Protein AF-0000000066286858 (afdb_homodimer)

Nearest PDB structures (foldseek):
  4fe7-assembly1_A-2  TM=9.494E-01  e=3.181E-47  Escherichia coli
  6swi-assembly1_A  TM=9.281E-01  e=3.912E-07  Geobacillus stearothermophilus
  3ksm-assembly2_A  TM=6.651E-01  e=7.773E-11  Hahella chejuensis KCTC 2396
  5ocp-assembly2_B  TM=6.444E-01  e=3.368E-09  Shewanella sp. ANA-3
  3d02-assembly1_A  TM=6.589E-01  e=1.355E-08  Klebsiella pneumoniae subsp. pneumoniae MGH 78578

Foldseek 3Di:
DPLDEAEEEEAFQCVDLLRVLLVVLLVVLCVVVVRRYDYDCPPRVHDDLVVVVVDPHQEYEYEVLDVVVCVSCVDPPHQYEYEEADDPDPVLAHPHAYAHADLLLFLVQLVVLLVVLPFQAEEEEFADDDDPSHSRNVNLVSNVVVCVVVVHDYHYDHFYDDDPVCLVVRLVVLLVSVVVDAWQYEYEYAALVVQQSNVVSCVVVVNFAPAGYAYEHEQPDPVSCVVHPFRHKYFHIPSSVSSNVSSVQRVCVSVVHDDDSPYHYGHTDHIDDGRRSNYLNFDDPLLRSLLRVLLNCLQVVDDPVVSCVVSVHDLVVNQVSCCVRPVDGSRVSSLVSLLVVLLVCLASHPDDLQVSCNRSNHPGSVVNQVSNCVVPVDGSVVSSVVD/DPLDEAEEEEAFQCVDLLRVLLVVLLVVLCVVVVRNYDYDCPPNVHDDLVVVVVDPHQEYEYEVLDVVRCVSCVDPPHQYEYEEADDPDPVLDHQHAYAHADLLLQLVQLVVLLVVLPFQAEEEEFADDDDPSHSRNVNVVSNVVVCVVVVHDYHYDHFYDDDPVCLVVRLVVLLVSVVVGAWQYEYEYAALVVQQSNVVSCVVVVNFAPAGYAYEHEQPDPVSCVVHPFRHKYFHIPSSVSSNVSSVQRVCVSVVHDDDNPYHYGHTDHIPDGRRSNYLNFDDPLLRSLLRVLLNCLQVVDDPVVSCVVSVHDLVVNQVSCCVRPVDGSRVSSLVSLLVVLLVCLASHPDDLQVSCNRSNHPGSVVNQVSNCVVPVDGSVVSSVVD

Structure (mmCIF, N/CA/C/O backbone):
data_AF-0000000066286858-model_v1
#
loop_
_entity.id
_entity.type
_entity.pdbx_description
1 polymer 'Xylose operon regulatory protein'
#
loop_
_atom_site.group_PDB
_atom_site.id
_atom_site.type_symbol
_atom_site.label_atom_id
_atom_site.label_alt_id
_atom_site.label_comp_id
_atom_site.label_asym_id
_atom_site.label_entity_id
_atom_site.label_seq_id
_atom_site.pdbx_PDB_ins_code
_atom_site.Cartn_x
_atom_site.Cartn_y
_atom_site.Cartn_z
_atom_site.occupancy
_atom_site.B_iso_or_equiv
_atom_site.auth_seq_id
_atom_site.auth_comp_id
_atom_site.auth_asym_id
_atom_site.auth_atom_id
_atom_site.pdbx_PDB_model_num
ATOM 1 N N . MET A 1 1 ? 24.797 -24.203 -14.695 1 32.22 1 MET A N 1
ATOM 2 C CA . MET A 1 1 ? 24.828 -23.688 -13.328 1 32.22 1 MET A CA 1
ATOM 3 C C . MET A 1 1 ? 23.422 -23.688 -12.727 1 32.22 1 MET A C 1
ATOM 5 O O . MET A 1 1 ? 22.484 -23.172 -13.32 1 32.22 1 MET A O 1
ATOM 9 N N . THR A 1 2 ? 23.047 -24.531 -11.852 1 42.12 2 THR A N 1
ATOM 10 C CA . THR A 1 2 ? 21.75 -24.781 -11.242 1 42.12 2 THR A CA 1
ATOM 11 C C . THR A 1 2 ? 21.188 -23.5 -10.633 1 42.12 2 THR A C 1
ATOM 13 O O . THR A 1 2 ? 21.844 -22.859 -9.812 1 42.12 2 THR A O 1
ATOM 16 N N . GLU A 1 3 ? 20.453 -22.75 -11.328 1 52.44 3 GLU A N 1
ATOM 17 C CA . GLU A 1 3 ? 19.875 -21.5 -10.852 1 52.44 3 GLU A CA 1
ATOM 18 C C . GLU A 1 3 ? 19.422 -21.625 -9.398 1 52.44 3 GLU A C 1
ATOM 20 O O . GLU A 1 3 ? 18.656 -22.516 -9.062 1 52.44 3 GLU A O 1
ATOM 25 N N . GLN A 1 4 ? 20.328 -21.312 -8.406 1 60.28 4 GLN A N 1
ATOM 26 C CA . GLN A 1 4 ? 20.188 -21.484 -6.965 1 60.28 4 GLN A CA 1
ATOM 27 C C . GLN A 1 4 ? 19.094 -20.578 -6.414 1 60.28 4 GLN A C 1
ATOM 29 O O . GLN A 1 4 ? 19.094 -19.375 -6.668 1 60.28 4 GLN A O 1
ATOM 34 N N . TYR A 1 5 ? 17.938 -21.172 -6.008 1 70 5 TYR A N 1
ATOM 35 C CA . TYR A 1 5 ? 16.859 -20.5 -5.305 1 70 5 TYR A CA 1
ATOM 36 C C . TYR A 1 5 ? 17.25 -20.172 -3.869 1 70 5 TYR A C 1
ATOM 38 O O . TYR A 1 5 ? 17.766 -21.031 -3.15 1 70 5 TYR A O 1
ATOM 46 N N . TYR A 1 6 ? 17.312 -18.875 -3.65 1 77.5 6 TYR A N 1
ATOM 47 C CA . TYR A 1 6 ? 17.641 -18.469 -2.285 1 77.5 6 TYR A CA 1
ATOM 48 C C . TYR A 1 6 ? 16.375 -18.188 -1.487 1 77.5 6 TYR A C 1
ATOM 50 O O . TYR A 1 6 ? 15.43 -17.578 -2.002 1 77.5 6 TYR A O 1
ATOM 58 N N . LYS A 1 7 ? 16.391 -18.688 -0.29 1 78.5 7 LYS A N 1
ATOM 59 C CA . LYS A 1 7 ? 15.328 -18.375 0.665 1 78.5 7 LYS A CA 1
ATOM 60 C C . LYS A 1 7 ? 15.695 -17.156 1.513 1 78.5 7 LYS A C 1
ATOM 62 O O . LYS A 1 7 ? 16.672 -17.188 2.264 1 78.5 7 LYS A O 1
ATOM 67 N N . ILE A 1 8 ? 14.883 -16.156 1.276 1 83.69 8 ILE A N 1
ATOM 68 C CA . ILE A 1 8 ? 15.227 -14.891 1.928 1 83.69 8 ILE A CA 1
ATOM 69 C C . ILE A 1 8 ? 14.156 -14.547 2.961 1 83.69 8 ILE A C 1
ATOM 71 O O . ILE A 1 8 ? 12.961 -14.711 2.711 1 83.69 8 ILE A O 1
ATOM 75 N N . ALA A 1 9 ? 14.609 -14.086 4.145 1 82.88 9 ALA A N 1
ATOM 76 C CA . ALA A 1 9 ? 13.703 -13.617 5.184 1 82.88 9 ALA A CA 1
ATOM 77 C C . ALA A 1 9 ? 13.75 -12.094 5.305 1 82.88 9 ALA A C 1
ATOM 79 O O . ALA A 1 9 ? 14.836 -11.5 5.301 1 82.88 9 ALA A O 1
ATOM 80 N N . LEU A 1 10 ? 12.617 -11.5 5.277 1 86.69 10 LEU A N 1
ATOM 81 C CA . LEU A 1 10 ? 12.477 -10.07 5.512 1 86.69 10 LEU A CA 1
ATOM 82 C C . LEU A 1 10 ? 11.891 -9.797 6.891 1 86.69 10 LEU A C 1
ATOM 84 O O . LEU A 1 10 ? 10.75 -10.188 7.172 1 86.69 10 LEU A O 1
ATOM 88 N N . LEU A 1 11 ? 12.703 -9.141 7.738 1 86.69 11 LEU A N 1
ATOM 89 C CA . LEU A 1 11 ? 12.242 -8.836 9.086 1 86.69 11 LEU A CA 1
ATOM 90 C C . LEU A 1 11 ? 11.859 -7.367 9.211 1 86.69 11 LEU A C 1
ATOM 92 O O . LEU A 1 11 ? 12.68 -6.539 9.625 1 86.69 11 LEU A O 1
ATOM 96 N N . PHE A 1 12 ? 10.641 -7.02 8.781 1 86.06 12 PHE A N 1
ATOM 97 C CA . PHE A 1 12 ? 10.094 -5.664 8.781 1 86.06 12 PHE A CA 1
ATOM 98 C C . PHE A 1 12 ? 8.688 -5.648 9.352 1 86.06 12 PHE A C 1
ATOM 100 O O . PHE A 1 12 ? 7.992 -6.668 9.344 1 86.06 12 PHE A O 1
ATOM 107 N N . ASN A 1 13 ? 8.359 -4.555 9.93 1 79.31 13 ASN A N 1
ATOM 108 C CA . ASN A 1 13 ? 6.988 -4.301 10.359 1 79.31 13 ASN A CA 1
ATOM 109 C C . ASN A 1 13 ? 6.234 -3.439 9.352 1 79.31 13 ASN A C 1
ATOM 111 O O . ASN A 1 13 ? 6.285 -2.209 9.422 1 79.31 13 ASN A O 1
ATOM 115 N N . ALA A 1 14 ? 5.422 -4.008 8.602 1 73.31 14 ALA A N 1
ATOM 116 C CA . ALA A 1 14 ? 4.781 -3.342 7.469 1 73.31 14 ALA A CA 1
ATOM 117 C C . ALA A 1 14 ? 3.73 -2.342 7.945 1 73.31 14 ALA A C 1
ATOM 119 O O . ALA A 1 14 ? 3.164 -1.597 7.141 1 73.31 14 ALA A O 1
ATOM 120 N N . ASN A 1 15 ? 3.453 -2.314 9.273 1 71.56 15 ASN A N 1
ATOM 121 C CA . ASN A 1 15 ? 2.57 -1.277 9.797 1 71.56 15 ASN A CA 1
ATOM 122 C C . ASN A 1 15 ? 3.227 0.099 9.734 1 71.56 15 ASN A C 1
ATOM 124 O O . ASN A 1 15 ? 2.537 1.121 9.766 1 71.56 15 ASN A O 1
ATOM 128 N N . LYS A 1 16 ? 4.488 0.004 9.578 1 77.88 16 LYS A N 1
ATOM 129 C CA . LYS A 1 16 ? 5.238 1.249 9.453 1 77.88 16 LYS A CA 1
ATOM 130 C C . LYS A 1 16 ? 5.484 1.598 7.988 1 77.88 16 LYS A C 1
ATOM 132 O O . LYS A 1 16 ? 5.895 0.741 7.199 1 77.88 16 LYS A O 1
ATOM 137 N N . VAL A 1 17 ? 5.211 2.855 7.73 1 82.19 17 VAL A N 1
ATOM 138 C CA . VAL A 1 17 ? 5.387 3.309 6.352 1 82.19 17 VAL A CA 1
ATOM 139 C C . VAL A 1 17 ? 6.832 3.09 5.918 1 82.19 17 VAL A C 1
ATOM 141 O O . VAL A 1 17 ? 7.09 2.68 4.785 1 82.19 17 VAL A O 1
ATOM 144 N N . TYR A 1 18 ? 7.738 3.387 6.785 1 88.94 18 TYR A N 1
ATOM 145 C CA . TYR A 1 18 ? 9.156 3.193 6.5 1 88.94 18 TYR A CA 1
ATOM 146 C C . TYR A 1 18 ? 9.43 1.767 6.039 1 88.94 18 TYR A C 1
ATOM 148 O O . TYR A 1 18 ? 9.984 1.553 4.961 1 88.94 18 TYR A O 1
ATOM 156 N N . ASP A 1 19 ? 8.992 0.794 6.797 1 88.81 19 ASP A N 1
ATOM 157 C CA . ASP A 1 19 ? 9.242 -0.616 6.512 1 88.81 19 ASP A CA 1
ATOM 158 C C . ASP A 1 19 ? 8.555 -1.039 5.211 1 88.81 19 ASP A C 1
ATOM 160 O O . ASP A 1 19 ? 9.133 -1.789 4.418 1 88.81 19 ASP A O 1
ATOM 164 N N . ARG A 1 20 ? 7.398 -0.569 5.066 1 86.38 20 ARG A N 1
ATOM 165 C CA . ARG A 1 20 ? 6.652 -0.932 3.869 1 86.38 20 ARG A CA 1
ATOM 166 C C . ARG A 1 20 ? 7.379 -0.472 2.609 1 86.38 20 ARG A C 1
ATOM 168 O O . ARG A 1 20 ? 7.445 -1.208 1.623 1 86.38 20 ARG A O 1
ATOM 175 N N . GLN A 1 21 ? 7.809 0.725 2.611 1 90.25 21 GLN A N 1
ATOM 176 C CA . GLN A 1 21 ? 8.484 1.292 1.448 1 90.25 21 GLN A CA 1
ATOM 177 C C . GLN A 1 21 ? 9.828 0.616 1.21 1 90.25 21 GLN A C 1
ATOM 179 O O . GLN A 1 21 ? 10.266 0.464 0.065 1 90.25 21 GLN A O 1
ATOM 184 N N . VAL A 1 22 ? 10.5 0.245 2.299 1 92.62 22 VAL A N 1
ATOM 185 C CA . VAL A 1 22 ? 11.734 -0.512 2.156 1 92.62 22 VAL A CA 1
ATOM 186 C C . VAL A 1 22 ? 11.453 -1.835 1.449 1 92.62 22 VAL A C 1
ATOM 188 O O . VAL A 1 22 ? 12.188 -2.223 0.533 1 92.62 22 VAL A O 1
ATOM 191 N N . VAL A 1 23 ? 10.414 -2.49 1.882 1 88.81 23 VAL A N 1
ATOM 192 C CA . VAL A 1 23 ? 10.047 -3.764 1.271 1 88.81 23 VAL A CA 1
ATOM 193 C C . VAL A 1 23 ? 9.711 -3.551 -0.204 1 88.81 23 VAL A C 1
ATOM 195 O O . VAL A 1 23 ? 10.039 -4.383 -1.05 1 88.81 23 VAL A O 1
ATOM 198 N N . GLU A 1 24 ? 9.039 -2.486 -0.47 1 87.38 24 GLU A N 1
ATOM 199 C CA . GLU A 1 24 ? 8.766 -2.146 -1.863 1 87.38 24 GLU A CA 1
ATOM 200 C C . GLU A 1 24 ? 10.062 -2.037 -2.668 1 87.38 24 GLU A C 1
ATOM 202 O O . GLU A 1 24 ? 10.125 -2.5 -3.809 1 87.38 24 GLU A O 1
ATOM 207 N N . GLY A 1 25 ? 11.016 -1.391 -2.084 1 89.06 25 GLY A N 1
ATOM 208 C CA . GLY A 1 25 ? 12.305 -1.273 -2.736 1 89.06 25 GLY A CA 1
ATOM 209 C C . GLY A 1 25 ? 12.969 -2.613 -2.992 1 89.06 25 GLY A C 1
ATOM 210 O O . GLY A 1 25 ? 13.562 -2.826 -4.051 1 89.06 25 GLY A O 1
ATOM 211 N N . ILE A 1 26 ? 12.867 -3.482 -2.02 1 88.62 26 ILE A N 1
ATOM 212 C CA . ILE A 1 26 ? 13.391 -4.836 -2.182 1 88.62 26 ILE A CA 1
ATOM 213 C C . ILE A 1 26 ? 12.695 -5.52 -3.355 1 88.62 26 ILE A C 1
ATOM 215 O O . ILE A 1 26 ? 13.344 -6.145 -4.195 1 88.62 26 ILE A O 1
ATOM 219 N N . GLY A 1 27 ? 11.391 -5.359 -3.355 1 84.5 27 GLY A N 1
ATOM 220 C CA . GLY A 1 27 ? 10.617 -5.922 -4.453 1 84.5 27 GLY A CA 1
ATOM 221 C C . GLY A 1 27 ? 11.047 -5.395 -5.812 1 84.5 27 GLY A C 1
ATOM 222 O O . GLY A 1 27 ? 11.094 -6.145 -6.789 1 84.5 27 GLY A O 1
ATOM 223 N N . GLN A 1 28 ? 11.344 -4.156 -5.883 1 81.06 28 GLN A N 1
ATOM 224 C CA . GLN A 1 28 ? 11.805 -3.557 -7.129 1 81.06 28 GLN A CA 1
ATOM 225 C C . GLN A 1 28 ? 13.086 -4.219 -7.621 1 81.06 28 GLN A C 1
ATOM 227 O O . GLN A 1 28 ? 13.25 -4.449 -8.82 1 81.06 28 GLN A O 1
ATOM 232 N N . TYR A 1 29 ? 14.008 -4.512 -6.676 1 83.12 29 TYR A N 1
ATOM 233 C CA . TYR A 1 29 ? 15.25 -5.172 -7.051 1 83.12 29 TYR A CA 1
ATOM 234 C C . TYR A 1 29 ? 14.984 -6.574 -7.582 1 83.12 29 TYR A C 1
ATOM 236 O O . TYR A 1 29 ? 15.586 -6.996 -8.57 1 83.12 29 TYR A O 1
ATOM 244 N N . ILE A 1 30 ? 14.094 -7.254 -6.938 1 77.94 30 ILE A N 1
ATOM 245 C CA . ILE A 1 30 ? 13.766 -8.617 -7.332 1 77.94 30 ILE A CA 1
ATOM 246 C C . ILE A 1 30 ? 13.18 -8.625 -8.742 1 77.94 30 ILE A C 1
ATOM 248 O O . ILE A 1 30 ? 13.555 -9.461 -9.57 1 77.94 30 ILE A O 1
ATOM 252 N N . GLN A 1 31 ? 12.297 -7.746 -8.93 1 70.75 31 GLN A N 1
ATOM 253 C CA . GLN A 1 31 ? 11.68 -7.656 -10.25 1 70.75 31 GLN A CA 1
ATOM 254 C C . GLN A 1 31 ? 12.711 -7.277 -11.312 1 70.75 31 GLN A C 1
ATOM 256 O O . GLN A 1 31 ? 12.664 -7.785 -12.43 1 70.75 31 GLN A O 1
ATOM 261 N N . ALA A 1 32 ? 13.57 -6.402 -10.898 1 68 32 ALA A N 1
ATOM 262 C CA . ALA A 1 32 ? 14.57 -5.898 -11.836 1 68 32 ALA A CA 1
ATOM 263 C C . ALA A 1 32 ? 15.625 -6.957 -12.133 1 68 32 ALA A C 1
ATOM 265 O O . ALA A 1 32 ? 16.031 -7.133 -13.281 1 68 32 ALA A O 1
ATOM 266 N N . SER A 1 33 ? 16.125 -7.633 -11.117 1 65.06 33 SER A N 1
ATOM 267 C CA . SER A 1 33 ? 17.234 -8.562 -11.258 1 65.06 33 SER A CA 1
ATOM 268 C C . SER A 1 33 ? 16.75 -9.961 -11.602 1 65.06 33 SER A C 1
ATOM 270 O O . SER A 1 33 ? 17.531 -10.805 -12.047 1 65.06 33 SER A O 1
ATOM 272 N N . GLN A 1 34 ? 15.531 -10.094 -11.586 1 59.5 34 GLN A N 1
ATOM 273 C CA . GLN A 1 34 ? 14.945 -11.414 -11.797 1 59.5 34 GLN A CA 1
ATOM 274 C C . GLN A 1 34 ? 15.641 -12.477 -10.953 1 59.5 34 GLN A C 1
ATOM 276 O O . GLN A 1 34 ? 15.883 -13.586 -11.414 1 59.5 34 GLN A O 1
ATOM 281 N N . CYS A 1 35 ? 16.172 -12.023 -9.805 1 58.75 35 CYS A N 1
ATOM 282 C CA . CYS A 1 35 ? 16.781 -13 -8.898 1 58.75 35 CYS A CA 1
ATOM 283 C C . CYS A 1 35 ? 15.734 -14.008 -8.414 1 58.75 35 CYS A C 1
ATOM 285 O O . CYS A 1 35 ? 14.547 -13.695 -8.344 1 58.75 35 CYS A O 1
ATOM 287 N N . MET A 1 36 ? 16.234 -15.141 -8.297 1 58.72 36 MET A N 1
ATOM 288 C CA . MET A 1 36 ? 15.336 -16.203 -7.859 1 58.72 36 MET A CA 1
ATOM 289 C C . MET A 1 36 ? 15.211 -16.219 -6.34 1 58.72 36 MET A C 1
ATOM 291 O O . MET A 1 36 ? 15.781 -17.078 -5.672 1 58.72 36 MET A O 1
ATOM 295 N N . TRP A 1 37 ? 14.625 -15.234 -5.867 1 67.62 37 TRP A N 1
ATOM 296 C CA . TRP A 1 37 ? 14.438 -15.133 -4.426 1 67.62 37 TRP A CA 1
ATOM 297 C C . TRP A 1 37 ? 13.047 -15.617 -4.023 1 67.62 37 TRP A C 1
ATOM 299 O O . TRP A 1 37 ? 12.047 -15.242 -4.641 1 67.62 37 TRP A O 1
ATOM 309 N N . ASP A 1 38 ? 13.109 -16.656 -3.191 1 64.5 38 ASP A N 1
ATOM 310 C CA . ASP A 1 38 ? 11.867 -17.016 -2.502 1 64.5 38 ASP A CA 1
ATOM 311 C C . ASP A 1 38 ? 11.719 -16.219 -1.206 1 64.5 38 ASP A C 1
ATOM 313 O O . ASP A 1 38 ? 12.461 -16.438 -0.249 1 64.5 38 ASP A O 1
ATOM 317 N N . ILE A 1 39 ? 10.977 -15.234 -1.415 1 68.38 39 ILE A N 1
ATOM 318 C CA . ILE A 1 39 ? 10.828 -14.352 -0.26 1 68.38 39 ILE A CA 1
ATOM 319 C C . ILE A 1 39 ? 9.742 -14.891 0.663 1 68.38 39 ILE A C 1
ATOM 321 O O . ILE A 1 39 ? 8.617 -15.156 0.223 1 68.38 39 ILE A O 1
ATOM 325 N N . PHE A 1 40 ? 10.25 -15.312 1.809 1 62.22 40 PHE A N 1
ATOM 326 C CA . PHE A 1 40 ? 9.289 -15.719 2.832 1 62.22 40 PHE A CA 1
ATOM 327 C C . PHE A 1 40 ? 8.711 -14.508 3.545 1 62.22 40 PHE A C 1
ATOM 329 O O . PHE A 1 40 ? 9.453 -13.672 4.066 1 62.22 40 PHE A O 1
ATOM 336 N N . VAL A 1 41 ? 7.605 -14.117 3.049 1 56.38 41 VAL A N 1
ATOM 337 C CA . VAL A 1 41 ? 6.941 -13.094 3.842 1 56.38 41 VAL A CA 1
ATOM 338 C C . VAL A 1 41 ? 5.836 -13.727 4.688 1 56.38 41 VAL A C 1
ATOM 340 O O . VAL A 1 41 ? 5 -14.469 4.168 1 56.38 41 VAL A O 1
ATOM 343 N N . GLU A 1 42 ? 6.09 -14.07 5.941 1 47.62 42 GLU A N 1
ATOM 344 C CA . GLU A 1 42 ? 4.961 -14.57 6.715 1 47.62 42 GLU A CA 1
ATOM 345 C C . GLU A 1 42 ? 3.695 -13.766 6.434 1 47.62 42 GLU A C 1
ATOM 347 O O . GLU A 1 42 ? 3.77 -12.609 6.02 1 47.62 42 GLU A O 1
ATOM 352 N N . ASP A 1 43 ? 2.639 -14.453 6.25 1 46.97 43 ASP A N 1
ATOM 353 C CA . ASP A 1 43 ? 1.326 -13.875 5.965 1 46.97 43 ASP A CA 1
ATOM 354 C C . ASP A 1 43 ? 1.199 -12.477 6.559 1 46.97 43 ASP A C 1
ATOM 356 O O . ASP A 1 43 ? 0.554 -11.602 5.973 1 46.97 43 ASP A O 1
ATOM 360 N N . GLU A 1 44 ? 1.575 -12.281 7.812 1 47.5 44 GLU A N 1
ATOM 361 C CA . GLU A 1 44 ? 1.356 -10.992 8.461 1 47.5 44 GLU A CA 1
ATOM 362 C C . GLU A 1 44 ? 2.639 -10.164 8.492 1 47.5 44 GLU A C 1
ATOM 364 O O . GLU A 1 44 ? 2.721 -9.156 9.203 1 47.5 44 GLU A O 1
ATOM 369 N N . PHE A 1 45 ? 3.482 -10.328 7.434 1 46.34 45 PHE A N 1
ATOM 370 C CA . PHE A 1 45 ? 4.715 -9.547 7.344 1 46.34 45 PHE A CA 1
ATOM 371 C C . PHE A 1 45 ? 5.363 -9.406 8.719 1 46.34 45 PHE A C 1
ATOM 373 O O . PHE A 1 45 ? 6.031 -8.406 8.992 1 46.34 45 PHE A O 1
ATOM 380 N N . ILE A 1 46 ? 4.777 -10.227 9.867 1 46.03 46 ILE A N 1
ATOM 381 C CA . ILE A 1 46 ? 5.367 -10.227 11.203 1 46.03 46 ILE A CA 1
ATOM 382 C C . ILE A 1 46 ? 6.219 -11.484 11.391 1 46.03 46 ILE A C 1
ATOM 384 O O . ILE A 1 46 ? 5.766 -12.594 11.102 1 46.03 46 ILE A O 1
ATOM 388 N N . TYR A 1 47 ? 7.574 -11.312 11.461 1 47.88 47 TYR A N 1
ATOM 389 C CA . TYR A 1 47 ? 8.422 -12.484 11.625 1 47.88 47 TYR A CA 1
ATOM 390 C C . TYR A 1 47 ? 8.508 -12.898 13.086 1 47.88 47 TYR A C 1
ATOM 392 O O . TYR A 1 47 ? 8.461 -12.047 13.984 1 47.88 47 TYR A O 1
ATOM 400 N N . HIS A 1 48 ? 8.188 -14.195 13.367 1 48.97 48 HIS A N 1
ATOM 401 C CA . HIS A 1 48 ? 8.453 -14.742 14.695 1 48.97 48 HIS A CA 1
ATOM 402 C C . HIS A 1 48 ? 9.867 -15.289 14.797 1 48.97 48 HIS A C 1
ATOM 404 O O . HIS A 1 48 ? 10.375 -15.891 13.844 1 48.97 48 HIS A O 1
ATOM 410 N N . THR A 1 49 ? 10.664 -14.812 15.719 1 50.88 49 THR A N 1
ATOM 411 C CA . THR A 1 49 ? 12.039 -15.156 16.062 1 50.88 49 THR A CA 1
ATOM 412 C C . THR A 1 49 ? 12.297 -16.641 15.852 1 50.88 49 THR A C 1
ATOM 414 O O . THR A 1 49 ? 13.344 -17.031 15.328 1 50.88 49 THR A O 1
ATOM 417 N N . ASP A 1 50 ? 11.5 -17.406 16.344 1 52.75 50 ASP A N 1
ATOM 418 C CA . ASP A 1 50 ? 11.734 -18.844 16.422 1 52.75 50 ASP A CA 1
ATOM 419 C C . ASP A 1 50 ? 11.812 -19.453 15.031 1 52.75 50 ASP A C 1
ATOM 421 O O . ASP A 1 50 ? 12.391 -20.531 14.852 1 52.75 50 ASP A O 1
ATOM 425 N N . THR A 1 51 ? 11.383 -18.781 14.125 1 54.94 51 THR A N 1
ATOM 426 C CA . THR A 1 51 ? 11.242 -19.344 12.781 1 54.94 51 THR A CA 1
ATOM 427 C C . THR A 1 51 ? 12.555 -19.234 12.008 1 54.94 51 THR A C 1
ATOM 429 O O . THR A 1 51 ? 12.836 -20.047 11.141 1 54.94 51 THR A O 1
ATOM 432 N N . ILE A 1 52 ? 13.344 -18.281 12.328 1 57.78 52 ILE A N 1
ATOM 433 C CA . ILE A 1 52 ? 14.555 -18.031 11.555 1 57.78 52 ILE A CA 1
ATOM 434 C C . ILE A 1 52 ? 15.5 -19.234 11.68 1 57.78 52 ILE A C 1
ATOM 436 O O . ILE A 1 52 ? 16.109 -19.656 10.695 1 57.78 52 ILE A O 1
ATOM 440 N N . ASN A 1 53 ? 15.625 -19.703 12.836 1 57.97 53 ASN A N 1
ATOM 441 C CA . ASN A 1 53 ? 16.578 -20.766 13.086 1 57.97 53 ASN A CA 1
ATOM 442 C C . ASN A 1 53 ? 16.141 -22.078 12.43 1 57.97 53 ASN A C 1
ATOM 444 O O . ASN A 1 53 ? 16.984 -22.906 12.055 1 57.97 53 ASN A O 1
ATOM 448 N N . GLN A 1 54 ? 14.922 -22.203 12.406 1 55.38 54 GLN A N 1
ATOM 449 C CA . GLN A 1 54 ? 14.414 -23.484 11.922 1 55.38 54 GLN A CA 1
ATOM 450 C C . GLN A 1 54 ? 14.352 -23.516 10.398 1 55.38 54 GLN A C 1
ATOM 452 O O . GLN A 1 54 ? 14.352 -24.578 9.789 1 55.38 54 GLN A O 1
ATOM 457 N N . LEU A 1 55 ? 14.336 -22.297 9.891 1 56.75 55 LEU A N 1
ATOM 458 C CA . LEU A 1 55 ? 14.117 -22.266 8.445 1 56.75 55 LEU A CA 1
ATOM 459 C C . LEU A 1 55 ? 15.445 -22.203 7.699 1 56.75 55 LEU A C 1
ATOM 461 O O . LEU A 1 55 ? 16.406 -21.594 8.18 1 56.75 55 LEU A O 1
ATOM 465 N N . SER A 1 56 ? 15.789 -23.078 6.895 1 71.12 56 SER A N 1
ATOM 466 C CA . SER A 1 56 ? 16.922 -23.062 5.98 1 71.12 56 SER A CA 1
ATOM 467 C C . SER A 1 56 ? 16.969 -21.766 5.184 1 71.12 56 SER A C 1
ATOM 469 O O . SER A 1 56 ? 16.844 -21.766 3.957 1 71.12 56 SER A O 1
ATOM 471 N N . ILE A 1 57 ? 17.062 -20.641 5.918 1 78 57 ILE A N 1
ATOM 472 C CA . ILE A 1 57 ? 17.156 -19.312 5.316 1 78 57 ILE A CA 1
ATOM 473 C C . ILE A 1 57 ? 18.578 -19.078 4.836 1 78 57 ILE A C 1
ATOM 475 O O . ILE A 1 57 ? 19.547 -19.406 5.535 1 78 57 ILE A O 1
ATOM 479 N N . ASP A 1 58 ? 18.578 -18.547 3.631 1 83.88 58 ASP A N 1
ATOM 480 C CA . ASP A 1 58 ? 19.891 -18.297 3.033 1 83.88 58 ASP A CA 1
ATOM 481 C C . ASP A 1 58 ? 20.344 -16.859 3.281 1 83.88 58 ASP A C 1
ATOM 483 O O . ASP A 1 58 ? 21.547 -16.578 3.27 1 83.88 58 ASP A O 1
ATOM 487 N N . GLY A 1 59 ? 19.406 -15.977 3.441 1 88.94 59 GLY A N 1
ATOM 488 C CA . GLY A 1 59 ? 19.719 -14.57 3.615 1 88.94 59 GLY A CA 1
ATOM 489 C C . GLY A 1 59 ? 18.641 -13.797 4.352 1 88.94 59 GLY A C 1
ATOM 490 O O . GLY A 1 59 ? 17.469 -14.195 4.336 1 88.94 59 GLY A O 1
ATOM 491 N N . ILE A 1 60 ? 19.125 -12.656 5.02 1 88.94 60 ILE A N 1
ATOM 492 C CA . ILE A 1 60 ? 18.188 -11.883 5.82 1 88.94 60 ILE A CA 1
ATOM 493 C C . ILE A 1 60 ? 18.359 -10.391 5.523 1 88.94 60 ILE A C 1
ATOM 495 O O . ILE A 1 60 ? 19.5 -9.906 5.41 1 88.94 60 ILE A O 1
ATOM 499 N N . ILE A 1 61 ? 17.297 -9.711 5.27 1 91.75 61 ILE A N 1
ATOM 500 C CA . ILE A 1 61 ? 17.266 -8.25 5.344 1 91.75 61 ILE A CA 1
ATOM 501 C C . ILE A 1 61 ? 16.375 -7.816 6.504 1 91.75 61 ILE A C 1
ATOM 503 O O . ILE A 1 61 ? 15.211 -8.234 6.594 1 91.75 61 ILE A O 1
ATOM 507 N N . ALA A 1 62 ? 16.938 -6.992 7.41 1 91.62 62 ALA A N 1
ATOM 508 C CA . ALA A 1 62 ? 16.188 -6.727 8.633 1 91.62 62 ALA A CA 1
ATOM 509 C C . ALA A 1 62 ? 16.297 -5.262 9.039 1 91.62 62 ALA A C 1
ATOM 511 O O . ALA A 1 62 ? 17.297 -4.602 8.734 1 91.62 62 ALA A O 1
ATOM 512 N N . ASP A 1 63 ? 15.211 -4.82 9.672 1 93.19 63 ASP A N 1
ATOM 513 C CA . ASP A 1 63 ? 15.18 -3.482 10.25 1 93.19 63 ASP A CA 1
ATOM 514 C C . ASP A 1 63 ? 15.867 -3.453 11.609 1 93.19 63 ASP A C 1
ATOM 516 O O . ASP A 1 63 ? 15.32 -3.939 12.602 1 93.19 63 ASP A O 1
ATOM 520 N N . PHE A 1 64 ? 16.969 -2.773 11.703 1 93.06 64 PHE A N 1
ATOM 521 C CA . PHE A 1 64 ? 17.766 -2.779 12.922 1 93.06 64 PHE A CA 1
ATOM 522 C C . PHE A 1 64 ? 17.406 -1.596 13.812 1 93.06 64 PHE A C 1
ATOM 524 O O . PHE A 1 64 ? 18 -1.4 14.867 1 93.06 64 PHE A O 1
ATOM 531 N N . ASP A 1 65 ? 16.438 -0.831 13.391 1 90.94 65 ASP A N 1
ATOM 532 C CA . ASP A 1 65 ? 15.867 0.16 14.297 1 90.94 65 ASP A CA 1
ATOM 533 C C . ASP A 1 65 ? 14.969 -0.503 15.344 1 90.94 65 ASP A C 1
ATOM 535 O O . ASP A 1 65 ? 14.609 0.118 16.344 1 90.94 65 ASP A O 1
ATOM 539 N N . ASP A 1 66 ? 14.609 -1.67 15.094 1 86.31 66 ASP A N 1
ATOM 540 C CA . ASP A 1 66 ? 13.836 -2.445 16.062 1 86.31 66 ASP A CA 1
ATOM 541 C C . ASP A 1 66 ? 14.758 -3.227 17 1 86.31 66 ASP A C 1
ATOM 543 O O . ASP A 1 66 ? 15.422 -4.172 16.578 1 86.31 66 ASP A O 1
ATOM 547 N N . PRO A 1 67 ? 14.625 -2.904 18.266 1 85 67 PRO A N 1
ATOM 548 C CA . PRO A 1 67 ? 15.523 -3.572 19.203 1 85 67 PRO A CA 1
ATOM 549 C C . PRO A 1 67 ? 15.305 -5.082 19.266 1 85 67 PRO A C 1
ATOM 551 O O . PRO A 1 67 ? 16.25 -5.84 19.5 1 85 67 PRO A O 1
ATOM 554 N N . LYS A 1 68 ? 14.125 -5.547 19.109 1 83.81 68 LYS A N 1
ATOM 555 C CA . LYS A 1 68 ? 13.836 -6.98 19.141 1 83.81 68 LYS A CA 1
ATOM 556 C C . LYS A 1 68 ? 14.562 -7.699 18 1 83.81 68 LYS A C 1
ATOM 558 O O . LYS A 1 68 ? 15.062 -8.812 18.188 1 83.81 68 LYS A O 1
ATOM 563 N N . THR A 1 69 ? 14.586 -7.035 16.875 1 85.62 69 THR A N 1
ATOM 564 C CA . THR A 1 69 ? 15.273 -7.598 15.711 1 85.62 69 THR A CA 1
ATOM 565 C C . THR A 1 69 ? 16.781 -7.684 15.961 1 85.62 69 THR A C 1
ATOM 567 O O . THR A 1 69 ? 17.406 -8.68 15.609 1 85.62 69 THR A O 1
ATOM 570 N N . VAL A 1 70 ? 17.297 -6.676 16.547 1 88.19 70 VAL A N 1
ATOM 571 C CA . VAL A 1 70 ? 18.734 -6.637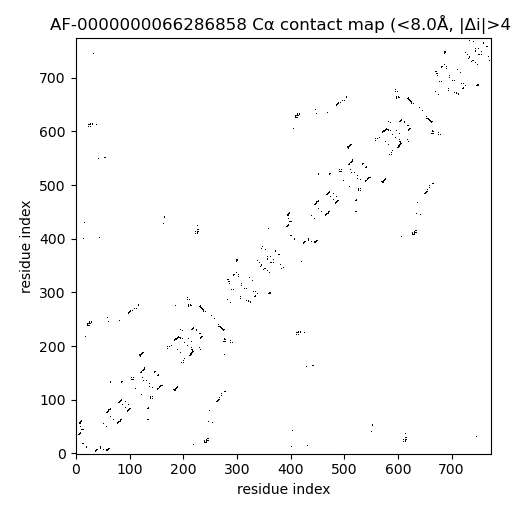 16.844 1 88.19 70 VAL A CA 1
ATOM 572 C C . VAL A 1 70 ? 19.094 -7.793 17.766 1 88.19 70 VAL A C 1
ATOM 574 O O . VAL A 1 70 ? 20.094 -8.484 17.547 1 88.19 70 VAL A O 1
ATOM 577 N N . GLU A 1 71 ? 18.328 -7.965 18.766 1 86.44 71 GLU A N 1
ATOM 578 C CA . GLU A 1 71 ? 18.578 -9.039 19.734 1 86.44 71 GLU A CA 1
ATOM 579 C C . GLU A 1 71 ? 18.484 -10.406 19.062 1 86.44 71 GLU A C 1
ATOM 581 O O . GLU A 1 71 ? 19.297 -11.289 19.344 1 86.44 71 GLU A O 1
ATOM 586 N N . LEU A 1 72 ? 17.578 -10.531 18.219 1 83.94 72 LEU A N 1
ATOM 587 C CA . LEU A 1 72 ? 17.312 -11.797 17.547 1 83.94 72 LEU A CA 1
ATOM 588 C C . LEU A 1 72 ? 18.469 -12.172 16.641 1 83.94 72 LEU A C 1
ATOM 590 O O . LEU A 1 72 ? 18.812 -13.352 16.516 1 83.94 72 LEU A O 1
ATOM 594 N N . LEU A 1 73 ? 19.109 -11.148 16.016 1 88.31 73 LEU A N 1
ATOM 595 C CA . LEU A 1 73 ? 20.078 -11.43 14.961 1 88.31 73 LEU A CA 1
ATOM 596 C C . LEU A 1 73 ? 21.5 -11.25 15.469 1 88.31 73 LEU A C 1
ATOM 598 O O . LEU A 1 73 ? 22.453 -11.367 14.703 1 88.31 73 LEU A O 1
ATOM 602 N N . GLN A 1 74 ? 21.625 -11.008 16.656 1 86.06 74 GLN A N 1
ATOM 603 C CA . GLN A 1 74 ? 22.922 -10.664 17.234 1 86.06 74 GLN A CA 1
ATOM 604 C C . GLN A 1 74 ? 23.969 -11.75 16.938 1 86.06 74 GLN A C 1
ATOM 606 O O . GLN A 1 74 ? 25.125 -11.438 16.672 1 86.06 74 GLN A O 1
ATOM 611 N N . HIS A 1 75 ? 23.578 -13.008 16.859 1 84.75 75 HIS A N 1
ATOM 612 C CA . HIS A 1 75 ? 24.547 -14.078 16.734 1 84.75 75 HIS A CA 1
ATOM 613 C C . HIS A 1 75 ? 24.281 -14.914 15.484 1 84.75 75 HIS A C 1
ATOM 615 O O . HIS A 1 75 ? 24.766 -16.047 15.367 1 84.75 75 HIS A O 1
ATOM 621 N N . THR A 1 76 ? 23.609 -14.328 14.625 1 86 76 THR A N 1
ATOM 622 C CA . THR A 1 76 ? 23.266 -15.102 13.438 1 86 76 THR A CA 1
ATOM 623 C C . THR A 1 76 ? 24.484 -15.266 12.523 1 86 76 THR A C 1
ATOM 625 O O . THR A 1 76 ? 25.328 -14.375 12.453 1 86 76 THR A O 1
ATOM 628 N N . LEU A 1 77 ? 24.531 -16.422 11.867 1 87.31 77 LEU A N 1
ATOM 629 C CA . LEU A 1 77 ? 25.578 -16.672 10.891 1 87.31 77 LEU A CA 1
ATOM 630 C C . LEU A 1 77 ? 25.047 -16.578 9.469 1 87.31 77 LEU A C 1
ATOM 632 O O . LEU A 1 77 ? 25.812 -16.672 8.5 1 87.31 77 LEU A O 1
ATOM 636 N N . ILE A 1 78 ? 23.844 -16.297 9.375 1 88.38 78 ILE A N 1
ATOM 637 C CA . ILE A 1 78 ? 23.203 -16.141 8.07 1 88.38 78 ILE A CA 1
ATOM 638 C C . ILE A 1 78 ? 23.562 -14.781 7.469 1 88.38 78 ILE A C 1
ATOM 640 O O . ILE A 1 78 ? 23.562 -13.766 8.172 1 88.38 78 ILE A O 1
ATOM 644 N N . PRO A 1 79 ? 23.969 -14.828 6.152 1 91.88 79 PRO A N 1
ATOM 645 C CA . PRO A 1 79 ? 24.203 -13.523 5.516 1 91.88 79 PRO A CA 1
ATOM 646 C C . PRO A 1 79 ? 23.062 -12.539 5.766 1 91.88 79 PRO A C 1
ATOM 648 O O . PRO A 1 79 ? 21.906 -12.844 5.473 1 91.88 79 PRO A O 1
ATOM 651 N N . THR A 1 80 ? 23.438 -11.352 6.359 1 92.88 80 THR A N 1
ATOM 652 C CA . THR A 1 80 ? 22.422 -10.406 6.797 1 92.88 80 THR A CA 1
ATOM 653 C C . THR A 1 80 ? 22.781 -8.984 6.371 1 92.88 80 THR A C 1
ATOM 655 O O . THR A 1 80 ? 23.938 -8.578 6.473 1 92.88 80 THR A O 1
ATOM 658 N N . ILE A 1 81 ? 21.812 -8.32 5.789 1 96 81 ILE A N 1
ATOM 659 C CA . ILE A 1 81 ? 21.938 -6.883 5.539 1 96 81 ILE A CA 1
ATOM 660 C C . ILE A 1 81 ? 21.047 -6.117 6.52 1 96 81 ILE A C 1
ATOM 662 O O . ILE A 1 81 ? 19.844 -6.383 6.625 1 96 81 ILE A O 1
ATOM 666 N N . ALA A 1 82 ? 21.641 -5.203 7.242 1 96.31 82 ALA A N 1
ATOM 667 C CA . ALA A 1 82 ? 20.922 -4.395 8.219 1 96.31 82 ALA A CA 1
ATOM 668 C C . ALA A 1 82 ? 20.5 -3.061 7.617 1 96.31 82 ALA A C 1
ATOM 670 O O . ALA A 1 82 ? 21.234 -2.449 6.848 1 96.31 82 ALA A O 1
ATOM 671 N N . VAL A 1 83 ? 19.266 -2.719 7.883 1 96.75 83 VAL A N 1
ATOM 672 C CA . VAL A 1 83 ? 18.734 -1.436 7.445 1 96.75 83 VAL A CA 1
ATOM 673 C C . VAL A 1 83 ? 18.234 -0.643 8.648 1 96.75 83 VAL A C 1
ATOM 675 O O . VAL A 1 83 ? 17.781 -1.225 9.641 1 96.75 83 VAL A O 1
ATOM 678 N N . GLY A 1 84 ? 18.359 0.713 8.648 1 95.69 84 GLY A N 1
ATOM 679 C CA . GLY A 1 84 ? 17.891 1.559 9.734 1 95.69 84 GLY A CA 1
ATOM 680 C C . GLY A 1 84 ? 18.312 3.012 9.578 1 95.69 84 GLY A C 1
ATOM 681 O O . GLY A 1 84 ? 18.531 3.482 8.461 1 95.69 84 GLY A O 1
ATOM 682 N N . GLY A 1 85 ? 18.266 3.715 10.648 1 95.12 85 GLY A N 1
ATOM 683 C CA . GLY A 1 85 ? 18.719 5.098 10.68 1 95.12 85 GLY A CA 1
ATOM 684 C C . GLY A 1 85 ? 20.219 5.238 10.812 1 95.12 85 GLY A C 1
ATOM 685 O O . GLY A 1 85 ? 20.891 4.316 11.273 1 95.12 85 GLY A O 1
ATOM 686 N N . SER A 1 86 ? 20.703 6.367 10.367 1 96.31 86 SER A N 1
ATOM 687 C CA . SER A 1 86 ? 22.141 6.629 10.492 1 96.31 86 SER A CA 1
ATOM 688 C C . SER A 1 86 ? 22.5 7.031 11.922 1 96.31 86 SER A C 1
ATOM 690 O O . SER A 1 86 ? 21.656 7.547 12.656 1 96.31 86 SER A O 1
ATOM 692 N N . TYR A 1 87 ? 23.719 6.809 12.266 1 95.12 87 TYR A N 1
ATOM 693 C CA . TYR A 1 87 ? 24.25 7.18 13.57 1 95.12 87 TYR A CA 1
ATOM 694 C C . TYR A 1 87 ? 25.453 8.109 13.422 1 95.12 87 TYR A C 1
ATOM 696 O O . TYR A 1 87 ? 26.281 7.93 12.523 1 95.12 87 TYR A O 1
ATOM 704 N N . LYS A 1 88 ? 25.469 9.016 14.297 1 92.69 88 LYS A N 1
ATOM 705 C CA . LYS A 1 88 ? 26.641 9.867 14.359 1 92.69 88 LYS A CA 1
ATOM 706 C C . LYS A 1 88 ? 27.859 9.109 14.891 1 92.69 88 LYS A C 1
ATOM 708 O O . LYS A 1 88 ? 28.969 9.25 14.367 1 92.69 88 LYS A O 1
ATOM 713 N N . GLN A 1 89 ? 27.609 8.344 15.891 1 92.94 89 GLN A N 1
ATOM 714 C CA . GLN A 1 89 ? 28.672 7.535 16.484 1 92.94 89 GLN A CA 1
ATOM 715 C C . GLN A 1 89 ? 28.906 6.254 15.68 1 92.94 89 GLN A C 1
ATOM 717 O O . GLN A 1 89 ? 28 5.418 15.57 1 92.94 89 GLN A O 1
ATOM 722 N N . ALA A 1 90 ? 30.062 6.047 15.242 1 91.62 90 ALA A N 1
ATOM 723 C CA . ALA A 1 90 ? 30.406 4.922 14.375 1 91.62 90 ALA A CA 1
ATOM 724 C C . ALA A 1 90 ? 30.203 3.592 15.102 1 91.62 90 ALA A C 1
ATOM 726 O O . ALA A 1 90 ? 29.812 2.594 14.484 1 91.62 90 ALA A O 1
ATOM 727 N N . ASP A 1 91 ? 30.375 3.578 16.359 1 92 91 ASP A N 1
ATOM 728 C CA . ASP A 1 91 ? 30.344 2.342 17.141 1 92 91 ASP A CA 1
ATOM 729 C C . ASP A 1 91 ? 28.906 1.852 17.312 1 92 91 ASP A C 1
ATOM 731 O O . ASP A 1 91 ? 28.688 0.72 17.75 1 92 91 ASP A O 1
ATOM 735 N N . PHE A 1 92 ? 27.969 2.68 16.953 1 93.12 92 PHE A N 1
ATOM 736 C CA . PHE A 1 92 ? 26.578 2.311 17.094 1 93.12 92 PHE A CA 1
ATOM 737 C C . PHE A 1 92 ? 26.141 1.378 15.969 1 93.12 92 PHE A C 1
ATOM 739 O O . PHE A 1 92 ? 25.125 0.679 16.094 1 93.12 92 PHE A O 1
ATOM 746 N N . TYR A 1 93 ? 26.859 1.386 14.891 1 93.88 93 TYR A N 1
ATOM 747 C CA . TYR A 1 93 ? 26.5 0.533 13.766 1 93.88 93 TYR A CA 1
ATOM 748 C C . TYR A 1 93 ? 26.75 -0.934 14.086 1 93.88 93 TYR A C 1
ATOM 750 O O . TYR A 1 93 ? 27.75 -1.267 14.75 1 93.88 93 TYR A O 1
ATOM 758 N N . PRO A 1 94 ? 25.859 -1.843 13.625 1 92.94 94 PRO A N 1
ATOM 759 C CA . PRO A 1 94 ? 26.109 -3.273 13.836 1 92.94 94 PRO A CA 1
ATOM 760 C C . PRO A 1 94 ? 27.25 -3.814 12.984 1 92.94 94 PRO A C 1
ATOM 762 O O . PRO A 1 94 ? 27.828 -3.08 12.172 1 92.94 94 PRO A O 1
ATOM 765 N N . HIS A 1 95 ? 27.578 -5.094 13.18 1 91.38 95 HIS A N 1
ATOM 766 C CA . HIS A 1 95 ? 28.688 -5.73 12.477 1 91.38 95 HIS A CA 1
ATOM 767 C C . HIS A 1 95 ? 28.281 -6.156 11.07 1 91.38 95 HIS A C 1
ATOM 769 O O . HIS A 1 95 ? 29.109 -6.645 10.297 1 91.38 95 HIS A O 1
ATOM 775 N N . PHE A 1 96 ? 27.078 -5.941 10.688 1 94.38 96 PHE A N 1
ATOM 776 C CA . PHE A 1 96 ? 26.562 -6.297 9.367 1 94.38 96 PHE A CA 1
ATOM 777 C C . PHE A 1 96 ? 26.688 -5.121 8.406 1 94.38 96 PHE A C 1
ATOM 779 O O . PHE A 1 96 ? 26.734 -3.965 8.828 1 94.38 96 PHE A O 1
ATOM 786 N N . PRO A 1 97 ? 26.797 -5.473 7.043 1 95.69 97 PRO A N 1
ATOM 787 C CA . PRO A 1 97 ? 26.578 -4.363 6.109 1 95.69 97 PRO A CA 1
ATOM 788 C C . PRO A 1 97 ? 25.297 -3.578 6.41 1 95.69 97 PRO A C 1
ATOM 790 O O . PRO A 1 97 ? 24.281 -4.168 6.77 1 95.69 97 PRO A O 1
ATOM 793 N N . TYR A 1 98 ? 25.438 -2.256 6.281 1 96.44 98 TYR A N 1
ATOM 794 C CA . TYR A 1 98 ? 24.375 -1.406 6.812 1 96.44 98 TYR A CA 1
ATOM 795 C C . TYR A 1 98 ? 23.984 -0.329 5.805 1 96.44 98 TYR A C 1
ATOM 797 O O . TYR A 1 98 ? 24.844 0.337 5.234 1 96.44 98 TYR A O 1
ATOM 805 N N . ILE A 1 99 ? 22.719 -0.29 5.52 1 97.12 99 ILE A N 1
ATOM 806 C CA . ILE A 1 99 ? 22.156 0.792 4.723 1 97.12 99 ILE A CA 1
ATOM 807 C C . ILE A 1 99 ? 21.25 1.661 5.598 1 97.12 99 ILE A C 1
ATOM 809 O O . ILE A 1 99 ? 20.344 1.154 6.262 1 97.12 99 ILE A O 1
ATOM 813 N N . ALA A 1 100 ? 21.5 2.979 5.578 1 96.5 100 ALA A N 1
ATOM 814 C CA . ALA A 1 100 ? 20.844 3.828 6.57 1 96.5 100 ALA A CA 1
ATOM 815 C C . ALA A 1 100 ? 20.219 5.051 5.91 1 96.5 100 ALA A C 1
ATOM 817 O O . ALA A 1 100 ? 20.734 5.57 4.918 1 96.5 100 ALA A O 1
ATOM 818 N N . THR A 1 101 ? 19.078 5.43 6.496 1 96.88 101 THR A N 1
ATOM 819 C CA . THR A 1 101 ? 18.562 6.766 6.215 1 96.88 101 THR A CA 1
ATOM 820 C C . THR A 1 101 ? 19.5 7.836 6.746 1 96.88 101 THR A C 1
ATOM 822 O O . THR A 1 101 ? 19.969 7.754 7.883 1 96.88 101 THR A O 1
ATOM 825 N N . ASP A 1 102 ? 19.797 8.812 5.918 1 97.12 102 ASP A N 1
ATOM 826 C CA . ASP A 1 102 ? 20.625 9.93 6.344 1 97.12 102 ASP A CA 1
ATOM 827 C C . ASP A 1 102 ? 19.828 10.922 7.195 1 97.12 102 ASP A C 1
ATOM 829 O O . ASP A 1 102 ? 19.281 11.891 6.676 1 97.12 102 ASP A O 1
ATOM 833 N N . ASN A 1 103 ? 19.922 10.75 8.5 1 97.31 103 ASN A N 1
ATOM 834 C CA . ASN A 1 103 ? 19.125 11.555 9.422 1 97.31 103 ASN A CA 1
ATOM 835 C C . ASN A 1 103 ? 19.516 13.023 9.359 1 97.31 103 ASN A C 1
ATOM 837 O O . ASN A 1 103 ? 18.656 13.906 9.461 1 97.31 103 ASN A O 1
ATOM 841 N N . MET A 1 104 ? 20.797 13.266 9.25 1 97.12 104 MET A N 1
ATOM 842 C CA . MET A 1 104 ? 21.25 14.648 9.141 1 97.12 104 MET A CA 1
ATOM 843 C C . MET A 1 104 ? 20.656 15.32 7.906 1 97.12 104 MET A C 1
ATOM 845 O O . MET A 1 104 ? 20.094 16.406 7.996 1 97.12 104 MET A O 1
ATOM 849 N N . ALA A 1 105 ? 20.734 14.625 6.824 1 97.19 105 ALA A N 1
ATOM 850 C CA . ALA A 1 105 ? 20.203 15.172 5.574 1 97.19 105 ALA A CA 1
ATOM 851 C C . ALA A 1 105 ? 18.688 15.344 5.652 1 97.19 105 ALA A C 1
ATOM 853 O O . ALA A 1 105 ? 18.125 16.281 5.078 1 97.19 105 ALA A O 1
ATOM 854 N N . LEU A 1 106 ? 18.047 14.438 6.332 1 97.31 106 LEU A N 1
ATOM 855 C CA . LEU A 1 106 ? 16.594 14.492 6.504 1 97.31 106 LEU A CA 1
ATOM 856 C C . LEU A 1 106 ? 16.188 15.773 7.223 1 97.31 106 LEU A C 1
ATOM 858 O O . LEU A 1 106 ? 15.305 16.5 6.754 1 97.31 106 LEU A O 1
ATOM 862 N N . VAL A 1 107 ? 16.812 16.016 8.344 1 97.94 107 VAL A N 1
ATOM 863 C CA . VAL A 1 107 ? 16.484 17.188 9.156 1 97.94 107 VAL A CA 1
ATOM 864 C C . VAL A 1 107 ? 16.906 18.453 8.43 1 97.94 107 VAL A C 1
ATOM 866 O O . VAL A 1 107 ? 16.203 19.469 8.477 1 97.94 107 VAL A O 1
ATOM 869 N N . GLU A 1 108 ? 18.031 18.375 7.777 1 97.06 108 GLU A N 1
ATOM 870 C CA . GLU A 1 108 ? 18.516 19.516 7.016 1 97.06 108 GLU A CA 1
ATOM 871 C C . GLU A 1 108 ? 17.531 19.906 5.918 1 97.06 108 GLU A C 1
ATOM 873 O O . GLU A 1 108 ? 17.281 21.094 5.688 1 97.06 108 GLU A O 1
ATOM 878 N N . MET A 1 109 ? 17.016 18.922 5.289 1 97.56 109 MET A N 1
ATOM 879 C CA . MET A 1 109 ? 16.047 19.172 4.23 1 97.56 109 MET A CA 1
ATOM 880 C C . MET A 1 109 ? 14.781 19.812 4.797 1 97.56 109 MET A C 1
ATOM 882 O O . MET A 1 109 ? 14.219 20.734 4.203 1 97.56 109 MET A O 1
ATOM 886 N N . ALA A 1 110 ? 14.328 19.312 5.879 1 97.94 110 ALA A N 1
ATOM 887 C CA . ALA A 1 110 ? 13.156 19.891 6.539 1 97.94 110 ALA A CA 1
ATOM 888 C C . ALA A 1 110 ? 13.414 21.344 6.914 1 97.94 110 ALA A C 1
ATOM 890 O O . ALA A 1 110 ? 12.57 22.219 6.668 1 97.94 110 ALA A O 1
ATOM 891 N N . LEU A 1 111 ? 14.555 21.594 7.496 1 96.69 111 LEU A N 1
ATOM 892 C CA . LEU A 1 111 ? 14.93 22.938 7.918 1 96.69 111 LEU A CA 1
ATOM 893 C C . LEU A 1 111 ? 15.023 23.875 6.723 1 96.69 111 LEU A C 1
ATOM 895 O O . LEU A 1 111 ? 14.5 25 6.766 1 96.69 111 LEU A O 1
ATOM 899 N N . SER A 1 112 ? 15.703 23.375 5.703 1 94.62 112 SER A N 1
ATOM 900 C CA . SER A 1 112 ? 15.867 24.172 4.492 1 94.62 112 SER A CA 1
ATOM 901 C C . SER A 1 112 ? 14.516 24.562 3.906 1 94.62 112 SER A C 1
ATOM 903 O O . SER A 1 112 ? 14.344 25.688 3.428 1 94.62 112 SER A O 1
ATOM 905 N N . HIS A 1 113 ? 13.602 23.656 3.943 1 95.81 113 HIS A N 1
ATOM 906 C CA . HIS A 1 113 ? 12.25 23.922 3.453 1 95.81 113 HIS A CA 1
ATOM 907 C C . HIS A 1 113 ? 11.602 25.062 4.227 1 95.81 113 HIS A C 1
ATOM 909 O O . HIS A 1 113 ? 11.031 25.969 3.629 1 95.81 113 HIS A O 1
ATOM 915 N N . LEU A 1 114 ? 11.703 24.969 5.5 1 94.81 114 LEU A N 1
ATOM 916 C CA . LEU A 1 114 ? 11.125 26.016 6.344 1 94.81 114 LEU A CA 1
ATOM 917 C C . LEU A 1 114 ? 11.82 27.344 6.117 1 94.81 114 LEU A C 1
ATOM 919 O O . LEU A 1 114 ? 11.172 28.391 6.09 1 94.81 114 LEU A O 1
ATOM 923 N N . GLN A 1 115 ? 13.109 27.312 5.934 1 90.56 115 GLN A N 1
ATOM 924 C CA . GLN A 1 115 ? 13.875 28.516 5.633 1 90.56 115 GLN A CA 1
ATOM 925 C C . GLN A 1 115 ? 13.422 29.141 4.312 1 90.56 115 GLN A C 1
ATOM 927 O O . GLN A 1 115 ? 13.281 30.359 4.215 1 90.56 115 GLN A O 1
ATOM 932 N N . GLU A 1 116 ? 13.258 28.266 3.389 1 89.06 116 GLU A N 1
ATOM 933 C CA . GLU A 1 116 ? 12.844 28.719 2.061 1 89.06 116 GLU A CA 1
ATOM 934 C C . GLU A 1 116 ? 11.469 29.375 2.1 1 89.06 116 GLU A C 1
ATOM 936 O O . GLU A 1 116 ? 11.156 30.219 1.261 1 89.06 116 GLU A O 1
ATOM 941 N N . LYS A 1 117 ? 10.672 28.984 3.049 1 87.81 117 LYS A N 1
ATOM 942 C CA . LYS A 1 117 ? 9.344 29.578 3.215 1 87.81 117 LYS A CA 1
ATOM 943 C C . LYS A 1 117 ? 9.438 30.953 3.873 1 87.81 117 LYS A C 1
ATOM 945 O O . LYS A 1 117 ? 8.43 31.656 3.975 1 87.81 117 LYS A O 1
ATOM 950 N N . GLY A 1 118 ? 10.641 31.312 4.359 1 85.19 118 GLY A N 1
ATOM 951 C CA . GLY A 1 118 ? 10.852 32.625 4.91 1 85.19 118 GLY A CA 1
ATOM 952 C C . GLY A 1 118 ? 10.852 32.656 6.43 1 85.19 118 GLY A C 1
ATOM 953 O O . GLY A 1 118 ? 10.859 33.719 7.039 1 85.19 118 GLY A O 1
ATOM 954 N N . LEU A 1 119 ? 10.875 31.531 7.023 1 89.69 119 LEU A N 1
ATOM 955 C CA . LEU A 1 119 ? 10.883 31.469 8.477 1 89.69 119 LEU A CA 1
ATOM 956 C C . LEU A 1 119 ? 12.297 31.656 9.023 1 89.69 119 LEU A C 1
ATOM 958 O O . LEU A 1 119 ? 13.273 31.328 8.344 1 89.69 119 LEU A O 1
ATOM 962 N N . SER A 1 120 ? 12.312 32.219 10.242 1 89.38 120 SER A N 1
ATOM 963 C CA . SER A 1 120 ? 13.617 32.469 10.844 1 89.38 120 SER A CA 1
ATOM 964 C C . SER A 1 120 ? 13.703 31.844 12.242 1 89.38 120 SER A C 1
ATOM 966 O O . SER A 1 120 ? 14.734 31.938 12.906 1 89.38 120 SER A O 1
ATOM 968 N N . GLN A 1 121 ? 12.664 31.344 12.719 1 94.06 121 GLN A N 1
ATOM 969 C CA . GLN A 1 121 ? 12.625 30.609 13.984 1 94.06 121 GLN A CA 1
ATOM 970 C C . GLN A 1 121 ? 12.195 29.156 13.766 1 94.06 121 GLN A C 1
ATOM 972 O O . GLN A 1 121 ? 11.32 28.891 12.953 1 94.06 121 GLN A O 1
ATOM 977 N N . PHE A 1 122 ? 12.914 28.344 14.555 1 96.94 122 PHE A N 1
ATOM 978 C CA . PHE A 1 122 ? 12.672 26.922 14.312 1 96.94 122 PHE A CA 1
ATOM 979 C C . PHE A 1 122 ? 12.594 26.156 15.625 1 96.94 122 PHE A C 1
ATOM 981 O O . PHE A 1 122 ? 13.211 26.547 16.609 1 96.94 122 PHE A O 1
ATOM 988 N N . ALA A 1 123 ? 11.82 25.156 15.625 1 98.25 123 ALA A N 1
ATOM 989 C CA . ALA A 1 123 ? 11.672 24.281 16.781 1 98.25 123 ALA A CA 1
ATOM 990 C C . ALA A 1 123 ? 11.609 22.812 16.359 1 98.25 123 ALA A C 1
ATOM 992 O O . ALA A 1 123 ? 11.438 22.516 15.164 1 98.25 123 ALA A O 1
ATOM 993 N N . PHE A 1 124 ? 11.859 21.922 17.328 1 98.31 124 PHE A N 1
ATOM 994 C CA . PHE A 1 124 ? 11.875 20.484 17.062 1 98.31 124 PHE A CA 1
ATOM 995 C C . PHE A 1 124 ? 11 19.734 18.062 1 98.31 124 PHE A C 1
ATOM 997 O O . PHE A 1 124 ? 11.133 19.922 19.266 1 98.31 124 PHE A O 1
ATOM 1004 N N . TYR A 1 125 ? 10.086 19.031 17.453 1 97.5 125 TYR A N 1
ATOM 1005 C CA . TYR A 1 125 ? 9.25 18.156 18.266 1 97.5 125 TYR A CA 1
ATOM 1006 C C . TYR A 1 125 ? 9.664 16.688 18.109 1 97.5 125 TYR A C 1
ATOM 1008 O O . TYR A 1 125 ? 9.328 16.062 17.094 1 97.5 125 TYR A O 1
ATOM 1016 N N . GLY A 1 126 ? 10.273 16.188 19.125 1 94.62 126 GLY A N 1
ATOM 1017 C CA . GLY A 1 126 ? 10.836 14.852 19.047 1 94.62 126 GLY A CA 1
ATOM 1018 C C . GLY A 1 126 ? 10.086 13.844 19.906 1 94.62 126 GLY A C 1
ATOM 1019 O O . GLY A 1 126 ? 8.938 14.086 20.297 1 94.62 126 GLY A O 1
ATOM 1020 N N . LEU A 1 127 ? 10.633 12.688 19.938 1 92.94 127 LEU A N 1
ATOM 1021 C CA . LEU A 1 127 ? 10.117 11.57 20.719 1 92.94 127 LEU A CA 1
ATOM 1022 C C . LEU A 1 127 ? 11.094 11.172 21.828 1 92.94 127 LEU A C 1
ATOM 1024 O O . LEU A 1 127 ? 12.289 10.992 21.562 1 92.94 127 LEU A O 1
ATOM 1028 N N . GLN A 1 128 ? 10.492 11.086 22.984 1 90.19 128 GLN A N 1
ATOM 1029 C CA . GLN A 1 128 ? 11.312 10.625 24.094 1 90.19 128 GLN A CA 1
ATOM 1030 C C . GLN A 1 128 ? 11.523 9.109 24.031 1 90.19 128 GLN A C 1
ATOM 1032 O O . GLN A 1 128 ? 10.562 8.352 23.906 1 90.19 128 GLN A O 1
ATOM 1037 N N . VAL A 1 129 ? 12.734 8.734 24.016 1 88.25 129 VAL A N 1
ATOM 1038 C CA . VAL A 1 129 ? 13.039 7.309 23.969 1 88.25 129 VAL A CA 1
ATOM 1039 C C . VAL A 1 129 ? 14.023 6.949 25.078 1 88.25 129 VAL A C 1
ATOM 1041 O O . VAL A 1 129 ? 14.719 7.824 25.609 1 88.25 129 VAL A O 1
ATOM 1044 N N . ASN A 1 130 ? 14.008 5.633 25.438 1 84.88 130 ASN A N 1
ATOM 1045 C CA . ASN A 1 130 ? 14.82 5.176 26.547 1 84.88 130 ASN A CA 1
ATOM 1046 C C . ASN A 1 130 ? 16.188 4.695 26.094 1 84.88 130 ASN A C 1
ATOM 1048 O O . ASN A 1 130 ? 17.047 4.375 26.906 1 84.88 130 ASN A O 1
ATOM 1052 N N . THR A 1 131 ? 16.406 4.629 24.891 1 84.44 131 THR A N 1
ATOM 1053 C CA . THR A 1 131 ? 17.688 4.168 24.359 1 84.44 131 THR A CA 1
ATOM 1054 C C . THR A 1 131 ? 18.422 5.293 23.625 1 84.44 131 THR A C 1
ATOM 1056 O O . THR A 1 131 ? 17.781 6.168 23.047 1 84.44 131 THR A O 1
ATOM 1059 N N . HIS A 1 132 ? 19.719 5.18 23.75 1 83.12 132 HIS A N 1
ATOM 1060 C CA . HIS A 1 132 ? 20.516 6.191 23.078 1 83.12 132 HIS A CA 1
ATOM 1061 C C . HIS A 1 132 ? 20.656 5.883 21.594 1 83.12 132 HIS A C 1
ATOM 1063 O O . HIS A 1 132 ? 20.891 6.785 20.781 1 83.12 132 HIS A O 1
ATOM 1069 N N . LYS A 1 133 ? 20.609 4.605 21.375 1 87.06 133 LYS A N 1
ATOM 1070 C CA . LYS A 1 133 ? 20.719 4.168 19.984 1 87.06 133 LYS A CA 1
ATOM 1071 C C . LYS A 1 133 ? 19.344 4.172 19.297 1 87.06 133 LYS A C 1
ATOM 1073 O O . LYS A 1 133 ? 18.719 3.125 19.156 1 87.06 133 LYS A O 1
ATOM 1078 N N . HIS A 1 134 ? 18.953 5.449 18.922 1 89.81 134 HIS A N 1
ATOM 1079 C CA . HIS A 1 134 ? 17.609 5.59 18.344 1 89.81 134 HIS A CA 1
ATOM 1080 C C . HIS A 1 134 ? 17.578 6.691 17.281 1 89.81 134 HIS A C 1
ATOM 1082 O O . HIS A 1 134 ? 18.219 7.73 17.453 1 89.81 134 HIS A O 1
ATOM 1088 N N . TRP A 1 135 ? 16.828 6.398 16.234 1 91.25 135 TRP A N 1
ATOM 1089 C CA . TRP A 1 135 ? 16.766 7.34 15.109 1 91.25 135 TRP A CA 1
ATOM 1090 C C . TRP A 1 135 ? 16.219 8.688 15.562 1 91.25 135 TRP A C 1
ATOM 1092 O O . TRP A 1 135 ? 16.641 9.734 15.062 1 91.25 135 TRP A O 1
ATOM 1102 N N . SER A 1 136 ? 15.281 8.75 16.516 1 93.19 136 SER A N 1
ATOM 1103 C CA . SER A 1 136 ? 14.688 9.992 16.984 1 93.19 136 SER A CA 1
ATOM 1104 C C . SER A 1 136 ? 15.727 10.883 17.656 1 93.19 136 SER A C 1
ATOM 1106 O O . SER A 1 136 ? 15.688 12.109 17.516 1 93.19 136 SER A O 1
ATOM 1108 N N . ILE A 1 137 ? 16.609 10.273 18.359 1 94.75 137 ILE A N 1
ATOM 1109 C CA . ILE A 1 137 ? 17.672 11.016 19.031 1 94.75 137 ILE A CA 1
ATOM 1110 C C . ILE A 1 137 ? 18.641 11.578 17.984 1 94.75 137 ILE A C 1
ATOM 1112 O O . ILE A 1 137 ? 19.078 12.727 18.094 1 94.75 137 ILE A O 1
ATOM 1116 N N . GLU A 1 138 ? 18.938 10.742 17.047 1 96.19 138 GLU A N 1
ATOM 1117 C CA . GLU A 1 138 ? 19.812 11.18 15.977 1 96.19 138 GLU A CA 1
ATOM 1118 C C . GLU A 1 138 ? 19.25 12.383 15.242 1 96.19 138 GLU A C 1
ATOM 1120 O O . GLU A 1 138 ? 19.984 13.312 14.898 1 96.19 138 GLU A O 1
ATOM 1125 N N . ARG A 1 139 ? 18 12.391 15 1 97 139 ARG A N 1
ATOM 1126 C CA . ARG A 1 139 ? 17.344 13.508 14.32 1 97 139 ARG A CA 1
ATOM 1127 C C . ARG A 1 139 ? 17.328 14.75 15.203 1 97 139 ARG A C 1
ATOM 1129 O O . ARG A 1 139 ? 17.547 15.867 14.727 1 97 139 ARG A O 1
ATOM 1136 N N . ARG A 1 140 ? 17.031 14.508 16.469 1 96.88 140 ARG A N 1
ATOM 1137 C CA . ARG A 1 140 ? 17.078 15.617 17.406 1 96.88 140 ARG A CA 1
ATOM 1138 C C . ARG A 1 140 ? 18.469 16.25 17.438 1 96.88 140 ARG A C 1
ATOM 1140 O O . ARG A 1 140 ? 18.594 17.484 17.375 1 96.88 140 ARG A O 1
ATOM 1147 N N . ASP A 1 141 ? 19.453 15.383 17.578 1 96.69 141 ASP A N 1
ATOM 1148 C CA . ASP A 1 141 ? 20.828 15.867 17.625 1 96.69 141 ASP A CA 1
ATOM 1149 C C . ASP A 1 141 ? 21.203 16.578 16.328 1 96.69 141 ASP A C 1
ATOM 1151 O O . ASP A 1 141 ? 21.953 17.562 16.359 1 96.69 141 ASP A O 1
ATOM 1155 N N . ALA A 1 142 ? 20.766 16.062 15.234 1 97.56 142 ALA A N 1
ATOM 1156 C CA . ALA A 1 142 ? 20.984 16.719 13.945 1 97.56 142 ALA A CA 1
ATOM 1157 C C . ALA A 1 142 ? 20.406 18.125 13.945 1 97.56 142 ALA A C 1
ATOM 1159 O O . ALA A 1 142 ? 21.031 19.078 13.469 1 97.56 142 ALA A O 1
ATOM 1160 N N . PHE A 1 143 ? 19.25 18.266 14.516 1 98 143 PHE A N 1
ATOM 1161 C CA . PHE A 1 143 ? 18.594 19.578 14.609 1 98 143 PHE A CA 1
ATOM 1162 C C . PHE A 1 143 ? 19.438 20.531 15.445 1 98 143 PHE A C 1
ATOM 1164 O O . PHE A 1 143 ? 19.672 21.672 15.039 1 98 143 PHE A O 1
ATOM 1171 N N . VAL A 1 144 ? 19.812 20.062 16.547 1 97.69 144 VAL A N 1
ATOM 1172 C CA . VAL A 1 144 ? 20.609 20.891 17.453 1 97.69 144 VAL A CA 1
ATOM 1173 C C . VAL A 1 144 ? 21.891 21.344 16.75 1 97.69 144 VAL A C 1
ATOM 1175 O O . VAL A 1 144 ? 22.266 22.516 16.828 1 97.69 144 VAL A O 1
ATOM 1178 N N . GLU A 1 145 ? 22.516 20.422 16.109 1 97.19 145 GLU A N 1
ATOM 1179 C CA . GLU A 1 145 ? 23.75 20.75 15.391 1 97.19 145 GLU A CA 1
ATOM 1180 C C . GLU A 1 145 ? 23.5 21.812 14.32 1 97.19 145 GLU A C 1
ATOM 1182 O O . GLU A 1 145 ? 24.312 22.734 14.156 1 97.19 145 GLU A O 1
ATOM 1187 N N . LEU A 1 146 ? 22.453 21.672 13.594 1 96.81 146 LEU A N 1
ATOM 1188 C CA . LEU A 1 146 ? 22.125 22.609 12.531 1 96.81 146 LEU A CA 1
ATOM 1189 C C . LEU A 1 146 ? 21.797 23.984 13.109 1 96.81 146 LEU A C 1
ATOM 1191 O O . LEU A 1 146 ? 22.156 25 12.523 1 96.81 146 LEU A O 1
ATOM 1195 N N . MET A 1 147 ? 21.094 24 14.203 1 96.31 147 MET A N 1
ATOM 1196 C CA . MET A 1 147 ? 20.781 25.266 14.859 1 96.31 147 MET A CA 1
ATOM 1197 C C . MET A 1 147 ? 22.047 25.969 15.305 1 96.31 147 MET A C 1
ATOM 1199 O O . MET A 1 147 ? 22.188 27.188 15.109 1 96.31 147 MET A O 1
ATOM 1203 N N . GLU A 1 148 ? 22.938 25.234 15.891 1 95.56 148 GLU A N 1
ATOM 1204 C CA . GLU A 1 148 ? 24.203 25.797 16.359 1 95.56 148 GLU A CA 1
ATOM 1205 C C . GLU A 1 148 ? 25.031 26.312 15.188 1 95.56 148 GLU A C 1
ATOM 1207 O O . GLU A 1 148 ? 25.578 27.406 15.25 1 95.56 148 GLU A O 1
ATOM 1212 N N . LYS A 1 149 ? 25.062 25.531 14.195 1 93.25 149 LYS A N 1
ATOM 1213 C CA . LYS A 1 149 ? 25.828 25.891 13.008 1 93.25 149 LYS A CA 1
ATOM 1214 C C . LYS A 1 149 ? 25.328 27.188 12.398 1 93.25 149 LYS A C 1
ATOM 1216 O O . LYS A 1 149 ? 26.109 28.016 11.922 1 93.25 149 LYS A O 1
ATOM 1221 N N . ASN A 1 150 ? 24.078 27.422 12.43 1 91.75 150 ASN A N 1
ATOM 1222 C CA . ASN A 1 150 ? 23.453 28.578 11.797 1 91.75 150 ASN A CA 1
ATOM 1223 C C . ASN A 1 150 ? 23.188 29.688 12.812 1 91.75 150 ASN A C 1
ATOM 1225 O O . ASN A 1 150 ? 22.594 30.719 12.477 1 91.75 150 ASN A O 1
ATOM 1229 N N . HIS A 1 151 ? 23.562 29.516 14.023 1 91.5 151 HIS A N 1
ATOM 1230 C CA . HIS A 1 151 ? 23.422 30.484 15.109 1 91.5 151 HIS A CA 1
ATOM 1231 C C . HIS A 1 151 ? 21.969 30.844 15.352 1 91.5 151 HIS A C 1
ATOM 1233 O O . HIS A 1 151 ? 21.625 32.031 15.461 1 91.5 151 HIS A O 1
ATOM 1239 N N . TYR A 1 152 ? 21.109 29.844 15.25 1 92.75 152 TYR A N 1
ATOM 1240 C CA . TYR A 1 152 ? 19.703 29.984 15.609 1 92.75 152 TYR A CA 1
ATOM 1241 C C . TYR A 1 152 ? 19.469 29.578 17.062 1 92.75 152 TYR A C 1
ATOM 1243 O O . TYR A 1 152 ? 20.188 28.734 17.594 1 92.75 152 TYR A O 1
ATOM 1251 N N . PRO A 1 153 ? 18.438 30.234 17.688 1 94.12 153 PRO A N 1
ATOM 1252 C CA . PRO A 1 153 ? 18.016 29.688 18.984 1 94.12 153 PRO A CA 1
ATOM 1253 C C . PRO A 1 153 ? 17.453 28.281 18.891 1 94.12 153 PRO A C 1
ATOM 1255 O O . PRO A 1 153 ? 16.938 27.891 17.844 1 94.12 153 PRO A O 1
ATOM 1258 N N . ILE A 1 154 ? 17.578 27.531 19.984 1 94.44 154 ILE A N 1
ATOM 1259 C CA . ILE A 1 154 ? 17.156 26.141 19.984 1 94.44 154 ILE A CA 1
ATOM 1260 C C . ILE A 1 154 ? 15.867 25.984 20.797 1 94.44 154 ILE A C 1
ATOM 1262 O O . ILE A 1 154 ? 15.844 26.297 22 1 94.44 154 ILE A O 1
ATOM 1266 N N . TYR A 1 155 ? 14.805 25.594 20.188 1 96.69 155 TYR A N 1
ATOM 1267 C CA . TYR A 1 155 ? 13.555 25.219 20.844 1 96.69 155 TYR A CA 1
ATOM 1268 C C . TYR A 1 155 ? 13.266 23.734 20.641 1 96.69 155 TYR A C 1
ATOM 1270 O O . TYR A 1 155 ? 13 23.297 19.516 1 96.69 155 TYR A O 1
ATOM 1278 N N . LEU A 1 156 ? 13.352 23 21.781 1 96.38 156 LEU A N 1
ATOM 1279 C CA . LEU A 1 156 ? 13.211 21.547 21.719 1 96.38 156 LEU A CA 1
ATOM 1280 C C . LEU A 1 156 ? 12.125 21.062 22.672 1 96.38 156 LEU A C 1
ATOM 1282 O O . LEU A 1 156 ? 12.008 21.562 23.797 1 96.38 156 LEU A O 1
ATOM 1286 N N . TYR A 1 157 ? 11.359 20.156 22.125 1 96.44 157 TYR A N 1
ATOM 1287 C CA . TYR A 1 157 ? 10.391 19.453 22.969 1 96.44 157 TYR A CA 1
ATOM 1288 C C . TYR A 1 157 ? 10.352 17.969 22.625 1 96.44 157 TYR A C 1
ATOM 1290 O O . TYR A 1 157 ? 10.188 17.594 21.453 1 96.44 157 TYR A O 1
ATOM 1298 N N . GLU A 1 158 ? 10.555 17.156 23.578 1 93.56 158 GLU A N 1
ATOM 1299 C CA . GLU A 1 158 ? 10.492 15.711 23.391 1 93.56 158 GLU A CA 1
ATOM 1300 C C . GLU A 1 158 ? 9.328 15.109 24.188 1 93.56 158 GLU A C 1
ATOM 1302 O O . GLU A 1 158 ? 9.398 14.992 25.406 1 93.56 158 GLU A O 1
ATOM 1307 N N . GLY A 1 159 ? 8.328 14.766 23.422 1 89.31 159 GLY A N 1
ATOM 1308 C CA . GLY A 1 159 ? 7.172 14.164 24.078 1 89.31 159 GLY A CA 1
ATOM 1309 C C . GLY A 1 159 ? 7.285 12.656 24.203 1 89.31 159 GLY A C 1
ATOM 1310 O O . GLY A 1 159 ? 8.102 12.023 23.531 1 89.31 159 GLY A O 1
ATOM 1311 N N . VAL A 1 160 ? 6.457 12.102 25.078 1 83.56 160 VAL A N 1
ATOM 1312 C CA . VAL A 1 160 ? 6.406 10.648 25.25 1 83.56 160 VAL A CA 1
ATOM 1313 C C . VAL A 1 160 ? 5.48 10.047 24.188 1 83.56 160 VAL A C 1
ATOM 1315 O O . VAL A 1 160 ? 4.766 10.766 23.5 1 83.56 160 VAL A O 1
ATOM 1318 N N . GLN A 1 161 ? 5.645 8.758 24.047 1 79.44 161 GLN A N 1
ATOM 1319 C CA . GLN A 1 161 ? 4.73 8.062 23.156 1 79.44 161 GLN A CA 1
ATOM 1320 C C . GLN A 1 161 ? 3.281 8.25 23.594 1 79.44 161 GLN A C 1
ATOM 1322 O O . GLN A 1 161 ? 2.953 8.102 24.766 1 79.44 161 GLN A O 1
ATOM 1327 N N . VAL A 1 162 ? 2.5 8.672 22.609 1 71 162 VAL A N 1
ATOM 1328 C CA . VAL A 1 162 ? 1.11 9 22.906 1 71 162 VAL A CA 1
ATOM 1329 C C . VAL A 1 162 ? 0.234 7.762 22.719 1 71 162 VAL A C 1
ATOM 1331 O O . VAL A 1 162 ? 0.412 7.004 21.766 1 71 162 VAL A O 1
ATOM 1334 N N . HIS A 1 163 ? -0.431 7.48 23.688 1 65.94 163 HIS A N 1
ATOM 1335 C CA . HIS A 1 163 ? -1.451 6.438 23.641 1 65.94 163 HIS A CA 1
ATOM 1336 C C . HIS A 1 163 ? -2.781 6.945 24.188 1 65.94 163 HIS A C 1
ATOM 1338 O O . HIS A 1 163 ? -2.891 8.109 24.578 1 65.94 163 HIS A O 1
ATOM 1344 N N . ALA A 1 164 ? -3.777 6.117 24.109 1 61.78 164 ALA A N 1
ATOM 1345 C CA . ALA A 1 164 ? -5.141 6.516 24.453 1 61.78 164 ALA A CA 1
ATOM 1346 C C . ALA A 1 164 ? -5.207 7.027 25.891 1 61.78 164 ALA A C 1
ATOM 1348 O O . ALA A 1 164 ? -5.945 7.973 26.188 1 61.78 164 ALA A O 1
ATOM 1349 N N . GLN A 1 165 ? -4.363 6.539 26.75 1 65.44 165 GLN A N 1
ATOM 1350 C CA . GLN A 1 165 ? -4.465 6.824 28.172 1 65.44 165 GLN A CA 1
ATOM 1351 C C . GLN A 1 165 ? -3.83 8.172 28.516 1 65.44 165 GLN A C 1
ATOM 1353 O O . GLN A 1 165 ? -4.266 8.852 29.453 1 65.44 165 GLN A O 1
ATOM 1358 N N . ASN A 1 166 ? -2.873 8.516 27.828 1 74.62 166 ASN A N 1
ATOM 1359 C CA . ASN A 1 166 ? -2.145 9.719 28.203 1 74.62 166 ASN A CA 1
ATOM 1360 C C . ASN A 1 166 ? -2.326 10.836 27.188 1 74.62 166 ASN A C 1
ATOM 1362 O O . ASN A 1 166 ? -1.681 11.883 27.281 1 74.62 166 ASN A O 1
ATOM 1366 N N . TRP A 1 167 ? -3.252 10.609 26.281 1 73.44 167 TRP A N 1
ATOM 1367 C CA . TRP A 1 167 ? -3.395 11.508 25.141 1 73.44 167 TRP A CA 1
ATOM 1368 C C . TRP A 1 167 ? -3.721 12.922 25.594 1 73.44 167 TRP A C 1
ATOM 1370 O O . TRP A 1 167 ? -3.092 13.883 25.156 1 73.44 167 TRP A O 1
ATOM 1380 N N . LEU A 1 168 ? -4.688 13.094 26.469 1 74.25 168 LEU A N 1
ATOM 1381 C CA . LEU A 1 168 ? -5.137 14.414 26.891 1 74.25 168 LEU A CA 1
ATOM 1382 C C . LEU A 1 168 ? -4.031 15.141 27.641 1 74.25 168 LEU A C 1
ATOM 1384 O O . LEU A 1 168 ? -3.803 16.328 27.422 1 74.25 168 LEU A O 1
ATOM 1388 N N . GLU A 1 169 ? -3.436 14.375 28.469 1 83.88 169 GLU A N 1
ATOM 1389 C CA . GLU A 1 169 ? -2.361 14.969 29.266 1 83.88 169 GLU A CA 1
ATOM 1390 C C . GLU A 1 169 ? -1.202 15.414 28.375 1 83.88 169 GLU A C 1
ATOM 1392 O O . GLU A 1 169 ? -0.66 16.5 28.562 1 83.88 169 GLU A O 1
ATOM 1397 N N . GLU A 1 170 ? -0.851 14.586 27.5 1 85.56 170 GLU A N 1
ATOM 1398 C CA . GLU A 1 170 ? 0.262 14.891 26.609 1 85.56 170 GLU A CA 1
ATOM 1399 C C . GLU A 1 170 ? -0.087 16.047 25.672 1 85.56 170 GLU A C 1
ATOM 1401 O O . GLU A 1 170 ? 0.78 16.844 25.312 1 85.56 170 GLU A O 1
ATOM 1406 N N . GLN A 1 171 ? -1.294 16.078 25.328 1 84.56 171 GLN A N 1
ATOM 1407 C CA . GLN A 1 171 ? -1.736 17.172 24.469 1 84.56 171 GLN A CA 1
ATOM 1408 C C . GLN A 1 171 ? -1.65 18.5 25.203 1 84.56 171 GLN A C 1
ATOM 1410 O O . GLN A 1 171 ? -1.255 19.516 24.609 1 84.56 171 GLN A O 1
ATOM 1415 N N . GLN A 1 172 ? -2.037 18.484 26.422 1 89.62 172 GLN A N 1
ATOM 1416 C CA . GLN A 1 172 ? -1.981 19.719 27.188 1 89.62 172 GLN A CA 1
ATOM 1417 C C . GLN A 1 172 ? -0.542 20.188 27.359 1 89.62 172 GLN A C 1
ATOM 1419 O O . GLN A 1 172 ? -0.262 21.391 27.234 1 89.62 172 GLN A O 1
ATOM 1424 N N . LYS A 1 173 ? 0.291 19.25 27.656 1 93.81 173 LYS A N 1
ATOM 1425 C CA . LYS A 1 173 ? 1.703 19.609 27.781 1 93.81 173 LYS A CA 1
ATOM 1426 C C . LYS A 1 173 ? 2.242 20.188 26.484 1 93.81 173 LYS A C 1
ATOM 1428 O O . LYS A 1 173 ? 3.006 21.156 26.5 1 93.81 173 LYS A O 1
ATOM 1433 N N . LEU A 1 174 ? 1.857 19.594 25.453 1 93.88 174 LEU A N 1
ATOM 1434 C CA . LEU A 1 174 ? 2.297 20.062 24.141 1 93.88 174 LEU A CA 1
ATOM 1435 C C . LEU A 1 174 ? 1.777 21.453 23.844 1 93.88 174 LEU A C 1
ATOM 1437 O O . LEU A 1 174 ? 2.5 22.297 23.297 1 93.88 174 LEU A O 1
ATOM 1441 N N . ILE A 1 175 ? 0.562 21.719 24.234 1 94.5 175 ILE A N 1
ATOM 1442 C CA . ILE A 1 175 ? -0.06 23.016 24.016 1 94.5 175 ILE A CA 1
ATOM 1443 C C . ILE A 1 175 ? 0.708 24.094 24.766 1 94.5 175 ILE A C 1
ATOM 1445 O O . ILE A 1 175 ? 0.97 25.188 24.234 1 94.5 175 ILE A O 1
ATOM 1449 N N . VAL A 1 176 ? 1.044 23.75 25.969 1 95.94 176 VAL A N 1
ATOM 1450 C CA . VAL A 1 176 ? 1.802 24.703 26.781 1 95.94 176 VAL A CA 1
ATOM 1451 C C . VAL A 1 176 ? 3.117 25.047 26.094 1 95.94 176 VAL A C 1
ATOM 1453 O O . VAL A 1 176 ? 3.506 26.203 26.031 1 95.94 176 VAL A O 1
ATOM 1456 N N . TRP A 1 177 ? 3.764 24.078 25.594 1 96.81 177 TRP A N 1
ATOM 1457 C CA . TRP A 1 177 ? 5.023 24.281 24.875 1 96.81 177 TRP A CA 1
ATOM 1458 C C . TRP A 1 177 ? 4.809 25.125 23.625 1 96.81 177 TRP A C 1
ATOM 1460 O O . TRP A 1 177 ? 5.574 26.047 23.359 1 96.81 177 TRP A O 1
ATOM 1470 N N . LEU A 1 178 ? 3.826 24.875 22.875 1 96.56 178 LEU A N 1
ATOM 1471 C CA . LEU A 1 178 ? 3.527 25.578 21.641 1 96.56 178 LEU A CA 1
ATOM 1472 C C . LEU A 1 178 ? 3.285 27.062 21.906 1 96.56 178 LEU A C 1
ATOM 1474 O O . LEU A 1 178 ? 3.73 27.906 21.125 1 96.56 178 LEU A O 1
ATOM 1478 N N . LYS A 1 179 ? 2.615 27.328 22.953 1 95.12 179 LYS A N 1
ATOM 1479 C CA . LYS A 1 179 ? 2.285 28.703 23.297 1 95.12 179 LYS A CA 1
ATOM 1480 C C . LYS A 1 179 ? 3.523 29.469 23.766 1 95.12 179 LYS A C 1
ATOM 1482 O O . LYS A 1 179 ? 3.541 30.703 23.75 1 95.12 179 LYS A O 1
ATOM 1487 N N . SER A 1 180 ? 4.477 28.703 24.156 1 95.88 180 SER A N 1
ATOM 1488 C CA . SER A 1 180 ? 5.707 29.328 24.625 1 95.88 180 SER A CA 1
ATOM 1489 C C . SER A 1 180 ? 6.621 29.688 23.469 1 95.88 180 SER A C 1
ATOM 1491 O O . SER A 1 180 ? 7.559 30.469 23.625 1 95.88 180 SER A O 1
ATOM 1493 N N . LEU A 1 181 ? 6.371 29.234 22.281 1 95.94 181 LEU A N 1
ATOM 1494 C CA . LEU A 1 181 ? 7.227 29.453 21.109 1 95.94 181 LEU A CA 1
ATOM 1495 C C . LEU A 1 181 ? 7.012 30.844 20.531 1 95.94 181 LEU A C 1
ATOM 1497 O O . LEU A 1 181 ? 5.914 31.391 20.625 1 95.94 181 LEU A O 1
ATOM 1501 N N . PRO A 1 182 ? 8.094 31.406 19.938 1 92.31 182 PRO A N 1
ATOM 1502 C CA . PRO A 1 182 ? 7.914 32.656 19.219 1 92.31 182 PRO A CA 1
ATOM 1503 C C . PRO A 1 182 ? 6.945 32.531 18.047 1 92.31 182 PRO A C 1
ATOM 1505 O O . PRO A 1 182 ? 6.766 31.453 17.484 1 92.31 182 PRO A O 1
ATOM 1508 N N . SER A 1 183 ? 6.352 33.688 17.703 1 86.06 183 SER A N 1
ATOM 1509 C CA . SER A 1 183 ? 5.477 33.719 16.547 1 86.06 183 SER A CA 1
ATOM 1510 C C . SER A 1 183 ? 6.242 33.344 15.273 1 86.06 183 SER A C 1
ATOM 1512 O O . SER A 1 183 ? 7.422 33.688 15.133 1 86.06 183 SER A O 1
ATOM 1514 N N . HIS A 1 184 ? 5.578 32.688 14.352 1 88.12 184 HIS A N 1
ATOM 1515 C CA . HIS A 1 184 ? 6.117 32.344 13.047 1 88.12 184 HIS A CA 1
ATOM 1516 C C . HIS A 1 184 ? 7.27 31.344 13.188 1 88.12 184 HIS A C 1
ATOM 1518 O O . HIS A 1 184 ? 8.32 31.516 12.57 1 88.12 184 HIS A O 1
ATOM 1524 N N . THR A 1 185 ? 7.109 30.469 14.117 1 95 185 THR A N 1
ATOM 1525 C CA . THR A 1 185 ? 8.078 29.391 14.289 1 95 185 THR A CA 1
ATOM 1526 C C . THR A 1 185 ? 7.742 28.203 13.391 1 95 185 THR A C 1
ATOM 1528 O O . THR A 1 185 ? 6.574 27.828 13.266 1 95 185 THR A O 1
ATOM 1531 N N . GLY A 1 186 ? 8.727 27.75 12.625 1 96.75 186 GLY A N 1
ATOM 1532 C CA . GLY A 1 186 ? 8.594 26.484 11.922 1 96.75 186 GLY A CA 1
ATOM 1533 C C . GLY A 1 186 ? 9.008 25.297 12.758 1 96.75 186 GLY A C 1
ATOM 1534 O O . GLY A 1 186 ? 10.125 25.234 13.258 1 96.75 186 GLY A O 1
ATOM 1535 N N . ILE A 1 187 ? 8.156 24.375 12.891 1 98.12 187 ILE A N 1
ATOM 1536 C CA . ILE A 1 187 ? 8.414 23.219 13.75 1 98.12 187 ILE A CA 1
ATOM 1537 C C . ILE A 1 187 ? 8.68 21.984 12.898 1 98.12 187 ILE A C 1
ATOM 1539 O O . ILE A 1 187 ? 7.887 21.656 12.016 1 98.12 187 ILE A O 1
ATOM 1543 N N . ILE A 1 188 ? 9.766 21.328 13.164 1 98.44 188 ILE A N 1
ATOM 1544 C CA . ILE A 1 188 ? 10.07 20.031 12.57 1 98.44 188 ILE A CA 1
ATOM 1545 C C . ILE A 1 188 ? 9.641 18.922 13.523 1 98.44 188 ILE A C 1
ATOM 1547 O O . ILE A 1 188 ? 10.18 18.781 14.625 1 98.44 188 ILE A O 1
ATOM 1551 N N . ALA A 1 189 ? 8.641 18.219 13.086 1 97 189 ALA A N 1
ATOM 1552 C CA . ALA A 1 189 ? 8.25 17.031 13.844 1 97 189 ALA A CA 1
ATOM 1553 C C . ALA A 1 189 ? 9.047 15.812 13.406 1 97 189 ALA A C 1
ATOM 1555 O O . ALA A 1 189 ? 9.281 15.609 12.211 1 97 189 ALA A O 1
ATOM 1556 N N . VAL A 1 190 ? 9.375 14.977 14.344 1 96.06 190 VAL A N 1
ATOM 1557 C CA . VAL A 1 190 ? 10.32 13.891 14.094 1 96.06 190 VAL A CA 1
ATOM 1558 C C . VAL A 1 190 ? 9.68 12.852 13.172 1 96.06 190 VAL A C 1
ATOM 1560 O O . VAL A 1 190 ? 10.383 12.125 12.469 1 96.06 190 VAL A O 1
ATOM 1563 N N . THR A 1 191 ? 8.383 12.695 13.18 1 93 191 THR A N 1
ATOM 1564 C CA . THR A 1 191 ? 7.613 11.844 12.281 1 93 191 THR A CA 1
ATOM 1565 C C . THR A 1 191 ? 6.301 12.516 11.891 1 93 191 THR A C 1
ATOM 1567 O O . THR A 1 191 ? 5.875 13.477 12.531 1 93 191 THR A O 1
ATOM 1570 N N . ASP A 1 192 ? 5.656 11.977 10.859 1 91.88 192 ASP A N 1
ATOM 1571 C CA . ASP A 1 192 ? 4.348 12.477 10.453 1 91.88 192 ASP A CA 1
ATOM 1572 C C . ASP A 1 192 ? 3.307 12.242 11.547 1 91.88 192 ASP A C 1
ATOM 1574 O O . ASP A 1 192 ? 2.387 13.039 11.719 1 91.88 192 ASP A O 1
ATOM 1578 N N . ALA A 1 193 ? 3.492 11.156 12.258 1 86.44 193 ALA A N 1
ATOM 1579 C CA . ALA A 1 193 ? 2.566 10.875 13.352 1 86.44 193 ALA A CA 1
ATOM 1580 C C . ALA A 1 193 ? 2.643 11.961 14.43 1 86.44 193 ALA A C 1
ATOM 1582 O O . ALA A 1 193 ? 1.615 12.406 14.938 1 86.44 193 ALA A O 1
ATOM 1583 N N . ARG A 1 194 ? 3.826 12.344 14.719 1 90.69 194 ARG A N 1
ATOM 1584 C CA . ARG A 1 194 ? 4.012 13.406 15.703 1 90.69 194 ARG A CA 1
ATOM 1585 C C . ARG A 1 194 ? 3.525 14.75 15.156 1 90.69 194 ARG A C 1
ATOM 1587 O O . ARG A 1 194 ? 2.988 15.57 15.906 1 90.69 194 ARG A O 1
ATOM 1594 N N . ALA A 1 195 ? 3.76 14.914 13.875 1 92.88 195 ALA A N 1
ATOM 1595 C CA . ALA A 1 195 ? 3.268 16.141 13.25 1 92.88 195 ALA A CA 1
ATOM 1596 C C . ALA A 1 195 ? 1.747 16.234 13.344 1 92.88 195 ALA A C 1
ATOM 1598 O O . ALA A 1 195 ? 1.2 17.312 13.586 1 92.88 195 ALA A O 1
ATOM 1599 N N . ARG A 1 196 ? 1.125 15.148 13.141 1 87.56 196 ARG A N 1
ATOM 1600 C CA . ARG A 1 196 ? -0.33 15.109 13.25 1 87.56 196 ARG A CA 1
ATOM 1601 C C . ARG A 1 196 ? -0.777 15.453 14.672 1 87.56 196 ARG A C 1
ATOM 1603 O O . ARG A 1 196 ? -1.73 16.203 14.859 1 87.56 196 ARG A O 1
ATOM 1610 N N . HIS A 1 197 ? -0.121 14.859 15.625 1 85.88 197 HIS A N 1
ATOM 1611 C CA . HIS A 1 197 ? -0.39 15.18 17.031 1 85.88 197 HIS A CA 1
ATOM 1612 C C . HIS A 1 197 ? -0.246 16.672 17.281 1 85.88 197 HIS A C 1
ATOM 1614 O O . HIS A 1 197 ? -1.08 17.281 17.969 1 85.88 197 HIS A O 1
ATOM 1620 N N . LEU A 1 198 ? 0.767 17.203 16.734 1 91.5 198 LEU A N 1
ATOM 1621 C CA . LEU A 1 198 ? 1.048 18.625 16.844 1 91.5 198 LEU A CA 1
ATOM 1622 C C . LEU A 1 198 ? -0.07 19.453 16.203 1 91.5 198 LEU A C 1
ATOM 1624 O O . LEU A 1 198 ? -0.533 20.438 16.797 1 91.5 198 LEU A O 1
ATOM 1628 N N . LEU A 1 199 ? -0.507 19.094 15.047 1 88.31 199 LEU A N 1
ATOM 1629 C CA . LEU A 1 199 ? -1.569 19.797 14.336 1 88.31 199 LEU A CA 1
ATOM 1630 C C . LEU A 1 199 ? -2.875 19.75 15.125 1 88.31 199 LEU A C 1
ATOM 1632 O O . LEU A 1 199 ? -3.615 20.734 15.172 1 88.31 199 LEU A O 1
ATOM 1636 N N . GLN A 1 200 ? -3.105 18.641 15.695 1 82.44 200 GLN A N 1
ATOM 1637 C CA . GLN A 1 200 ? -4.301 18.5 16.516 1 82.44 200 GLN A CA 1
ATOM 1638 C C . GLN A 1 200 ? -4.242 19.422 17.734 1 82.44 200 GLN A C 1
ATOM 1640 O O . GLN A 1 200 ? -5.242 20.047 18.094 1 82.44 200 GLN A O 1
ATOM 1645 N N . ALA A 1 201 ? -3.154 19.469 18.375 1 87.06 201 ALA A N 1
ATOM 1646 C CA . ALA A 1 201 ? -2.965 20.359 19.516 1 87.06 201 ALA A CA 1
ATOM 1647 C C . ALA A 1 201 ? -3.174 21.812 19.109 1 87.06 201 ALA A C 1
ATOM 1649 O O . ALA A 1 201 ? -3.793 22.594 19.844 1 87.06 201 ALA A O 1
ATOM 1650 N N . CYS A 1 202 ? -2.646 22.172 17.938 1 89.69 202 CYS A N 1
ATOM 1651 C CA . CYS A 1 202 ? -2.824 23.531 17.438 1 89.69 202 CYS A CA 1
ATOM 1652 C C . CYS A 1 202 ? -4.297 23.828 17.188 1 89.69 202 CYS A C 1
ATOM 1654 O O . CYS A 1 202 ? -4.781 24.906 17.531 1 89.69 202 CYS A O 1
ATOM 1656 N N . GLU A 1 203 ? -4.922 22.891 16.625 1 80.75 203 GLU A N 1
ATOM 1657 C CA . GLU A 1 203 ? -6.348 23.062 16.359 1 80.75 203 GLU A CA 1
ATOM 1658 C C . GLU A 1 203 ? -7.145 23.234 17.641 1 80.75 203 GLU A C 1
ATOM 1660 O O . GLU A 1 203 ? -7.996 24.125 17.734 1 80.75 203 GLU A O 1
ATOM 1665 N N . TYR A 1 204 ? -6.852 22.438 18.594 1 78 204 TYR A N 1
ATOM 1666 C CA . TYR A 1 204 ? -7.535 22.484 19.875 1 78 204 TYR A CA 1
ATOM 1667 C C . TYR A 1 204 ? -7.285 23.812 20.578 1 78 204 TYR A C 1
ATOM 1669 O O . TYR A 1 204 ? -8.164 24.328 21.281 1 78 204 TYR A O 1
ATOM 1677 N N . SER A 1 205 ? -6.203 24.344 20.406 1 87.69 205 SER A N 1
ATOM 1678 C CA . SER A 1 205 ? -5.816 25.562 21.109 1 87.69 205 SER A CA 1
ATOM 1679 C C . SER A 1 205 ? -6 26.797 20.234 1 87.69 205 SER A C 1
ATOM 1681 O O . SER A 1 205 ? -5.551 27.891 20.594 1 87.69 205 SER A O 1
ATOM 1683 N N . LYS A 1 206 ? -6.512 26.594 19.047 1 83 206 LYS A N 1
ATOM 1684 C CA . LYS A 1 206 ? -6.824 27.672 18.094 1 83 206 LYS A CA 1
ATOM 1685 C C . LYS A 1 206 ? -5.555 28.391 17.656 1 83 206 LYS A C 1
ATOM 1687 O O . LYS A 1 206 ? -5.539 29.609 17.531 1 83 206 LYS A O 1
ATOM 1692 N N . ILE A 1 207 ? -4.504 27.703 17.609 1 88.19 207 ILE A N 1
ATOM 1693 C CA . ILE A 1 207 ? -3.279 28.219 17 1 88.19 207 ILE A CA 1
ATOM 1694 C C . ILE A 1 207 ? -3.346 28.016 15.484 1 88.19 207 ILE A C 1
ATOM 1696 O O . ILE A 1 207 ? -3.533 26.906 15 1 88.19 207 ILE A O 1
ATOM 1700 N N . ALA A 1 208 ? -3.219 29.078 14.789 1 86.38 208 ALA A N 1
ATOM 1701 C CA . ALA A 1 208 ? -3.4 29.047 13.336 1 86.38 208 ALA A CA 1
ATOM 1702 C C . ALA A 1 208 ? -2.182 28.438 12.648 1 86.38 208 ALA A C 1
ATOM 1704 O O . ALA A 1 208 ? -1.053 28.891 12.859 1 86.38 208 ALA A O 1
ATOM 1705 N N . VAL A 1 209 ? -2.303 27.453 11.883 1 88.12 209 VAL A N 1
ATOM 1706 C CA . VAL A 1 209 ? -1.306 26.859 11 1 88.12 209 VAL A CA 1
ATOM 1707 C C . VAL A 1 209 ? -1.738 27.031 9.547 1 88.12 209 VAL A C 1
ATOM 1709 O O . VAL A 1 209 ? -2.861 26.672 9.18 1 88.12 209 VAL A O 1
ATOM 1712 N N . PRO A 1 210 ? -0.944 27.594 8.758 1 88.75 210 PRO A N 1
ATOM 1713 C CA . PRO A 1 210 ? 0.488 27.875 8.867 1 88.75 210 PRO A CA 1
ATOM 1714 C C . PRO A 1 210 ? 0.771 29.328 9.258 1 88.75 210 PRO A C 1
ATOM 1716 O O . PRO A 1 210 ? 1.929 29.75 9.273 1 88.75 210 PRO A O 1
ATOM 1719 N N . GLU A 1 211 ? -0.197 30.078 9.539 1 83.75 211 GLU A N 1
ATOM 1720 C CA . GLU A 1 211 ? -0.016 31.516 9.688 1 83.75 211 GLU A CA 1
ATOM 1721 C C . GLU A 1 211 ? 0.792 31.844 10.938 1 83.75 211 GLU A C 1
ATOM 1723 O O . GLU A 1 211 ? 1.629 32.75 10.93 1 83.75 211 GLU A O 1
ATOM 1728 N N . GLU A 1 212 ? 0.518 31.172 11.992 1 88.06 212 GLU A N 1
ATOM 1729 C CA . GLU A 1 212 ? 1.219 31.438 13.242 1 88.06 212 GLU A CA 1
ATOM 1730 C C . GLU A 1 212 ? 2.381 30.469 13.438 1 88.06 212 GLU A C 1
ATOM 1732 O O . GLU A 1 212 ? 3.465 30.859 13.867 1 88.06 212 GLU A O 1
ATOM 1737 N N . LEU A 1 213 ? 2.141 29.234 13.195 1 93.06 213 LEU A N 1
ATOM 1738 C CA . LEU A 1 213 ? 3.156 28.188 13.25 1 93.06 213 LEU A CA 1
ATOM 1739 C C . LEU A 1 213 ? 3.139 27.344 11.984 1 93.06 213 LEU A C 1
ATOM 1741 O O . LEU A 1 213 ? 2.082 27.156 11.375 1 93.06 213 LEU A O 1
ATOM 1745 N N . CYS A 1 214 ? 4.266 26.922 11.57 1 94.25 214 CYS A N 1
ATOM 1746 C CA . CYS A 1 214 ? 4.383 25.984 10.461 1 94.25 214 CYS A CA 1
ATOM 1747 C C . CYS A 1 214 ? 4.867 24.625 10.938 1 94.25 214 CYS A C 1
ATOM 1749 O O . CYS A 1 214 ? 5.648 24.547 11.891 1 94.25 214 CYS A O 1
ATOM 1751 N N . VAL A 1 215 ? 4.367 23.641 10.297 1 96.31 215 VAL A N 1
ATOM 1752 C CA . VAL A 1 215 ? 4.707 22.281 10.742 1 96.31 215 VAL A CA 1
ATOM 1753 C C . VAL A 1 215 ? 5.172 21.453 9.547 1 96.31 215 VAL A C 1
ATOM 1755 O O . VAL A 1 215 ? 4.516 21.438 8.5 1 96.31 215 VAL A O 1
ATOM 1758 N N . VAL A 1 216 ? 6.305 20.844 9.664 1 97.44 216 VAL A N 1
ATOM 1759 C CA . VAL A 1 216 ? 6.797 19.891 8.672 1 97.44 216 VAL A CA 1
ATOM 1760 C C . VAL A 1 216 ? 7.105 18.547 9.336 1 97.44 216 VAL A C 1
ATOM 1762 O O . VAL A 1 216 ? 7.684 18.516 10.43 1 97.44 216 VAL A O 1
ATOM 1765 N N . GLY A 1 217 ? 6.547 17.484 8.758 1 96.56 217 GLY A N 1
ATOM 1766 C CA . GLY A 1 217 ? 6.84 16.156 9.258 1 96.56 217 GLY A CA 1
ATOM 1767 C C . GLY A 1 217 ? 7.867 15.422 8.422 1 96.56 217 GLY A C 1
ATOM 1768 O O . GLY A 1 217 ? 8.539 16.016 7.582 1 96.56 217 GLY A O 1
ATOM 1769 N N . ILE A 1 218 ? 8.125 14.195 8.797 1 95.69 218 ILE A N 1
ATOM 1770 C CA . ILE A 1 218 ? 9.062 13.328 8.086 1 95.69 218 ILE A CA 1
ATOM 1771 C C . ILE A 1 218 ? 8.398 11.984 7.805 1 95.69 218 ILE A C 1
ATOM 1773 O O . ILE A 1 218 ? 7.672 11.453 8.641 1 95.69 218 ILE A O 1
ATOM 1777 N N . ASP A 1 219 ? 8.688 11.383 6.586 1 92.94 219 ASP A N 1
ATOM 1778 C CA . ASP A 1 219 ? 8.289 10.047 6.152 1 92.94 219 ASP A CA 1
ATOM 1779 C C . ASP A 1 219 ? 7.285 10.117 5.004 1 92.94 219 ASP A C 1
ATOM 1781 O O . ASP A 1 219 ? 7.16 9.172 4.223 1 92.94 219 ASP A O 1
ATOM 1785 N N . ASN A 1 220 ? 6.508 11.234 4.914 1 93.12 220 ASN A N 1
ATOM 1786 C CA . ASN A 1 220 ? 5.465 11.383 3.906 1 93.12 220 ASN A CA 1
ATOM 1787 C C . ASN A 1 220 ? 4.48 10.219 3.947 1 93.12 220 ASN A C 1
ATOM 1789 O O . ASN A 1 220 ? 4.242 9.562 2.928 1 93.12 220 ASN A O 1
ATOM 1793 N N . GLU A 1 221 ? 3.99 9.953 5.125 1 88.5 221 GLU A N 1
ATOM 1794 C CA . GLU A 1 221 ? 3.068 8.844 5.348 1 88.5 221 GLU A CA 1
ATOM 1795 C C . GLU A 1 221 ? 1.69 9.141 4.766 1 88.5 221 GLU A C 1
ATOM 1797 O O . GLU A 1 221 ? 1.014 10.07 5.207 1 88.5 221 GLU A O 1
ATOM 1802 N N . GLU A 1 222 ? 1.257 8.312 3.938 1 82.81 222 GLU A N 1
ATOM 1803 C CA . GLU A 1 222 ? 0.006 8.516 3.213 1 82.81 222 GLU A CA 1
ATOM 1804 C C . GLU A 1 222 ? -1.192 8.461 4.156 1 82.81 222 GLU A C 1
ATOM 1806 O O . GLU A 1 222 ? -2.123 9.266 4.031 1 82.81 222 GLU A O 1
ATOM 1811 N N . LEU A 1 223 ? -1.216 7.559 5.051 1 80.94 223 LEU A N 1
ATOM 1812 C CA . LEU A 1 223 ? -2.359 7.391 5.938 1 80.94 223 LEU A CA 1
ATOM 1813 C C . LEU A 1 223 ? -2.566 8.633 6.801 1 80.94 223 LEU A C 1
ATOM 1815 O O . LEU A 1 223 ? -3.705 9.016 7.082 1 80.94 223 LEU A O 1
ATOM 1819 N N . ILE A 1 224 ? -1.482 9.219 7.191 1 82.75 224 ILE A N 1
ATOM 1820 C CA . ILE A 1 224 ? -1.571 10.43 8 1 82.75 224 ILE A CA 1
ATOM 1821 C C . ILE A 1 224 ? -2.154 11.562 7.16 1 82.75 224 ILE A C 1
ATOM 1823 O O . ILE A 1 224 ? -2.963 12.352 7.652 1 82.75 224 ILE A O 1
ATOM 1827 N N . GLN A 1 225 ? -1.774 11.602 5.938 1 80.62 225 GLN A N 1
ATOM 1828 C CA . GLN A 1 225 ? -2.291 12.633 5.039 1 80.62 225 GLN A CA 1
ATOM 1829 C C . GLN A 1 225 ? -3.805 12.516 4.883 1 80.62 225 GLN A C 1
ATOM 1831 O O . GLN A 1 225 ? -4.508 13.523 4.82 1 80.62 225 GLN A O 1
ATOM 1836 N N . TYR A 1 226 ? -4.234 11.305 4.918 1 76.06 226 TYR A N 1
ATOM 1837 C CA . TYR A 1 226 ? -5.66 11.062 4.727 1 76.06 226 TYR A CA 1
ATOM 1838 C C . TYR A 1 226 ? -6.441 11.398 5.992 1 76.06 226 TYR A C 1
ATOM 1840 O O . TYR A 1 226 ? -7.582 11.859 5.922 1 76.06 226 TYR A O 1
ATOM 1848 N N . LEU A 1 227 ? -5.828 11.203 7.078 1 77.81 227 LEU A N 1
ATOM 1849 C CA . LEU A 1 227 ? -6.559 11.281 8.336 1 77.81 227 LEU A CA 1
ATOM 1850 C C . LEU A 1 227 ? -6.398 12.664 8.969 1 77.81 227 LEU A C 1
ATOM 1852 O O . LEU A 1 227 ? -6.902 12.906 10.07 1 77.81 227 LEU A O 1
ATOM 1856 N N . SER A 1 228 ? -5.676 13.5 8.273 1 75.12 228 SER A N 1
ATOM 1857 C CA . SER A 1 228 ? -5.477 14.852 8.789 1 75.12 228 SER A CA 1
ATOM 1858 C C . SER A 1 228 ? -6.375 15.852 8.07 1 75.12 228 SER A C 1
ATOM 1860 O O . SER A 1 228 ? -6.605 15.734 6.863 1 75.12 228 SER A O 1
ATOM 1862 N N . ARG A 1 229 ? -6.848 16.781 8.812 1 69.31 229 ARG A N 1
ATOM 1863 C CA . ARG A 1 229 ? -7.66 17.844 8.219 1 69.31 229 ARG A CA 1
ATOM 1864 C C . ARG A 1 229 ? -6.801 18.781 7.383 1 69.31 229 ARG A C 1
ATOM 1866 O O . ARG A 1 229 ? -7.25 19.297 6.352 1 69.31 229 ARG A O 1
ATOM 1873 N N . MET A 1 230 ? -5.664 18.984 7.949 1 75.06 230 MET A N 1
ATOM 1874 C CA . MET A 1 230 ? -4.703 19.828 7.238 1 75.06 230 MET A CA 1
ATOM 1875 C C . MET A 1 230 ? -3.666 18.969 6.516 1 75.06 230 MET A C 1
ATOM 1877 O O . MET A 1 230 ? -3.166 17.984 7.07 1 75.06 230 MET A O 1
ATOM 1881 N N . SER A 1 231 ? -3.467 19.312 5.23 1 82.19 231 SER A N 1
ATOM 1882 C CA . SER A 1 231 ? -2.43 18.594 4.492 1 82.19 231 SER A CA 1
ATOM 1883 C C . SER A 1 231 ? -1.045 18.891 5.062 1 82.19 231 SER A C 1
ATOM 1885 O O . SER A 1 231 ? -0.649 20.047 5.176 1 82.19 231 SER A O 1
ATOM 1887 N N . LEU A 1 232 ? -0.374 17.906 5.445 1 90.69 232 LEU A N 1
ATOM 1888 C CA . LEU A 1 232 ? 0.892 18.016 6.164 1 90.69 232 LEU A CA 1
ATOM 1889 C C . LEU A 1 232 ? 2.07 18 5.195 1 90.69 232 LEU A C 1
ATOM 1891 O O . LEU A 1 232 ? 2.186 17.078 4.371 1 90.69 232 LEU A O 1
ATOM 1895 N N . SER A 1 233 ? 2.846 19.062 5.227 1 94.5 233 SER A N 1
ATOM 1896 C CA . SER A 1 233 ? 4.137 19 4.551 1 94.5 233 SER A CA 1
ATOM 1897 C C . SER A 1 233 ? 5.043 17.953 5.188 1 94.5 233 SER A C 1
ATOM 1899 O O . SER A 1 233 ? 5.074 17.812 6.414 1 94.5 233 SER A O 1
ATOM 1901 N N . SER A 1 234 ? 5.715 17.172 4.359 1 96.38 234 SER A N 1
ATOM 1902 C CA . SER A 1 234 ? 6.512 16.078 4.906 1 96.38 234 SER A CA 1
ATOM 1903 C C . SER A 1 234 ? 7.711 15.781 4.02 1 96.38 234 SER A C 1
ATOM 1905 O O . SER A 1 234 ? 7.629 15.883 2.795 1 96.38 234 SER A O 1
ATOM 1907 N N . VAL A 1 235 ? 8.859 15.516 4.715 1 97.31 235 VAL A N 1
ATOM 1908 C CA . VAL A 1 235 ? 10.062 15.094 4.004 1 97.31 235 VAL A CA 1
ATOM 1909 C C . VAL A 1 235 ? 9.977 13.602 3.68 1 97.31 235 VAL A C 1
ATOM 1911 O O . VAL A 1 235 ? 9.719 12.781 4.566 1 97.31 235 VAL A O 1
ATOM 1914 N N . GLU A 1 236 ? 10.086 13.258 2.434 1 95.75 236 GLU A N 1
ATOM 1915 C CA . GLU A 1 236 ? 10.078 11.859 2 1 95.75 236 GLU A CA 1
ATOM 1916 C C . GLU A 1 236 ? 11.461 11.242 2.115 1 95.75 236 GLU A C 1
ATOM 1918 O O . GLU A 1 236 ? 12.438 11.773 1.58 1 95.75 236 GLU A O 1
ATOM 1923 N N . GLN A 1 237 ? 11.516 10.141 2.848 1 95.94 237 GLN A N 1
ATOM 1924 C CA . GLN A 1 237 ? 12.773 9.414 2.963 1 95.94 237 GLN A CA 1
ATOM 1925 C C . GLN A 1 237 ? 13.07 8.617 1.698 1 95.94 237 GLN A C 1
ATOM 1927 O O . GLN A 1 237 ? 12.172 8.391 0.878 1 95.94 237 GLN A O 1
ATOM 1932 N N . GLY A 1 238 ? 14.328 8.281 1.526 1 94.5 238 GLY A N 1
ATOM 1933 C CA . GLY A 1 238 ? 14.703 7.43 0.407 1 94.5 238 GLY A CA 1
ATOM 1934 C C . GLY A 1 238 ? 14.57 5.949 0.708 1 94.5 238 GLY A C 1
ATOM 1935 O O . GLY A 1 238 ? 15.5 5.176 0.472 1 94.5 238 GLY A O 1
ATOM 1936 N N . THR A 1 239 ? 13.398 5.543 1.268 1 94.75 239 THR A N 1
ATOM 1937 C CA . THR A 1 239 ? 13.211 4.203 1.814 1 94.75 239 THR A CA 1
ATOM 1938 C C . THR A 1 239 ? 13.242 3.158 0.704 1 94.75 239 THR A C 1
ATOM 1940 O O . THR A 1 239 ? 13.789 2.068 0.885 1 94.75 239 THR A O 1
ATOM 1943 N N . ARG A 1 240 ? 12.672 3.422 -0.437 1 91.44 240 ARG A N 1
ATOM 1944 C CA . ARG A 1 240 ? 12.688 2.471 -1.544 1 91.44 240 ARG A CA 1
ATOM 1945 C C . ARG A 1 240 ? 14.117 2.191 -2.006 1 91.44 240 ARG A C 1
ATOM 1947 O O . ARG A 1 240 ? 14.469 1.045 -2.291 1 91.44 240 ARG A O 1
ATOM 1954 N N . GLU A 1 241 ? 14.836 3.299 -2.078 1 92.25 241 GLU A N 1
ATOM 1955 C CA . GLU A 1 241 ? 16.234 3.141 -2.432 1 92.25 241 GLU A CA 1
ATOM 1956 C C . GLU A 1 241 ? 16.984 2.301 -1.396 1 92.25 241 GLU A C 1
ATOM 1958 O O . GLU A 1 241 ? 17.859 1.509 -1.744 1 92.25 241 GLU A O 1
ATOM 1963 N N . ILE A 1 242 ? 16.656 2.523 -0.165 1 95.62 242 ILE A N 1
ATOM 1964 C CA . ILE A 1 242 ? 17.25 1.726 0.906 1 95.62 242 ILE A CA 1
ATOM 1965 C C . ILE A 1 242 ? 16.984 0.243 0.651 1 95.62 242 ILE A C 1
ATOM 1967 O O . ILE A 1 242 ? 17.906 -0.574 0.683 1 95.62 242 ILE A O 1
ATOM 1971 N N . GLY A 1 243 ? 15.727 -0.062 0.4 1 94 243 GLY A N 1
ATOM 1972 C CA . GLY A 1 243 ? 15.359 -1.443 0.127 1 94 243 GLY A CA 1
ATOM 1973 C C . GLY A 1 243 ? 16.062 -2.018 -1.086 1 94 243 GLY A C 1
ATOM 1974 O O . GLY A 1 243 ? 16.562 -3.145 -1.045 1 94 243 GLY A O 1
ATOM 1975 N N . TYR A 1 244 ? 16.094 -1.239 -2.121 1 89.44 244 TYR A N 1
ATOM 1976 C CA . TYR A 1 244 ? 16.734 -1.667 -3.361 1 89.44 244 TYR A CA 1
ATOM 1977 C C . TYR A 1 244 ? 18.203 -1.989 -3.133 1 89.44 244 TYR A C 1
ATOM 1979 O O . TYR A 1 244 ? 18.688 -3.045 -3.547 1 89.44 244 TYR A O 1
ATOM 1987 N N . GLN A 1 245 ? 18.875 -1.104 -2.49 1 91.94 245 GLN A N 1
ATOM 1988 C CA . GLN A 1 245 ? 20.297 -1.284 -2.232 1 91.94 245 GLN A CA 1
ATOM 1989 C C . GLN A 1 245 ? 20.547 -2.459 -1.288 1 91.94 245 GLN A C 1
ATOM 1991 O O . GLN A 1 245 ? 21.531 -3.189 -1.438 1 91.94 245 GLN A O 1
ATOM 1996 N N . ALA A 1 246 ? 19.688 -2.58 -0.312 1 95 246 ALA A N 1
ATOM 1997 C CA . ALA A 1 246 ? 19.812 -3.697 0.621 1 95 246 ALA A CA 1
ATOM 1998 C C . ALA A 1 246 ? 19.719 -5.035 -0.107 1 95 246 ALA A C 1
ATOM 2000 O O . ALA A 1 246 ? 20.531 -5.938 0.127 1 95 246 ALA A O 1
ATOM 2001 N N . ALA A 1 247 ? 18.719 -5.137 -0.949 1 91.31 247 ALA A N 1
ATOM 2002 C CA . ALA A 1 247 ? 18.547 -6.355 -1.729 1 91.31 247 ALA A CA 1
ATOM 2003 C C . ALA A 1 247 ? 19.75 -6.609 -2.637 1 91.31 247 ALA A C 1
ATOM 2005 O O . ALA A 1 247 ? 20.203 -7.746 -2.764 1 91.31 247 ALA A O 1
ATOM 2006 N N . LYS A 1 248 ? 20.188 -5.559 -3.242 1 87.5 248 LYS A N 1
ATOM 2007 C CA . LYS A 1 248 ? 21.359 -5.645 -4.117 1 87.5 248 LYS A CA 1
ATOM 2008 C C . LYS A 1 248 ? 22.578 -6.16 -3.357 1 87.5 248 LYS A C 1
ATOM 2010 O O . LYS A 1 248 ? 23.281 -7.051 -3.836 1 87.5 248 LYS A O 1
ATOM 2015 N N . LEU A 1 249 ? 22.812 -5.621 -2.217 1 93.69 249 LEU A N 1
ATOM 2016 C CA . LEU A 1 249 ? 23.953 -6.027 -1.399 1 93.69 249 LEU A CA 1
ATOM 2017 C C . LEU A 1 249 ? 23.812 -7.484 -0.965 1 93.69 249 LEU A C 1
ATOM 2019 O O . LEU A 1 249 ? 24.797 -8.234 -0.977 1 93.69 249 LEU A O 1
ATOM 2023 N N . LEU A 1 250 ? 22.641 -7.852 -0.547 1 93.25 250 LEU A N 1
ATOM 2024 C CA . LEU A 1 250 ? 22.422 -9.234 -0.137 1 93.25 250 LEU A CA 1
ATOM 2025 C C . LEU A 1 250 ? 22.672 -10.188 -1.296 1 93.25 250 LEU A C 1
ATOM 2027 O O . LEU A 1 250 ? 23.266 -11.258 -1.108 1 93.25 250 LEU A O 1
ATOM 2031 N N . HIS A 1 251 ? 22.156 -9.812 -2.426 1 88.56 251 HIS A N 1
ATOM 2032 C CA . HIS A 1 251 ? 22.359 -10.633 -3.619 1 88.56 251 HIS A CA 1
ATOM 2033 C C . HIS A 1 251 ? 23.844 -10.836 -3.898 1 88.56 251 HIS A C 1
ATOM 2035 O O . HIS A 1 251 ? 24.266 -11.953 -4.223 1 88.56 251 HIS A O 1
ATOM 2041 N N . LYS A 1 252 ? 24.578 -9.75 -3.795 1 88.19 252 LYS A N 1
ATOM 2042 C CA . LYS A 1 252 ? 26.016 -9.836 -3.961 1 88.19 252 LYS A CA 1
ATOM 2043 C C . LYS A 1 252 ? 26.641 -10.781 -2.938 1 88.19 252 LYS A C 1
ATOM 2045 O O . LYS A 1 252 ? 27.469 -11.633 -3.285 1 88.19 252 LYS A O 1
ATOM 2050 N N . LEU A 1 253 ? 26.219 -10.648 -1.765 1 90.94 253 LEU A N 1
ATOM 2051 C CA . LEU A 1 253 ? 26.719 -11.477 -0.677 1 90.94 253 LEU A CA 1
ATOM 2052 C C . LEU A 1 253 ? 26.422 -12.953 -0.94 1 90.94 253 LEU A C 1
ATOM 2054 O O . LEU A 1 253 ? 27.281 -13.812 -0.716 1 90.94 253 LEU A O 1
ATOM 2058 N N . LEU A 1 254 ? 25.281 -13.234 -1.39 1 88.56 254 LEU A N 1
ATOM 2059 C CA . LEU A 1 254 ? 24.844 -14.602 -1.635 1 88.56 254 LEU A CA 1
ATOM 2060 C C . LEU A 1 254 ? 25.594 -15.211 -2.811 1 88.56 254 LEU A C 1
ATOM 2062 O O . LEU A 1 254 ? 25.766 -16.438 -2.877 1 88.56 254 LEU A O 1
ATOM 2066 N N . ASN A 1 255 ? 26.016 -14.383 -3.66 1 87.06 255 ASN A N 1
ATOM 2067 C CA . ASN A 1 255 ? 26.781 -14.852 -4.816 1 87.06 255 ASN A CA 1
ATOM 2068 C C . ASN A 1 255 ? 28.281 -14.898 -4.52 1 87.06 255 ASN A C 1
ATOM 2070 O O . ASN A 1 255 ? 29.094 -15.031 -5.434 1 87.06 255 ASN A O 1
ATOM 2074 N N . GLY A 1 256 ? 28.625 -14.656 -3.324 1 88.81 256 GLY A N 1
ATOM 2075 C CA . GLY A 1 256 ? 30 -14.82 -2.891 1 88.81 256 GLY A CA 1
ATOM 2076 C C . GLY A 1 256 ? 30.844 -13.586 -3.117 1 88.81 256 GLY A C 1
ATOM 2077 O O . GLY A 1 256 ? 32.062 -13.641 -3.006 1 88.81 256 GLY A O 1
ATOM 2078 N N . GLN A 1 257 ? 30.219 -12.602 -3.535 1 90.19 257 GLN A N 1
ATOM 2079 C CA . GLN A 1 257 ? 30.953 -11.352 -3.719 1 90.19 257 GLN A CA 1
ATOM 2080 C C . GLN A 1 257 ? 31.172 -10.641 -2.387 1 90.19 257 GLN A C 1
ATOM 2082 O O . GLN A 1 257 ? 30.375 -10.797 -1.455 1 90.19 257 GLN A O 1
ATOM 2087 N N . LYS A 1 258 ? 32.312 -9.906 -2.307 1 90.44 258 LYS A N 1
ATOM 2088 C CA . LYS A 1 258 ? 32.594 -9.148 -1.096 1 90.44 258 LYS A CA 1
ATOM 2089 C C . LYS A 1 258 ? 31.734 -7.883 -1.022 1 90.44 258 LYS A C 1
ATOM 2091 O O . LYS A 1 258 ? 31.484 -7.23 -2.041 1 90.44 258 LYS A O 1
ATOM 2096 N N . VAL A 1 259 ? 31.219 -7.605 0.191 1 91.25 259 VAL A N 1
ATOM 2097 C CA . VAL A 1 259 ? 30.406 -6.422 0.438 1 91.25 259 VAL A CA 1
ATOM 2098 C C . VAL A 1 259 ? 31.047 -5.578 1.541 1 91.25 259 VAL A C 1
ATOM 2100 O O . VAL A 1 259 ? 31.547 -6.113 2.527 1 91.25 259 VAL A O 1
ATOM 2103 N N . SER A 1 260 ? 31.125 -4.246 1.281 1 88.5 260 SER A N 1
ATOM 2104 C CA . SER A 1 260 ? 31.688 -3.318 2.258 1 88.5 260 SER A CA 1
ATOM 2105 C C . SER A 1 260 ? 30.828 -3.248 3.514 1 88.5 260 SER A C 1
ATOM 2107 O O . SER A 1 260 ? 29.609 -3.332 3.438 1 88.5 260 SER A O 1
ATOM 2109 N N . HIS A 1 261 ? 31.438 -3.064 4.656 1 89.88 261 HIS A N 1
ATOM 2110 C CA . HIS A 1 261 ? 30.719 -2.895 5.914 1 89.88 261 HIS A CA 1
ATOM 2111 C C . HIS A 1 261 ? 30.547 -1.418 6.25 1 89.88 261 HIS A C 1
ATOM 2113 O O . HIS A 1 261 ? 29.906 -1.078 7.254 1 89.88 261 HIS A O 1
ATOM 2119 N N . THR A 1 262 ? 31.078 -0.601 5.387 1 91.12 262 THR A N 1
ATOM 2120 C CA . THR A 1 262 ? 30.828 0.826 5.555 1 91.12 262 THR A CA 1
ATOM 2121 C C . THR A 1 262 ? 29.359 1.146 5.281 1 91.12 262 THR A C 1
ATOM 2123 O O . THR A 1 262 ? 28.812 0.748 4.25 1 91.12 262 THR A O 1
ATOM 2126 N N . PRO A 1 263 ? 28.766 1.806 6.242 1 94.88 263 PRO A N 1
ATOM 2127 C CA . PRO A 1 263 ? 27.359 2.127 6.047 1 94.88 263 PRO A CA 1
ATOM 2128 C C . PRO A 1 263 ? 27.109 2.99 4.809 1 94.88 263 PRO A C 1
ATOM 2130 O O . PRO A 1 263 ? 27.906 3.891 4.516 1 94.88 263 PRO A O 1
ATOM 2133 N N . ILE A 1 264 ? 26.141 2.65 4.078 1 95.69 264 ILE A N 1
ATOM 2134 C CA . ILE A 1 264 ? 25.703 3.449 2.941 1 95.69 264 ILE A CA 1
ATOM 2135 C C . ILE A 1 264 ? 24.547 4.359 3.367 1 95.69 264 ILE A C 1
ATOM 2137 O O . ILE A 1 264 ? 23.5 3.881 3.799 1 95.69 264 ILE A O 1
ATOM 2141 N N . LEU A 1 265 ? 24.766 5.645 3.256 1 96.81 265 LEU A N 1
ATOM 2142 C CA . LEU A 1 265 ? 23.75 6.617 3.637 1 96.81 265 LEU A CA 1
ATOM 2143 C C . LEU A 1 265 ? 22.906 7.023 2.432 1 96.81 265 LEU A C 1
ATOM 2145 O O . LEU A 1 265 ? 23.453 7.426 1.399 1 96.81 265 LEU A O 1
ATOM 2149 N N . ILE A 1 266 ? 21.641 6.871 2.582 1 96.81 266 ILE A N 1
ATOM 2150 C CA . ILE A 1 266 ? 20.719 7.25 1.523 1 96.81 266 ILE A CA 1
ATOM 2151 C C . ILE A 1 266 ? 20.047 8.578 1.869 1 96.81 266 ILE A C 1
ATOM 2153 O O . ILE A 1 266 ? 19.406 8.703 2.908 1 96.81 266 ILE A O 1
ATOM 2157 N N . PRO A 1 267 ? 20.203 9.57 1.037 1 95.69 267 PRO A N 1
ATOM 2158 C CA . PRO A 1 267 ? 19.594 10.883 1.305 1 95.69 267 PRO A CA 1
ATOM 2159 C C . PRO A 1 267 ? 18.078 10.891 1.098 1 95.69 267 PRO A C 1
ATOM 2161 O O . PRO A 1 267 ? 17.531 9.977 0.466 1 95.69 267 PRO A O 1
ATOM 2164 N N . PRO A 1 268 ? 17.438 11.852 1.769 1 96.69 268 PRO A N 1
ATOM 2165 C CA . PRO A 1 268 ? 16 12.016 1.498 1 96.69 268 PRO A CA 1
ATOM 2166 C C . PRO A 1 268 ? 15.711 12.391 0.047 1 96.69 268 PRO A C 1
ATOM 2168 O O . PRO A 1 268 ? 16.625 12.781 -0.685 1 96.69 268 PRO A O 1
ATOM 2171 N N . ILE A 1 269 ? 14.57 12.227 -0.372 1 92.81 269 ILE A N 1
ATOM 2172 C CA . ILE A 1 269 ? 14.203 12.43 -1.768 1 92.81 269 ILE A CA 1
ATOM 2173 C C . ILE A 1 269 ? 13.781 13.883 -1.984 1 92.81 269 ILE A C 1
ATOM 2175 O O . ILE A 1 269 ? 14.445 14.617 -2.721 1 92.81 269 ILE A O 1
ATOM 2179 N N . THR A 1 270 ? 12.695 14.273 -1.36 1 93.88 270 THR A N 1
ATOM 2180 C CA . THR A 1 270 ? 12.141 15.609 -1.542 1 93.88 270 THR A CA 1
ATOM 2181 C C . THR A 1 270 ? 11.188 15.961 -0.4 1 93.88 270 THR A C 1
ATOM 2183 O O . THR A 1 270 ? 10.875 15.109 0.434 1 93.88 270 THR A O 1
ATOM 2186 N N . VAL A 1 271 ? 10.891 17.234 -0.348 1 95 271 VAL A N 1
ATOM 2187 C CA . VAL A 1 271 ? 9.828 17.688 0.544 1 95 271 VAL A CA 1
ATOM 2188 C C . VAL A 1 271 ? 8.523 17.828 -0.232 1 95 271 VAL A C 1
ATOM 2190 O O . VAL A 1 271 ? 8.477 18.453 -1.289 1 95 271 VAL A O 1
ATOM 2193 N N . HIS A 1 272 ? 7.535 17.156 0.229 1 92.88 272 HIS A N 1
ATOM 2194 C CA . HIS A 1 272 ? 6.191 17.406 -0.277 1 92.88 272 HIS A CA 1
ATOM 2195 C C . HIS A 1 272 ? 5.547 18.594 0.44 1 92.88 272 HIS A C 1
ATOM 2197 O O . HIS A 1 272 ? 5.016 18.438 1.543 1 92.88 272 HIS A O 1
ATOM 2203 N N . SER A 1 273 ? 5.621 19.688 -0.258 1 90.75 273 SER A N 1
ATOM 2204 C CA . SER A 1 273 ? 5.105 20.922 0.325 1 90.75 273 SER A CA 1
ATOM 2205 C C . SER A 1 273 ? 3.584 20.984 0.243 1 90.75 273 SER A C 1
ATOM 2207 O O . SER A 1 273 ? 3.008 20.797 -0.833 1 90.75 273 SER A O 1
ATOM 2209 N N . ARG A 1 274 ? 2.977 21.156 1.436 1 89.38 274 ARG A N 1
ATOM 2210 C CA . ARG A 1 274 ? 1.521 21.219 1.518 1 89.38 274 ARG A CA 1
ATOM 2211 C C . ARG A 1 274 ? 1.077 22.359 2.42 1 89.38 274 ARG A C 1
ATOM 2213 O O . ARG A 1 274 ? 1.815 23.328 2.609 1 89.38 274 ARG A O 1
ATOM 2220 N N . ASN A 1 275 ? -0.167 22.312 2.965 1 83.75 275 ASN A N 1
ATOM 2221 C CA . ASN A 1 275 ? -0.797 23.453 3.625 1 83.75 275 ASN A CA 1
ATOM 2222 C C . ASN A 1 275 ? -0.112 23.781 4.949 1 83.75 275 ASN A C 1
ATOM 2224 O O . ASN A 1 275 ? -0.047 24.953 5.344 1 83.75 275 ASN A O 1
ATOM 2228 N N . SER A 1 276 ? 0.445 22.828 5.59 1 89.69 276 SER A N 1
ATOM 2229 C CA . SER A 1 276 ? 0.962 23.031 6.938 1 89.69 276 SER A CA 1
ATOM 2230 C C . SER A 1 276 ? 2.189 23.938 6.926 1 89.69 276 SER A C 1
ATOM 2232 O O . SER A 1 276 ? 2.613 24.438 7.973 1 89.69 276 SER A O 1
ATOM 2234 N N . THR A 1 277 ? 2.752 24.125 5.711 1 89.94 277 THR A N 1
ATOM 2235 C CA . THR A 1 277 ? 3.908 25.016 5.617 1 89.94 277 THR A CA 1
ATOM 2236 C C . THR A 1 277 ? 3.674 26.094 4.566 1 89.94 277 THR A C 1
ATOM 2238 O O . THR A 1 277 ? 4.621 26.75 4.109 1 89.94 277 THR A O 1
ATOM 2241 N N . ASP A 1 278 ? 2.477 26.219 4.09 1 79.44 278 ASP A N 1
ATOM 2242 C CA . ASP A 1 278 ? 2.162 27.266 3.115 1 79.44 278 ASP A CA 1
ATOM 2243 C C . ASP A 1 278 ? 2.158 28.641 3.768 1 79.44 278 ASP A C 1
ATOM 2245 O O . ASP A 1 278 ? 1.14 29.328 3.76 1 79.44 278 ASP A O 1
ATOM 2249 N N . TYR A 1 279 ? 3.209 28.984 4.23 1 72.19 279 TYR A N 1
ATOM 2250 C CA . TYR A 1 279 ? 3.434 30.203 5 1 72.19 279 TYR A CA 1
ATOM 2251 C C . TYR A 1 279 ? 3.4 31.422 4.094 1 72.19 279 TYR A C 1
ATOM 2253 O O . TYR A 1 279 ? 3.939 31.406 2.986 1 72.19 279 TYR A O 1
ATOM 2261 N N . ARG A 1 280 ? 2.555 32.344 4.324 1 66.81 280 ARG A N 1
ATOM 2262 C CA . ARG A 1 280 ? 2.418 33.562 3.52 1 66.81 280 ARG A CA 1
ATOM 2263 C C . ARG A 1 280 ? 2.936 34.781 4.273 1 66.81 280 ARG A C 1
ATOM 2265 O O . ARG A 1 280 ? 2.801 35.906 3.799 1 66.81 280 ARG A O 1
ATOM 2272 N N . SER A 1 281 ? 3.736 34.656 5.125 1 66.94 281 SER A N 1
ATOM 2273 C CA . SER A 1 281 ? 4.352 35.719 5.914 1 66.94 281 SER A CA 1
ATOM 2274 C C . SER A 1 281 ? 3.322 36.781 6.312 1 66.94 281 SER A C 1
ATOM 2276 O O . SER A 1 281 ? 3.469 37.969 5.98 1 66.94 281 SER A O 1
ATOM 2278 N N . LEU A 1 282 ? 2.18 36.5 6.691 1 74.81 282 LEU A N 1
ATOM 2279 C CA . LEU A 1 282 ? 1.152 37.406 7.168 1 74.81 282 LEU A CA 1
ATOM 2280 C C . LEU A 1 282 ? 1.498 37.938 8.555 1 74.81 282 LEU A C 1
ATOM 2282 O O . LEU A 1 282 ? 2.025 37.188 9.391 1 74.81 282 LEU A O 1
ATOM 2286 N N . THR A 1 283 ? 1.375 39.281 8.68 1 77.56 283 THR A N 1
ATOM 2287 C CA . THR A 1 283 ? 1.733 39.875 9.961 1 77.56 283 THR A CA 1
ATOM 2288 C C . THR A 1 283 ? 0.496 40.406 10.672 1 77.56 283 THR A C 1
ATOM 2290 O O . THR A 1 283 ? 0.471 40.5 11.906 1 77.56 283 THR A O 1
ATOM 2293 N N . ASP A 1 284 ? -0.622 40.719 9.984 1 84.5 284 ASP A N 1
ATOM 2294 C CA . ASP A 1 284 ? -1.842 41.281 10.562 1 84.5 284 ASP A CA 1
ATOM 2295 C C . ASP A 1 284 ? -2.674 40.188 11.242 1 84.5 284 ASP A C 1
ATOM 2297 O O . ASP A 1 284 ? -3.111 39.25 10.594 1 84.5 284 ASP A O 1
ATOM 2301 N N . PRO A 1 285 ? -2.828 40.281 12.508 1 84.56 285 PRO A N 1
ATOM 2302 C CA . PRO A 1 285 ? -3.531 39.25 13.266 1 84.56 285 PRO A CA 1
ATOM 2303 C C . PRO A 1 285 ? -4.945 39 12.742 1 84.56 285 PRO A C 1
ATOM 2305 O O . PRO A 1 285 ? -5.41 37.844 12.742 1 84.56 285 PRO A O 1
ATOM 2308 N N . LEU A 1 286 ? -5.562 40.094 12.398 1 88.75 286 LEU A N 1
ATOM 2309 C CA . LEU A 1 286 ? -6.926 39.938 11.898 1 88.75 286 LEU A CA 1
ATOM 2310 C C . LEU A 1 286 ? -6.938 39.156 10.578 1 88.75 286 LEU A C 1
ATOM 2312 O O . LEU A 1 286 ? -7.82 38.344 10.352 1 88.75 286 LEU A O 1
ATOM 2316 N N . VAL A 1 287 ? -5.969 39.438 9.734 1 88.75 287 VAL A N 1
ATOM 2317 C CA . VAL A 1 287 ? -5.855 38.75 8.461 1 88.75 287 VAL A CA 1
ATOM 2318 C C . VAL A 1 287 ? -5.496 37.281 8.703 1 88.75 287 VAL A C 1
ATOM 2320 O O . VAL A 1 287 ? -6.031 36.406 8.047 1 88.75 287 VAL A O 1
ATOM 2323 N N . ILE A 1 288 ? -4.676 37.094 9.656 1 84.38 288 ILE A N 1
ATOM 2324 C CA . ILE A 1 288 ? -4.262 35.719 10.008 1 84.38 288 ILE A CA 1
ATOM 2325 C C . ILE A 1 288 ? -5.473 34.906 10.461 1 84.38 288 ILE A C 1
ATOM 2327 O O . ILE A 1 288 ? -5.688 33.781 9.992 1 84.38 288 ILE A O 1
ATOM 2331 N N . GLN A 1 289 ? -6.25 35.438 11.297 1 86.12 289 GLN A N 1
ATOM 2332 C CA . GLN A 1 289 ? -7.445 34.781 11.797 1 86.12 289 GLN A CA 1
ATOM 2333 C C . GLN A 1 289 ? -8.461 34.562 10.688 1 86.12 289 GLN A C 1
ATOM 2335 O O . GLN A 1 289 ? -9.141 33.531 10.648 1 86.12 289 GLN A O 1
ATOM 2340 N N . ALA A 1 290 ? -8.594 35.562 9.859 1 89.38 290 ALA A N 1
ATOM 2341 C CA . ALA A 1 290 ? -9.516 35.438 8.727 1 89.38 290 ALA A CA 1
ATOM 2342 C C . ALA A 1 290 ? -9.109 34.281 7.816 1 89.38 290 ALA A C 1
ATOM 2344 O O . ALA A 1 290 ? -9.953 33.5 7.402 1 89.38 290 ALA A O 1
ATOM 2345 N N . MET A 1 291 ? -7.844 34.25 7.559 1 85.94 291 MET A N 1
ATOM 2346 C CA . MET A 1 291 ? -7.32 33.188 6.695 1 85.94 291 MET A CA 1
ATOM 2347 C C . MET A 1 291 ? -7.578 31.812 7.305 1 85.94 291 MET A C 1
ATOM 2349 O O . MET A 1 291 ? -7.949 30.875 6.598 1 85.94 291 MET A O 1
ATOM 2353 N N . HIS A 1 292 ? -7.309 31.734 8.57 1 81.5 292 HIS A N 1
ATOM 2354 C CA . HIS A 1 292 ? -7.562 30.484 9.281 1 81.5 292 HIS A CA 1
ATOM 2355 C C . HIS A 1 292 ? -9.023 30.078 9.164 1 81.5 292 HIS A C 1
ATOM 2357 O O . HIS A 1 292 ? -9.32 28.906 8.883 1 81.5 292 HIS A O 1
ATOM 2363 N N . TYR A 1 293 ? -9.914 31.016 9.398 1 85.12 293 TYR A N 1
ATOM 2364 C CA . TYR A 1 293 ? -11.344 30.766 9.297 1 85.12 293 TYR A CA 1
ATOM 2365 C C . TYR A 1 293 ? -11.727 30.328 7.891 1 85.12 293 TYR A C 1
ATOM 2367 O O . TYR A 1 293 ? -12.477 29.359 7.719 1 85.12 293 TYR A O 1
ATOM 2375 N N . ILE A 1 294 ? -11.195 30.969 6.91 1 86.69 294 ILE A N 1
ATOM 2376 C CA . ILE A 1 294 ? -11.531 30.688 5.52 1 86.69 294 ILE A CA 1
ATOM 2377 C C . ILE A 1 294 ? -11.031 29.297 5.141 1 86.69 294 ILE A C 1
ATOM 2379 O O . ILE A 1 294 ? -11.75 28.516 4.504 1 86.69 294 ILE A O 1
ATOM 2383 N N . ARG A 1 295 ? -9.844 28.969 5.504 1 80.06 295 ARG A N 1
ATOM 2384 C CA . ARG A 1 295 ? -9.242 27.688 5.176 1 80.06 295 ARG A CA 1
ATOM 2385 C C . ARG A 1 295 ? -10.078 26.531 5.711 1 80.06 295 ARG A C 1
ATOM 2387 O O . ARG A 1 295 ? -10.18 25.484 5.078 1 80.06 295 ARG A O 1
ATOM 2394 N N . HIS A 1 296 ? -10.727 26.781 6.832 1 75 296 HIS A N 1
ATOM 2395 C CA . HIS A 1 296 ? -11.445 25.703 7.5 1 75 296 HIS A CA 1
ATOM 2396 C C . HIS A 1 296 ? -12.914 25.688 7.082 1 75 296 HIS A C 1
ATOM 2398 O O . HIS A 1 296 ? -13.594 24.656 7.219 1 75 296 HIS A O 1
ATOM 2404 N N . ARG A 1 297 ? -13.406 26.812 6.461 1 81.38 297 ARG A N 1
ATOM 2405 C CA . ARG A 1 297 ? -14.859 26.906 6.289 1 81.38 297 ARG A CA 1
ATOM 2406 C C . ARG A 1 297 ? -15.219 27.266 4.855 1 81.38 297 ARG A C 1
ATOM 2408 O O . ARG A 1 297 ? -16.391 27.406 4.52 1 81.38 297 ARG A O 1
ATOM 2415 N N . ALA A 1 298 ? -14.258 27.438 4.023 1 82.94 298 ALA A N 1
ATOM 2416 C CA . ALA A 1 298 ? -14.523 27.891 2.658 1 82.94 298 ALA A CA 1
ATOM 2417 C C . ALA A 1 298 ? -15.508 26.953 1.955 1 82.94 298 ALA A C 1
ATOM 2419 O O . ALA A 1 298 ? -16.359 27.406 1.188 1 82.94 298 ALA A O 1
ATOM 2420 N N . CYS A 1 299 ? -15.477 25.719 2.285 1 80.88 299 CYS A N 1
ATOM 2421 C CA . CYS A 1 299 ? -16.281 24.734 1.581 1 80.88 299 CYS A CA 1
ATOM 2422 C C . CYS A 1 299 ? -17.672 24.609 2.207 1 80.88 299 CYS A C 1
ATOM 2424 O O . CYS A 1 299 ? -18.547 23.906 1.685 1 80.88 299 CYS A O 1
ATOM 2426 N N . HIS A 1 300 ? -17.875 25.281 3.303 1 79.5 300 HIS A N 1
ATOM 2427 C CA . HIS A 1 300 ? -19.203 25.344 3.916 1 79.5 300 HIS A CA 1
ATOM 2428 C C . HIS A 1 300 ? -20.016 26.516 3.377 1 79.5 300 HIS A C 1
ATOM 2430 O O . HIS A 1 300 ? -20.859 27.062 4.082 1 79.5 300 HIS A O 1
ATOM 2436 N N . ARG A 1 301 ? -19.797 27.016 2.191 1 81.56 301 ARG A N 1
ATOM 2437 C CA . ARG A 1 301 ? -20.531 28.047 1.458 1 81.56 301 ARG A CA 1
ATOM 2438 C C . ARG A 1 301 ? -20.547 29.359 2.223 1 81.56 301 ARG A C 1
ATOM 2440 O O . ARG A 1 301 ? -21.578 30.016 2.334 1 81.56 301 ARG A O 1
ATOM 2447 N N . ILE A 1 302 ? -19.344 29.531 2.814 1 85.69 302 ILE A N 1
ATOM 2448 C CA . ILE A 1 302 ? -19.281 30.797 3.529 1 85.69 302 ILE A CA 1
ATOM 2449 C C . ILE A 1 302 ? -19.156 31.938 2.531 1 85.69 302 ILE A C 1
ATOM 2451 O O . ILE A 1 302 ? -18.688 31.75 1.406 1 85.69 302 ILE A O 1
ATOM 2455 N N . LYS A 1 303 ? -19.703 33.125 2.924 1 91.62 303 LYS A N 1
ATOM 2456 C CA . LYS A 1 303 ? -19.516 34.406 2.23 1 91.62 303 LYS A CA 1
ATOM 2457 C C . LYS A 1 303 ? -18.688 35.375 3.074 1 91.62 303 LYS A C 1
ATOM 2459 O O . LYS A 1 303 ? -18.281 35.031 4.188 1 91.62 303 LYS A O 1
ATOM 2464 N N . VAL A 1 304 ? -18.406 36.406 2.41 1 93.88 304 VAL A N 1
ATOM 2465 C CA . VAL A 1 304 ? -17.609 37.438 3.086 1 93.88 304 VAL A CA 1
ATOM 2466 C C . VAL A 1 304 ? -18.266 37.812 4.402 1 93.88 304 VAL A C 1
ATOM 2468 O O . VAL A 1 304 ? -17.594 38.062 5.402 1 93.88 304 VAL A O 1
ATOM 2471 N N . GLY A 1 305 ? -19.547 37.781 4.43 1 93.31 305 GLY A N 1
ATOM 2472 C CA . GLY A 1 305 ? -20.297 38.188 5.617 1 93.31 305 GLY A CA 1
ATOM 2473 C C . GLY A 1 305 ? -20 37.312 6.816 1 93.31 305 GLY A C 1
ATOM 2474 O O . GLY A 1 305 ? -19.875 37.781 7.938 1 93.31 305 GLY A O 1
ATOM 2475 N N . GLN A 1 306 ? -19.906 36 6.621 1 93.06 306 GLN A N 1
ATOM 2476 C CA . GLN A 1 306 ? -19.656 35.062 7.707 1 93.06 306 GLN A CA 1
ATOM 2477 C C . GLN A 1 306 ? -18.25 35.281 8.289 1 93.06 306 GLN A C 1
ATOM 2479 O O . GLN A 1 306 ? -18.047 35.094 9.484 1 93.06 306 GLN A O 1
ATOM 2484 N N . VAL A 1 307 ? -17.344 35.656 7.414 1 94.06 307 VAL A N 1
ATOM 2485 C CA . VAL A 1 307 ? -15.984 35.938 7.879 1 94.06 307 VAL A CA 1
ATOM 2486 C C . VAL A 1 307 ? -15.992 37.156 8.789 1 94.06 307 VAL A C 1
ATOM 2488 O O . VAL A 1 307 ? -15.391 37.156 9.859 1 94.06 307 VAL A O 1
ATOM 2491 N N . LEU A 1 308 ? -16.719 38.156 8.375 1 94.31 308 LEU A N 1
ATOM 2492 C CA . LEU A 1 308 ? -16.812 39.406 9.133 1 94.31 308 LEU A CA 1
ATOM 2493 C C . LEU A 1 308 ? -17.5 39.156 10.477 1 94.31 308 LEU A C 1
ATOM 2495 O O . LEU A 1 308 ? -17.078 39.719 11.492 1 94.31 308 LEU A O 1
ATOM 2499 N N . ASP A 1 309 ? -18.516 38.344 10.484 1 93.69 309 ASP A N 1
ATOM 2500 C CA . ASP A 1 309 ? -19.25 38.031 11.703 1 93.69 309 ASP A CA 1
ATOM 2501 C C . ASP A 1 309 ? -18.359 37.312 12.703 1 93.69 309 ASP A C 1
ATOM 2503 O O . ASP A 1 309 ? -18.406 37.594 13.906 1 93.69 309 ASP A O 1
ATOM 2507 N N . HIS A 1 310 ? -17.625 36.438 12.141 1 90.44 310 HIS A N 1
ATOM 2508 C CA . HIS A 1 310 ? -16.75 35.656 12.992 1 90.44 310 HIS A CA 1
ATOM 2509 C C . HIS A 1 310 ? -15.688 36.5 13.664 1 90.44 310 HIS A C 1
ATOM 2511 O O . HIS A 1 310 ? -15.344 36.312 14.828 1 90.44 310 HIS A O 1
ATOM 2517 N N . LEU A 1 311 ? -15.18 37.406 12.914 1 92 311 LEU A N 1
ATOM 2518 C CA . LEU A 1 311 ? -14.078 38.25 13.398 1 92 311 LEU A CA 1
ATOM 2519 C C . LEU A 1 311 ? -14.609 39.531 14.047 1 92 311 LEU A C 1
ATOM 2521 O O . LEU A 1 311 ? -13.844 40.281 14.664 1 92 311 LEU A O 1
ATOM 2525 N N . GLU A 1 312 ? -15.914 39.719 13.984 1 92.19 312 GLU A N 1
ATOM 2526 C CA . GLU A 1 312 ? -16.562 40.906 14.547 1 92.19 312 GLU A CA 1
ATOM 2527 C C . GLU A 1 312 ? -15.867 42.188 14.07 1 92.19 312 GLU A C 1
ATOM 2529 O O . GLU A 1 312 ? -15.453 43 14.883 1 92.19 312 GLU A O 1
ATOM 2534 N N . THR A 1 313 ? -15.75 42.375 12.805 1 93.81 313 THR A N 1
ATOM 2535 C CA . THR A 1 313 ? -15.102 43.531 12.195 1 93.81 313 THR A CA 1
ATOM 2536 C C . THR A 1 313 ? -15.883 44 10.977 1 93.81 313 THR A C 1
ATOM 2538 O O . THR A 1 313 ? -16.797 43.312 10.508 1 93.81 313 THR A O 1
ATOM 2541 N N . SER A 1 314 ? -15.625 45.188 10.555 1 93.56 314 SER A N 1
ATOM 2542 C CA . SER A 1 314 ? -16.312 45.75 9.398 1 93.56 314 SER A CA 1
ATOM 2543 C C . SER A 1 314 ? -15.672 45.312 8.094 1 93.56 314 SER A C 1
ATOM 2545 O O . SER A 1 314 ? -14.508 44.906 8.07 1 93.56 314 SER A O 1
ATOM 2547 N N . ARG A 1 315 ? -16.5 45.312 7.016 1 94.12 315 ARG A N 1
ATOM 2548 C CA . ARG A 1 315 ? -16.031 44.906 5.695 1 94.12 315 ARG A CA 1
ATOM 2549 C C . ARG A 1 315 ? -14.898 45.781 5.215 1 94.12 315 ARG A C 1
ATOM 2551 O O . ARG A 1 315 ? -13.891 45.312 4.699 1 94.12 315 ARG A O 1
ATOM 2558 N N . SER A 1 316 ? -15.102 47.062 5.391 1 94.25 316 SER A N 1
ATOM 2559 C CA . SER A 1 316 ? -14.102 48.031 4.934 1 94.25 316 SER A CA 1
ATOM 2560 C C . SER A 1 316 ? -12.758 47.812 5.625 1 94.25 316 SER A C 1
ATOM 2562 O O . SER A 1 316 ? -11.711 47.812 4.98 1 94.25 316 SER A O 1
ATOM 2564 N N . ASN A 1 317 ? -12.797 47.625 6.875 1 94.75 317 ASN A N 1
ATOM 2565 C CA . ASN A 1 317 ? -11.594 47.406 7.672 1 94.75 317 ASN A CA 1
ATOM 2566 C C . ASN A 1 317 ? -10.844 46.156 7.234 1 94.75 317 ASN A C 1
ATOM 2568 O O . ASN A 1 317 ? -9.641 46.188 6.977 1 94.75 317 ASN A O 1
ATOM 2572 N N . LEU A 1 318 ? -11.539 45.062 7.18 1 95.06 318 LEU A N 1
ATOM 2573 C CA . LEU A 1 318 ? -10.891 43.812 6.859 1 95.06 318 LEU A CA 1
ATOM 2574 C C . LEU A 1 318 ? -10.406 43.781 5.414 1 95.06 318 LEU A C 1
ATOM 2576 O O . LEU A 1 318 ? -9.336 43.25 5.121 1 95.06 318 LEU A O 1
ATOM 2580 N N . GLU A 1 319 ? -11.164 44.312 4.527 1 94.75 319 GLU A N 1
ATOM 2581 C CA . GLU A 1 319 ? -10.781 44.344 3.123 1 94.75 319 GLU A CA 1
ATOM 2582 C C . GLU A 1 319 ? -9.492 45.156 2.936 1 94.75 319 GLU A C 1
ATOM 2584 O O . GLU A 1 319 ? -8.633 44.781 2.135 1 94.75 319 GLU A O 1
ATOM 2589 N N . GLN A 1 320 ? -9.445 46.25 3.623 1 94.56 320 GLN A N 1
ATOM 2590 C CA . GLN A 1 320 ? -8.234 47.062 3.551 1 94.56 320 GLN A CA 1
ATOM 2591 C C . GLN A 1 320 ? -7.02 46.281 4.047 1 94.56 320 GLN A C 1
ATOM 2593 O O . GLN A 1 320 ? -5.945 46.344 3.445 1 94.56 320 GLN A O 1
ATOM 2598 N N . ARG A 1 321 ? -7.16 45.562 5.066 1 92.62 321 ARG A N 1
ATOM 2599 C CA . ARG A 1 321 ? -6.082 44.781 5.652 1 92.62 321 ARG A CA 1
ATOM 2600 C C . ARG A 1 321 ? -5.66 43.656 4.715 1 92.62 321 ARG A C 1
ATOM 2602 O O . ARG A 1 321 ? -4.469 43.375 4.582 1 92.62 321 ARG A O 1
ATOM 2609 N N . PHE A 1 322 ? -6.648 43.031 4.141 1 92.88 322 PHE A N 1
ATOM 2610 C CA . PHE A 1 322 ? -6.363 42 3.15 1 92.88 322 PHE A CA 1
ATOM 2611 C C . PHE A 1 322 ? -5.582 42.562 1.978 1 92.88 322 PHE A C 1
ATOM 2613 O O . PHE A 1 322 ? -4.613 41.969 1.514 1 92.88 322 PHE A O 1
ATOM 2620 N N . LYS A 1 323 ? -6.016 43.656 1.548 1 91.62 323 LYS A N 1
ATOM 2621 C CA . LYS A 1 323 ? -5.336 44.344 0.441 1 91.62 323 LYS A CA 1
ATOM 2622 C C . LYS A 1 323 ? -3.891 44.656 0.802 1 91.62 323 LYS A C 1
ATOM 2624 O O . LYS A 1 323 ? -2.979 44.438 0.005 1 91.62 323 LYS A O 1
ATOM 2629 N N . ASN A 1 324 ? -3.74 45.156 1.92 1 90.06 324 ASN A N 1
ATOM 2630 C CA . ASN A 1 324 ? -2.412 45.562 2.379 1 90.06 324 ASN A CA 1
ATOM 2631 C C . ASN A 1 324 ? -1.488 44.344 2.514 1 90.06 324 ASN A C 1
ATOM 2633 O O . ASN A 1 324 ? -0.311 44.406 2.156 1 90.06 324 ASN A O 1
ATOM 2637 N N . GLU A 1 325 ? -2.096 43.25 3.027 1 85.44 325 GLU A N 1
ATOM 2638 C CA . GLU A 1 325 ? -1.274 42.094 3.371 1 85.44 325 GLU A CA 1
ATOM 2639 C C . GLU A 1 325 ? -1.079 41.188 2.166 1 85.44 325 GLU A C 1
ATOM 2641 O O . GLU A 1 325 ? -0.024 40.562 2.016 1 85.44 325 GLU A O 1
ATOM 2646 N N . MET A 1 326 ? -2.086 41 1.312 1 86.62 326 MET A N 1
ATOM 2647 C CA . MET A 1 326 ? -2.037 39.938 0.31 1 86.62 326 MET A CA 1
ATOM 2648 C C . MET A 1 326 ? -2.422 40.5 -1.065 1 86.62 326 MET A C 1
ATOM 2650 O O . MET A 1 326 ? -2.328 39.781 -2.064 1 86.62 326 MET A O 1
ATOM 2654 N N . ASN A 1 327 ? -2.799 41.75 -1.182 1 90.69 327 ASN A N 1
ATOM 2655 C CA . ASN A 1 327 ? -3.297 42.344 -2.42 1 90.69 327 ASN A CA 1
ATOM 2656 C C . ASN A 1 327 ? -4.414 41.5 -3.029 1 90.69 327 ASN A C 1
ATOM 2658 O O . ASN A 1 327 ? -4.402 41.219 -4.227 1 90.69 327 ASN A O 1
ATOM 2662 N N . LYS A 1 328 ? -5.262 40.938 -2.176 1 92.56 328 LYS A N 1
ATOM 2663 C CA . LYS A 1 328 ? -6.43 40.156 -2.57 1 92.56 328 LYS A CA 1
ATOM 2664 C C . LYS A 1 328 ? -7.656 40.562 -1.752 1 92.56 328 LYS A C 1
ATOM 2666 O O . LYS A 1 328 ? -7.531 41.125 -0.663 1 92.56 328 LYS A O 1
ATOM 2671 N N . THR A 1 329 ? -8.797 40.375 -2.338 1 93.81 329 THR A N 1
ATOM 2672 C CA . THR A 1 329 ? -10.031 40.562 -1.586 1 93.81 329 THR A CA 1
ATOM 2673 C C . THR A 1 329 ? -10.383 39.312 -0.788 1 93.81 329 THR A C 1
ATOM 2675 O O . THR A 1 329 ? -9.859 38.219 -1.059 1 93.81 329 THR A O 1
ATOM 2678 N N . ILE A 1 330 ? -11.227 39.531 0.161 1 94.25 330 ILE A N 1
ATOM 2679 C CA . ILE A 1 330 ? -11.695 38.406 0.969 1 94.25 330 ILE A CA 1
ATOM 2680 C C . ILE A 1 330 ? -12.383 37.375 0.073 1 94.25 330 ILE A C 1
ATOM 2682 O O . ILE A 1 330 ? -12.172 36.188 0.224 1 94.25 330 ILE A O 1
ATOM 2686 N N . HIS A 1 331 ? -13.141 37.875 -0.839 1 93.62 331 HIS A N 1
ATOM 2687 C CA . HIS A 1 331 ? -13.859 37 -1.765 1 93.62 331 HIS A CA 1
ATOM 2688 C C . HIS A 1 331 ? -12.891 36.156 -2.592 1 93.62 331 HIS A C 1
ATOM 2690 O O . HIS A 1 331 ? -13.117 34.969 -2.781 1 93.62 331 HIS A O 1
ATOM 2696 N N . GLN A 1 332 ? -11.859 36.75 -3.062 1 93.25 332 GLN A N 1
ATOM 2697 C CA . GLN A 1 332 ? -10.859 36.062 -3.855 1 93.25 332 GLN A CA 1
ATOM 2698 C C . GLN A 1 332 ? -10.195 34.938 -3.049 1 93.25 332 GLN A C 1
ATOM 2700 O O . GLN A 1 332 ? -9.953 33.844 -3.572 1 93.25 332 GLN A O 1
ATOM 2705 N N . VAL A 1 333 ? -9.922 35.219 -1.839 1 91.88 333 VAL A N 1
ATOM 2706 C CA . VAL A 1 333 ? -9.258 34.25 -0.977 1 91.88 333 VAL A CA 1
ATOM 2707 C C . VAL A 1 333 ? -10.18 33.062 -0.726 1 91.88 333 VAL A C 1
ATOM 2709 O O . VAL A 1 333 ? -9.734 31.922 -0.745 1 91.88 333 VAL A O 1
ATOM 2712 N N . ILE A 1 334 ? -11.43 33.344 -0.497 1 93 334 ILE A N 1
ATOM 2713 C CA . ILE A 1 334 ? -12.414 32.281 -0.292 1 93 334 ILE A CA 1
ATOM 2714 C C . ILE A 1 334 ? -12.477 31.391 -1.534 1 93 334 ILE A C 1
ATOM 2716 O O . ILE A 1 334 ? -12.453 30.156 -1.432 1 93 334 ILE A O 1
ATOM 2720 N N . HIS A 1 335 ? -12.492 32.062 -2.613 1 92.5 335 HIS A N 1
ATOM 2721 C CA . HIS A 1 335 ? -12.555 31.344 -3.885 1 92.5 335 HIS A CA 1
ATOM 2722 C C . HIS A 1 335 ? -11.312 30.469 -4.09 1 92.5 335 HIS A C 1
ATOM 2724 O O . HIS A 1 335 ? -11.422 29.297 -4.469 1 92.5 335 HIS A O 1
ATOM 2730 N N . GLU A 1 336 ? -10.195 31.016 -3.885 1 90.75 336 GLU A N 1
ATOM 2731 C CA . GLU A 1 336 ? -8.922 30.328 -4.082 1 90.75 336 GLU A CA 1
ATOM 2732 C C . GLU A 1 336 ? -8.82 29.109 -3.168 1 90.75 336 GLU A C 1
ATOM 2734 O O . GLU A 1 336 ? -8.305 28.062 -3.574 1 90.75 336 GLU A O 1
ATOM 2739 N N . GLU A 1 337 ? -9.305 29.266 -1.975 1 88.25 337 GLU A N 1
ATOM 2740 C CA . GLU A 1 337 ? -9.281 28.156 -1.029 1 88.25 337 GLU A CA 1
ATOM 2741 C C . GLU A 1 337 ? -10.18 27.016 -1.492 1 88.25 337 GLU A C 1
ATOM 2743 O O . GLU A 1 337 ? -9.812 25.844 -1.383 1 88.25 337 GLU A O 1
ATOM 2748 N N . LYS A 1 338 ? -11.328 27.391 -1.961 1 89.81 338 LYS A N 1
ATOM 2749 C CA . LYS A 1 338 ? -12.297 26.406 -2.418 1 89.81 338 LYS A CA 1
ATOM 2750 C C . LYS A 1 338 ? -11.766 25.625 -3.617 1 89.81 338 LYS A C 1
ATOM 2752 O O . LYS A 1 338 ? -11.812 24.391 -3.637 1 89.81 338 LYS A O 1
ATOM 2757 N N . ILE A 1 339 ? -11.305 26.344 -4.516 1 91.69 339 ILE A N 1
ATOM 2758 C CA . ILE A 1 339 ? -10.883 25.719 -5.758 1 91.69 339 ILE A CA 1
ATOM 2759 C C . ILE A 1 339 ? -9.633 24.875 -5.508 1 91.69 339 ILE A C 1
ATOM 2761 O O . ILE A 1 339 ? -9.438 23.828 -6.129 1 91.69 339 ILE A O 1
ATOM 2765 N N . SER A 1 340 ? -8.742 25.359 -4.68 1 87.75 340 SER A N 1
ATOM 2766 C CA . SER A 1 340 ? -7.543 24.609 -4.312 1 87.75 340 SER A CA 1
ATOM 2767 C C . SER A 1 340 ? -7.902 23.281 -3.666 1 87.75 340 SER A C 1
ATOM 2769 O O . SER A 1 340 ? -7.242 22.266 -3.91 1 87.75 340 SER A O 1
ATOM 2771 N N . ARG A 1 341 ? -8.859 23.312 -2.854 1 84.69 341 ARG A N 1
ATOM 2772 C CA . ARG A 1 341 ? -9.336 22.094 -2.215 1 84.69 341 ARG A CA 1
ATOM 2773 C C . ARG A 1 341 ? -9.883 21.109 -3.246 1 84.69 341 ARG A C 1
ATOM 2775 O O . ARG A 1 341 ? -9.617 19.906 -3.174 1 84.69 341 ARG A O 1
ATOM 2782 N N . ALA A 1 342 ? -10.688 21.625 -4.074 1 87.75 342 ALA A N 1
ATOM 2783 C CA . ALA A 1 342 ? -11.234 20.781 -5.133 1 87.75 342 ALA A CA 1
ATOM 2784 C C . ALA A 1 342 ? -10.125 20.141 -5.953 1 87.75 342 ALA A C 1
ATOM 2786 O O . ALA A 1 342 ? -10.18 18.953 -6.273 1 87.75 342 ALA A O 1
ATOM 2787 N N . LYS A 1 343 ? -9.172 20.953 -6.25 1 87.88 343 LYS A N 1
ATOM 2788 C CA . LYS A 1 343 ? -8.016 20.453 -6.996 1 87.88 343 LYS A CA 1
ATOM 2789 C C . LYS A 1 343 ? -7.324 19.328 -6.242 1 87.88 343 LYS A C 1
ATOM 2791 O O . LYS A 1 343 ? -6.988 18.297 -6.832 1 87.88 343 LYS A O 1
ATOM 2796 N N . ASN A 1 344 ? -7.176 19.531 -5.023 1 80.75 344 ASN A N 1
ATOM 2797 C CA . ASN A 1 344 ? -6.512 18.531 -4.188 1 80.75 344 ASN A CA 1
ATOM 2798 C C . ASN A 1 344 ? -7.297 17.234 -4.141 1 80.75 344 ASN A C 1
ATOM 2800 O O . ASN A 1 344 ? -6.711 16.141 -4.195 1 80.75 344 ASN A O 1
ATOM 2804 N N . LEU A 1 345 ? -8.586 17.344 -3.979 1 82.44 345 LEU A N 1
ATOM 2805 C CA . LEU A 1 345 ? -9.438 16.156 -3.93 1 82.44 345 LEU A CA 1
ATOM 2806 C C . LEU A 1 345 ? -9.398 15.406 -5.258 1 82.44 345 LEU A C 1
ATOM 2808 O O . LEU A 1 345 ? -9.367 14.18 -5.277 1 82.44 345 LEU A O 1
ATOM 2812 N N . LEU A 1 346 ? -9.383 16.156 -6.324 1 84.81 346 LEU A N 1
ATOM 2813 C CA . LEU A 1 346 ? -9.312 15.555 -7.648 1 84.81 346 LEU A CA 1
ATOM 2814 C C . LEU A 1 346 ? -8.008 14.781 -7.824 1 84.81 346 LEU A C 1
ATOM 2816 O O . LEU A 1 346 ? -7.98 13.727 -8.469 1 84.81 346 LEU A O 1
ATOM 2820 N N . GLN A 1 347 ? -6.984 15.289 -7.234 1 79.5 347 GLN A N 1
ATOM 2821 C CA . GLN A 1 347 ? -5.648 14.727 -7.402 1 79.5 347 GLN A CA 1
ATOM 2822 C C . GLN A 1 347 ? -5.426 13.539 -6.473 1 79.5 347 GLN A C 1
ATOM 2824 O O . GLN A 1 347 ? -4.77 12.562 -6.844 1 79.5 347 GLN A O 1
ATOM 2829 N N . GLN A 1 348 ? -6.031 13.633 -5.336 1 71.06 348 GLN A N 1
ATOM 2830 C CA . GLN A 1 348 ? -5.582 12.719 -4.289 1 71.06 348 GLN A CA 1
ATOM 2831 C C . GLN A 1 348 ? -6.629 11.641 -4.008 1 71.06 348 GLN A C 1
ATOM 2833 O O . GLN A 1 348 ? -6.344 10.656 -3.33 1 71.06 348 GLN A O 1
ATOM 2838 N N . THR A 1 349 ? -7.875 11.844 -4.473 1 73.44 349 THR A N 1
ATOM 2839 C CA . THR A 1 349 ? -8.938 10.914 -4.129 1 73.44 349 THR A CA 1
ATOM 2840 C C . THR A 1 349 ? -9.641 10.398 -5.383 1 73.44 349 THR A C 1
ATOM 2842 O O . THR A 1 349 ? -9.398 10.898 -6.484 1 73.44 349 THR A O 1
ATOM 2845 N N . ASP A 1 350 ? -10.445 9.336 -5.195 1 73.44 350 ASP A N 1
ATOM 2846 C CA . ASP A 1 350 ? -11.242 8.789 -6.289 1 73.44 350 ASP A CA 1
ATOM 2847 C C . ASP A 1 350 ? -12.711 9.18 -6.145 1 73.44 350 ASP A C 1
ATOM 2849 O O . ASP A 1 350 ? -13.586 8.578 -6.777 1 73.44 350 ASP A O 1
ATOM 2853 N N . ILE A 1 351 ? -12.914 10.172 -5.336 1 77.88 351 ILE A N 1
ATOM 2854 C CA . ILE A 1 351 ? -14.273 10.648 -5.121 1 77.88 351 ILE A CA 1
ATOM 2855 C C . ILE A 1 351 ? -14.828 11.242 -6.414 1 77.88 351 ILE A C 1
ATOM 2857 O O . ILE A 1 351 ? -14.094 11.898 -7.164 1 77.88 351 ILE A O 1
ATOM 2861 N N . SER A 1 352 ? -16.062 10.945 -6.664 1 82.88 352 SER A N 1
ATOM 2862 C CA . SER A 1 352 ? -16.672 11.43 -7.898 1 82.88 352 SER A CA 1
ATOM 2863 C C . SER A 1 352 ? -16.641 12.953 -7.965 1 82.88 352 SER A C 1
ATOM 2865 O O . SER A 1 352 ? -16.672 13.625 -6.934 1 82.88 352 SER A O 1
ATOM 2867 N N . ILE A 1 353 ? -16.656 13.477 -9.195 1 89.06 353 ILE A N 1
ATOM 2868 C CA . ILE A 1 353 ? -16.641 14.922 -9.398 1 89.06 353 ILE A CA 1
ATOM 2869 C C . ILE A 1 353 ? -17.922 15.539 -8.828 1 89.06 353 ILE A C 1
ATOM 2871 O O . ILE A 1 353 ? -17.891 16.641 -8.281 1 89.06 353 ILE A O 1
ATOM 2875 N N . LYS A 1 354 ? -18.984 14.781 -8.992 1 88.06 354 LYS A N 1
ATOM 2876 C CA . LYS A 1 354 ? -20.25 15.242 -8.43 1 88.06 354 LYS A CA 1
ATOM 2877 C C . LYS A 1 354 ? -20.141 15.43 -6.918 1 88.06 354 LYS A C 1
ATOM 2879 O O . LYS A 1 354 ? -20.578 16.453 -6.379 1 88.06 354 LYS A O 1
ATOM 2884 N N . GLU A 1 355 ? -19.594 14.508 -6.297 1 83.12 355 GLU A N 1
ATOM 2885 C CA . GLU A 1 355 ? -19.438 14.57 -4.844 1 83.12 355 GLU A CA 1
ATOM 2886 C C . GLU A 1 355 ? -18.469 15.672 -4.438 1 83.12 355 GLU A C 1
ATOM 2888 O O . GLU A 1 355 ? -18.672 16.344 -3.43 1 83.12 355 GLU A O 1
ATOM 2893 N N . ILE A 1 356 ? -17.375 15.812 -5.18 1 87.5 356 ILE A N 1
ATOM 2894 C CA . ILE A 1 356 ? -16.422 16.875 -4.914 1 87.5 356 ILE A CA 1
ATOM 2895 C C . ILE A 1 356 ? -17.109 18.234 -5 1 87.5 356 ILE A C 1
ATOM 2897 O O . ILE A 1 356 ? -16.859 19.109 -4.18 1 87.5 356 ILE A O 1
ATOM 2901 N N . THR A 1 357 ? -18.016 18.391 -5.973 1 89.94 357 THR A N 1
ATOM 2902 C CA . THR A 1 357 ? -18.781 19.609 -6.145 1 89.94 357 THR A CA 1
ATOM 2903 C C . THR A 1 357 ? -19.594 19.938 -4.887 1 89.94 357 THR A C 1
ATOM 2905 O O . THR A 1 357 ? -19.609 21.078 -4.43 1 89.94 357 THR A O 1
ATOM 2908 N N . GLU A 1 358 ? -20.125 18.891 -4.367 1 84 358 GLU A N 1
ATOM 2909 C CA . GLU A 1 358 ? -20.969 19.047 -3.18 1 84 358 GLU A CA 1
ATOM 2910 C C . GLU A 1 358 ? -20.109 19.328 -1.941 1 84 358 GLU A C 1
ATOM 2912 O O . GLU A 1 358 ? -20.422 20.234 -1.159 1 84 358 GLU A O 1
ATOM 2917 N N . ILE A 1 359 ? -19.047 18.703 -1.852 1 80.19 359 ILE A N 1
ATOM 2918 C CA . ILE A 1 359 ? -18.188 18.766 -0.679 1 80.19 359 ILE A CA 1
ATOM 2919 C C . ILE A 1 359 ? -17.5 20.141 -0.626 1 80.19 359 ILE A C 1
ATOM 2921 O O . ILE A 1 359 ? -17.297 20.688 0.455 1 80.19 359 ILE A O 1
ATOM 2925 N N . CYS A 1 360 ? -17.141 20.609 -1.798 1 87.62 360 CYS A N 1
ATOM 2926 C CA . CYS A 1 360 ? -16.422 21.875 -1.858 1 87.62 360 CYS A CA 1
ATOM 2927 C C . CYS A 1 360 ? -17.391 23.047 -1.811 1 87.62 360 CYS A C 1
ATOM 2929 O O . CYS A 1 360 ? -16.969 24.203 -1.792 1 87.62 360 CYS A O 1
ATOM 2931 N N . GLY A 1 361 ? -18.656 22.766 -1.737 1 86.62 361 GLY A N 1
ATOM 2932 C CA . GLY A 1 361 ? -19.672 23.797 -1.495 1 86.62 361 GLY A CA 1
ATOM 2933 C C . GLY A 1 361 ? -20.062 24.547 -2.752 1 86.62 361 GLY A C 1
ATOM 2934 O O . GLY A 1 361 ? -20.438 25.719 -2.689 1 86.62 361 GLY A O 1
ATOM 2935 N N . TYR A 1 362 ? -19.906 23.922 -3.867 1 91.25 362 TYR A N 1
ATOM 2936 C CA . TYR A 1 362 ? -20.391 24.547 -5.094 1 91.25 362 TYR A CA 1
ATOM 2937 C C . TYR A 1 362 ? -21.875 24.281 -5.297 1 91.25 362 TYR A C 1
ATOM 2939 O O . TYR A 1 362 ? -22.375 23.203 -4.977 1 91.25 362 TYR A O 1
ATOM 2947 N N . PRO A 1 363 ? -22.578 25.25 -5.785 1 89.94 363 PRO A N 1
ATOM 2948 C CA . PRO A 1 363 ? -24.031 25.094 -5.871 1 89.94 363 PRO A CA 1
ATOM 2949 C C . PRO A 1 363 ? -24.453 24.062 -6.91 1 89.94 363 PRO A C 1
ATOM 2951 O O . PRO A 1 363 ? -25.531 23.453 -6.781 1 89.94 363 PRO A O 1
ATOM 2954 N N . SER A 1 364 ? -23.641 23.891 -7.945 1 92.19 364 SER A N 1
ATOM 2955 C CA . SER A 1 364 ? -23.953 22.906 -8.977 1 92.19 364 SER A CA 1
ATOM 2956 C C . SER A 1 364 ? -22.688 22.391 -9.664 1 92.19 364 SER A C 1
ATOM 2958 O O . SER A 1 364 ? -21.656 23.062 -9.641 1 92.19 364 SER A O 1
ATOM 2960 N N . ILE A 1 365 ? -22.922 21.25 -10.281 1 93.44 365 ILE A N 1
ATOM 2961 C CA . ILE A 1 365 ? -21.797 20.656 -10.984 1 93.44 365 ILE A CA 1
ATOM 2962 C C . ILE A 1 365 ? -21.422 21.516 -12.195 1 93.44 365 ILE A C 1
ATOM 2964 O O . ILE A 1 365 ? -20.25 21.625 -12.547 1 93.44 365 ILE A O 1
ATOM 2968 N N . GLN A 1 366 ? -22.406 22.094 -12.805 1 92.69 366 GLN A N 1
ATOM 2969 C CA . GLN A 1 366 ? -22.172 22.953 -13.953 1 92.69 366 GLN A CA 1
ATOM 2970 C C . GLN A 1 366 ? -21.344 24.172 -13.57 1 92.69 366 GLN A C 1
ATOM 2972 O O . GLN A 1 366 ? -20.422 24.547 -14.281 1 92.69 366 GLN A O 1
ATOM 2977 N N . TYR A 1 367 ? -21.75 24.734 -12.461 1 93.62 367 TYR A N 1
ATOM 2978 C CA . TYR A 1 367 ? -21 25.891 -11.969 1 93.62 367 TYR A CA 1
ATOM 2979 C C . TYR A 1 367 ? -19.562 25.516 -11.633 1 93.62 367 TYR A C 1
ATOM 2981 O O . TYR A 1 367 ? -18.641 26.266 -11.945 1 93.62 367 TYR A O 1
ATOM 2989 N N . PHE A 1 368 ? -19.406 24.422 -11 1 95.19 368 PHE A N 1
ATOM 2990 C CA . PHE A 1 368 ? -18.078 23.953 -10.648 1 95.19 368 PHE A CA 1
ATOM 2991 C C . PHE A 1 368 ? -17.203 23.781 -11.891 1 95.19 368 PHE A C 1
ATOM 2993 O O . PHE A 1 368 ? -16.047 24.203 -11.914 1 95.19 368 PHE A O 1
ATOM 3000 N N . TYR A 1 369 ? -17.75 23.172 -12.906 1 93.69 369 TYR A N 1
ATOM 3001 C CA . TYR A 1 369 ? -17.031 22.984 -14.156 1 93.69 369 TYR A CA 1
ATOM 3002 C C . TYR A 1 369 ? -16.594 24.312 -14.75 1 93.69 369 TYR A C 1
ATOM 3004 O O . TYR A 1 369 ? -15.469 24.453 -15.234 1 93.69 369 TYR A O 1
ATOM 3012 N N . SER A 1 370 ? -17.484 25.266 -14.727 1 94.62 370 SER A N 1
ATOM 3013 C CA . SER A 1 370 ? -17.203 26.578 -15.281 1 94.62 370 SER A CA 1
ATOM 3014 C C . SER A 1 370 ? -16.078 27.266 -14.531 1 94.62 370 SER A C 1
ATOM 3016 O O . SER A 1 370 ? -15.156 27.812 -15.148 1 94.62 370 SER A O 1
ATOM 3018 N N . VAL A 1 371 ? -16.188 27.25 -13.234 1 94.38 371 VAL A N 1
ATOM 3019 C CA . VAL A 1 371 ? -15.195 27.922 -12.391 1 94.38 371 VAL A CA 1
ATOM 3020 C C . VAL A 1 371 ? -13.836 27.25 -12.555 1 94.38 371 VAL A C 1
ATOM 3022 O O . VAL A 1 371 ? -12.812 27.922 -12.656 1 94.38 371 VAL A O 1
ATOM 3025 N N . PHE A 1 372 ? -13.828 25.953 -12.547 1 95.38 372 PHE A N 1
ATOM 3026 C CA . PHE A 1 372 ? -12.594 25.188 -12.656 1 95.38 372 PHE A CA 1
ATOM 3027 C C . PHE A 1 372 ? -11.922 25.438 -14 1 95.38 372 PHE A C 1
ATOM 3029 O O . PHE A 1 372 ? -10.703 25.609 -14.07 1 95.38 372 PHE A O 1
ATOM 3036 N N . LYS A 1 373 ? -12.672 25.422 -15.016 1 93.75 373 LYS A N 1
ATOM 3037 C CA . LYS A 1 373 ? -12.148 25.672 -16.359 1 93.75 373 LYS A CA 1
ATOM 3038 C C . LYS A 1 373 ? -11.547 27.078 -16.453 1 93.75 373 LYS A C 1
ATOM 3040 O O . LYS A 1 373 ? -10.508 27.266 -17.094 1 93.75 373 LYS A O 1
ATOM 3045 N N . LYS A 1 374 ? -12.211 27.953 -15.93 1 93.19 374 LYS A N 1
ATOM 3046 C CA . LYS A 1 374 ? -11.727 29.328 -15.93 1 93.19 374 LYS A CA 1
ATOM 3047 C C . LYS A 1 374 ? -10.391 29.438 -15.203 1 93.19 374 LYS A C 1
ATOM 3049 O O . LYS A 1 374 ? -9.492 30.156 -15.656 1 93.19 374 LYS A O 1
ATOM 3054 N N . GLU A 1 375 ? -10.289 28.734 -14.086 1 91.88 375 GLU A N 1
ATOM 3055 C CA . GLU A 1 375 ? -9.109 28.844 -13.227 1 91.88 375 GLU A CA 1
ATOM 3056 C C . GLU A 1 375 ? -7.938 28.047 -13.797 1 91.88 375 GLU A C 1
ATOM 3058 O O . GLU A 1 375 ? -6.793 28.5 -13.742 1 91.88 375 GLU A O 1
ATOM 3063 N N . PHE A 1 376 ? -8.164 26.844 -14.359 1 91.38 376 PHE A N 1
ATOM 3064 C CA . PHE A 1 376 ? -7.066 25.938 -14.695 1 91.38 376 PHE A CA 1
ATOM 3065 C C . PHE A 1 376 ? -7.035 25.672 -16.203 1 91.38 376 PHE A C 1
ATOM 3067 O O . PHE A 1 376 ? -6.16 24.938 -16.688 1 91.38 376 PHE A O 1
ATOM 3074 N N . GLU A 1 377 ? -7.98 26.109 -16.953 1 91.38 377 GLU A N 1
ATOM 3075 C CA . GLU A 1 377 ? -8.062 26 -18.406 1 91.38 377 GLU A CA 1
ATOM 3076 C C . GLU A 1 377 ? -8.234 24.547 -18.844 1 91.38 377 GLU A C 1
ATOM 3078 O O . GLU A 1 377 ? -7.688 24.125 -19.859 1 91.38 377 GLU A O 1
ATOM 3083 N N . MET A 1 378 ? -8.852 23.828 -17.984 1 90.69 378 MET A N 1
ATOM 3084 C CA . MET A 1 378 ? -9.227 22.438 -18.266 1 90.69 378 MET A CA 1
ATOM 3085 C C . MET A 1 378 ? -10.391 22 -17.391 1 90.69 378 MET A C 1
ATOM 3087 O O . MET A 1 378 ? -10.656 22.625 -16.359 1 90.69 378 MET A O 1
ATOM 3091 N N . THR A 1 379 ? -11.062 20.969 -17.844 1 91.69 379 THR A N 1
ATOM 3092 C CA . THR A 1 379 ? -12.172 20.469 -17.047 1 91.69 379 THR A CA 1
ATOM 3093 C C . THR A 1 379 ? -11.664 19.656 -15.867 1 91.69 379 THR A C 1
ATOM 3095 O O . THR A 1 379 ? -10.539 19.156 -15.891 1 91.69 379 THR A O 1
ATOM 3098 N N . PRO A 1 380 ? -12.508 19.578 -14.82 1 91.56 380 PRO A N 1
ATOM 3099 C CA . PRO A 1 380 ? -12.133 18.719 -13.695 1 91.56 380 PRO A CA 1
ATOM 3100 C C . PRO A 1 380 ? -11.797 17.297 -14.125 1 91.56 380 PRO A C 1
ATOM 3102 O O . PRO A 1 380 ? -10.867 16.688 -13.594 1 91.56 380 PRO A O 1
ATOM 3105 N N . LYS A 1 381 ? -12.531 16.797 -15.07 1 89.31 381 LYS A N 1
ATOM 3106 C CA . LYS A 1 381 ? -12.297 15.453 -15.578 1 89.31 381 LYS A CA 1
ATOM 3107 C C . LYS A 1 381 ? -10.93 15.344 -16.25 1 89.31 381 LYS A C 1
ATOM 3109 O O . LYS A 1 381 ? -10.188 14.391 -16.031 1 89.31 381 LYS A O 1
ATOM 3114 N N . GLU A 1 382 ? -10.68 16.312 -17.047 1 86.56 382 GLU A N 1
ATOM 3115 C CA . GLU A 1 382 ? -9.391 16.359 -17.734 1 86.56 382 GLU A CA 1
ATOM 3116 C C . GLU A 1 382 ? -8.242 16.469 -16.734 1 86.56 382 GLU A C 1
ATOM 3118 O O . GLU A 1 382 ? -7.203 15.844 -16.906 1 86.56 382 GLU A O 1
ATOM 3123 N N . PHE A 1 383 ? -8.5 17.328 -15.805 1 88.75 383 PHE A N 1
ATOM 3124 C CA . PHE A 1 383 ? -7.484 17.531 -14.773 1 88.75 383 PHE A CA 1
ATOM 3125 C C . PHE A 1 383 ? -7.156 16.219 -14.07 1 88.75 383 PHE A C 1
ATOM 3127 O O . PHE A 1 383 ? -5.984 15.891 -13.875 1 88.75 383 PHE A O 1
ATOM 3134 N N . ARG A 1 384 ? -8.094 15.414 -13.664 1 85.31 384 ARG A N 1
ATOM 3135 C CA . ARG A 1 384 ? -7.91 14.148 -12.961 1 85.31 384 ARG A CA 1
ATOM 3136 C C . ARG A 1 384 ? -7.195 13.133 -13.844 1 85.31 384 ARG A C 1
ATOM 3138 O O . ARG A 1 384 ? -6.387 12.336 -13.359 1 85.31 384 ARG A O 1
ATOM 3145 N N . LEU A 1 385 ? -7.527 13.133 -15.039 1 76.69 385 LEU A N 1
ATOM 3146 C CA . LEU A 1 385 ? -6.891 12.203 -15.961 1 76.69 385 LEU A CA 1
ATOM 3147 C C . LEU A 1 385 ? -5.406 12.508 -16.109 1 76.69 385 LEU A C 1
ATOM 3149 O O . LEU A 1 385 ? -4.613 11.625 -16.438 1 76.69 385 LEU A O 1
ATOM 3153 N N . ASN A 1 386 ? -5.109 13.773 -15.891 1 68.88 386 ASN A N 1
ATOM 3154 C CA . ASN A 1 386 ? -3.729 14.211 -16.047 1 68.88 386 ASN A CA 1
ATOM 3155 C C . ASN A 1 386 ? -2.93 14.031 -14.766 1 68.88 386 ASN A C 1
ATOM 3157 O O . ASN A 1 386 ? -1.734 14.336 -14.727 1 68.88 386 ASN A O 1
ATOM 3161 N N . CYS A 1 387 ? -3.541 13.68 -13.805 1 66.38 387 CYS A N 1
ATOM 3162 C CA . CYS A 1 387 ? -2.859 13.484 -12.531 1 66.38 387 CYS A CA 1
ATOM 3163 C C . CYS A 1 387 ? -2.309 12.062 -12.422 1 66.38 387 CYS A C 1
ATOM 3165 O O . CYS A 1 387 ? -2.93 11.117 -12.898 1 66.38 387 CYS A O 1
ATOM 3167 N N . MET B 1 1 ? -23.734 26.984 16.656 1 32.22 1 MET B N 1
ATOM 3168 C CA . MET B 1 1 ? -23.656 25.562 16.969 1 32.22 1 MET B CA 1
ATOM 3169 C C . MET B 1 1 ? -22.219 25.109 17.172 1 32.22 1 MET B C 1
ATOM 3171 O O . MET B 1 1 ? -21.359 25.375 16.328 1 32.22 1 MET B O 1
ATOM 3175 N N . THR B 1 2 ? -21.734 24.828 18.312 1 42.28 2 THR B N 1
ATOM 3176 C CA . THR B 1 2 ? -20.375 24.5 18.75 1 42.28 2 THR B CA 1
ATOM 3177 C C . THR B 1 2 ? -19.812 23.328 17.938 1 42.28 2 THR B C 1
ATOM 3179 O O . THR B 1 2 ? -20.438 22.266 17.891 1 42.28 2 THR B O 1
ATOM 3182 N N . GLU B 1 3 ? -19.188 23.531 16.875 1 52.34 3 GLU B N 1
ATOM 3183 C CA . GLU B 1 3 ? -18.641 22.5 16.016 1 52.34 3 GLU B CA 1
ATOM 3184 C C . GLU B 1 3 ? -18.047 21.359 16.844 1 52.34 3 GLU B C 1
ATOM 3186 O O . GLU B 1 3 ? -17.203 21.594 17.719 1 52.34 3 GLU B O 1
ATOM 3191 N N . GLN B 1 4 ? -18.875 20.312 17.203 1 60.06 4 GLN B N 1
ATOM 3192 C CA . GLN B 1 4 ? -18.578 19.188 18.094 1 60.06 4 GLN B CA 1
ATOM 3193 C C . GLN B 1 4 ? -17.5 18.297 17.5 1 60.06 4 GLN B C 1
ATOM 3195 O O . GLN B 1 4 ? -17.594 17.875 16.359 1 60.06 4 GLN B O 1
ATOM 3200 N N . TYR B 1 5 ? -16.281 18.328 18.125 1 69.31 5 TYR B N 1
ATOM 3201 C CA . TYR B 1 5 ? -15.172 17.438 17.828 1 69.31 5 TYR B CA 1
ATOM 3202 C C . TYR B 1 5 ? -15.445 16.031 18.344 1 69.31 5 TYR B C 1
ATOM 3204 O O . TYR B 1 5 ? -15.828 15.852 19.5 1 69.31 5 TYR B O 1
ATOM 3212 N N . TYR B 1 6 ? -15.578 15.164 17.344 1 77.12 6 TYR B N 1
ATOM 3213 C CA . TYR B 1 6 ? -15.789 13.781 17.75 1 77.12 6 TYR B CA 1
ATOM 3214 C C . TYR B 1 6 ? -14.477 13.023 17.797 1 77.12 6 TYR B C 1
ATOM 3216 O O . TYR B 1 6 ? -13.617 13.188 16.922 1 77.12 6 TYR B O 1
ATOM 3224 N N . LYS B 1 7 ? -14.359 12.25 18.875 1 78.12 7 LYS B N 1
ATOM 3225 C CA . LYS B 1 7 ? -13.234 11.336 19 1 78.12 7 LYS B CA 1
ATOM 3226 C C . LYS B 1 7 ? -13.586 9.953 18.453 1 78.12 7 LYS B C 1
ATOM 3228 O O . LYS B 1 7 ? -14.477 9.281 18.969 1 78.12 7 LYS B O 1
ATOM 3233 N N . ILE B 1 8 ? -12.867 9.68 17.406 1 83.56 8 ILE B N 1
ATOM 3234 C CA . ILE B 1 8 ? -13.219 8.445 16.703 1 83.56 8 ILE B CA 1
ATOM 3235 C C . ILE B 1 8 ? -12.07 7.441 16.844 1 83.56 8 ILE B C 1
ATOM 3237 O O . ILE B 1 8 ? -10.898 7.809 16.734 1 83.56 8 ILE B O 1
ATOM 3241 N N . ALA B 1 9 ? -12.438 6.176 17.125 1 82.88 9 ALA B N 1
ATOM 3242 C CA . ALA B 1 9 ? -11.461 5.094 17.188 1 82.88 9 ALA B CA 1
ATOM 3243 C C . ALA B 1 9 ? -11.57 4.188 15.961 1 82.88 9 ALA B C 1
ATOM 3245 O O . ALA B 1 9 ? -12.68 3.811 15.562 1 82.88 9 ALA B O 1
ATOM 3246 N N . LEU B 1 10 ? -10.484 3.953 15.336 1 86.69 10 LEU B N 1
ATOM 3247 C CA . LEU B 1 10 ? -10.398 3.008 14.227 1 86.69 10 LEU B CA 1
ATOM 3248 C C . LEU B 1 10 ? -9.695 1.726 14.656 1 86.69 10 LEU B C 1
ATOM 3250 O O . LEU B 1 10 ? -8.516 1.754 15.031 1 86.69 10 LEU B O 1
ATOM 3254 N N . LEU B 1 11 ? -10.453 0.624 14.617 1 86.75 11 LEU B N 1
ATOM 3255 C CA . LEU B 1 11 ? -9.883 -0.657 15.023 1 86.75 11 LEU B CA 1
ATOM 3256 C C . LEU B 1 11 ? -9.57 -1.52 13.805 1 86.75 11 LEU B C 1
ATOM 3258 O O . LEU B 1 11 ? -10.391 -2.344 13.398 1 86.75 11 LEU B O 1
ATOM 3262 N N . PHE B 1 12 ? -8.414 -1.272 13.18 1 85.94 12 PHE B N 1
ATOM 3263 C CA . PHE B 1 12 ? -7.941 -1.96 11.984 1 85.94 12 PHE B CA 1
ATOM 3264 C C . PHE B 1 12 ? -6.484 -2.381 12.141 1 85.94 12 PHE B C 1
ATOM 3266 O O . PHE B 1 12 ? -5.746 -1.799 12.93 1 85.94 12 PHE B O 1
ATOM 3273 N N . ASN B 1 13 ? -6.168 -3.422 11.477 1 79.38 13 ASN B N 1
ATOM 3274 C CA . ASN B 1 13 ? -4.777 -3.848 11.359 1 79.38 13 ASN B CA 1
ATOM 3275 C C . ASN B 1 13 ? -4.164 -3.404 10.039 1 79.38 13 ASN B C 1
ATOM 3277 O O . ASN B 1 13 ? -4.266 -4.113 9.031 1 79.38 13 ASN B O 1
ATOM 3281 N N . ALA B 1 14 ? -3.396 -2.426 10.055 1 73.5 14 ALA B N 1
ATOM 3282 C CA . ALA B 1 14 ? -2.898 -1.783 8.844 1 73.5 14 ALA B CA 1
ATOM 3283 C C . ALA B 1 14 ? -1.862 -2.66 8.141 1 73.5 14 ALA B C 1
ATOM 3285 O O . ALA B 1 14 ? -1.413 -2.34 7.039 1 73.5 14 ALA B O 1
ATOM 3286 N N . ASN B 1 15 ? -1.471 -3.781 8.797 1 71.38 15 ASN B N 1
ATOM 3287 C CA . ASN B 1 15 ? -0.598 -4.723 8.102 1 71.38 15 ASN B CA 1
ATOM 3288 C C . ASN B 1 15 ? -1.325 -5.43 6.961 1 71.38 15 ASN B C 1
ATOM 3290 O O . ASN B 1 15 ? -0.69 -5.938 6.035 1 71.38 15 ASN B O 1
ATOM 3294 N N . LYS B 1 16 ? -2.576 -5.312 7.07 1 78 16 LYS B N 1
ATOM 3295 C CA . LYS B 1 16 ? -3.398 -5.898 6.016 1 78 16 LYS B CA 1
ATOM 3296 C C . LYS B 1 16 ? -3.795 -4.852 4.98 1 78 16 LYS B C 1
ATOM 3298 O O . LYS B 1 16 ? -4.23 -3.754 5.336 1 78 16 LYS B O 1
ATOM 3303 N N . VAL B 1 17 ? -3.637 -5.281 3.752 1 82.12 17 VAL B N 1
ATOM 3304 C CA . VAL B 1 17 ? -3.961 -4.363 2.664 1 82.12 17 VAL B CA 1
ATOM 3305 C C . VAL B 1 17 ? -5.43 -3.951 2.756 1 82.12 17 VAL B C 1
ATOM 3307 O O . VAL B 1 17 ? -5.766 -2.785 2.541 1 82.12 17 VAL B O 1
ATOM 3310 N N . TYR B 1 18 ? -6.254 -4.887 3.039 1 89.06 18 TYR B N 1
ATOM 3311 C CA . TYR B 1 18 ? -7.68 -4.617 3.186 1 89.06 18 TYR B CA 1
ATOM 3312 C C . TYR B 1 18 ? -7.922 -3.49 4.184 1 89.06 18 TYR B C 1
ATOM 3314 O O . TYR B 1 18 ? -8.57 -2.496 3.859 1 89.06 18 TYR B O 1
ATOM 3322 N N . ASP B 1 19 ? -7.375 -3.6 5.363 1 88.81 19 ASP B N 1
ATOM 3323 C CA . ASP B 1 19 ? -7.57 -2.631 6.438 1 88.81 19 ASP B CA 1
ATOM 3324 C C . ASP B 1 19 ? -6.992 -1.27 6.062 1 88.81 19 ASP B C 1
ATOM 3326 O O . ASP B 1 19 ? -7.594 -0.233 6.348 1 88.81 19 ASP B O 1
ATOM 3330 N N . ARG B 1 20 ? -5.875 -1.334 5.457 1 86.38 20 ARG B N 1
ATOM 3331 C CA . ARG B 1 20 ? -5.227 -0.086 5.07 1 86.38 20 ARG B CA 1
ATOM 3332 C C . ARG B 1 20 ? -6.09 0.699 4.09 1 86.38 20 ARG B C 1
ATOM 3334 O O . ARG B 1 20 ? -6.211 1.921 4.199 1 86.38 20 ARG B O 1
ATOM 3341 N N . GLN B 1 21 ? -6.586 0.06 3.143 1 90.25 21 GLN B N 1
ATOM 3342 C CA . GLN B 1 21 ? -7.398 0.709 2.119 1 90.25 21 GLN B CA 1
ATOM 3343 C C . GLN B 1 21 ? -8.727 1.198 2.697 1 90.25 21 GLN B C 1
ATOM 3345 O O . GLN B 1 21 ? -9.25 2.227 2.27 1 90.25 21 GLN B O 1
ATOM 3350 N N . VAL B 1 22 ? -9.258 0.428 3.635 1 92.69 22 VAL B N 1
ATOM 3351 C CA . VAL B 1 22 ? -10.461 0.88 4.32 1 92.69 22 VAL B CA 1
ATOM 3352 C C . VAL B 1 22 ? -10.18 2.191 5.051 1 92.69 22 VAL B C 1
ATOM 3354 O O . VAL B 1 22 ? -10.977 3.133 4.977 1 92.69 22 VAL B O 1
ATOM 3357 N N . VAL B 1 23 ? -9.078 2.223 5.734 1 88.94 23 VAL B N 1
ATOM 3358 C CA . VAL B 1 23 ? -8.703 3.432 6.461 1 88.94 23 VAL B CA 1
ATOM 3359 C C . VAL B 1 23 ? -8.523 4.586 5.48 1 88.94 23 VAL B C 1
ATOM 3361 O O . VAL B 1 23 ? -8.891 5.727 5.777 1 88.94 23 VAL B O 1
ATOM 3364 N N . GLU B 1 24 ? -7.934 4.289 4.352 1 87.12 24 GLU B N 1
ATOM 3365 C CA . GLU B 1 24 ? -7.812 5.301 3.309 1 87.12 24 GLU B CA 1
ATOM 3366 C C . GLU B 1 24 ? -9.18 5.855 2.918 1 87.12 24 GLU B C 1
ATOM 3368 O O . GLU B 1 24 ? -9.328 7.062 2.717 1 87.12 24 GLU B O 1
ATOM 3373 N N . GLY B 1 25 ? -10.102 4.992 2.791 1 88.94 25 GLY B N 1
ATOM 3374 C CA . GLY B 1 25 ? -11.461 5.414 2.473 1 88.94 25 GLY B CA 1
ATOM 3375 C C . GLY B 1 25 ? -12.078 6.301 3.539 1 88.94 25 GLY B C 1
ATOM 3376 O O . GLY B 1 25 ? -12.758 7.277 3.223 1 88.94 25 GLY B O 1
ATOM 3377 N N . ILE B 1 26 ? -11.836 5.922 4.762 1 88.5 26 ILE B N 1
ATOM 3378 C CA . ILE B 1 26 ? -12.297 6.746 5.875 1 88.5 26 ILE B CA 1
ATOM 3379 C C . ILE B 1 26 ? -11.672 8.141 5.777 1 88.5 26 ILE B C 1
ATOM 3381 O O . ILE B 1 26 ? -12.367 9.148 5.938 1 88.5 26 ILE B O 1
ATOM 3385 N N . GLY B 1 27 ? -10.391 8.125 5.508 1 84.25 27 GLY B N 1
ATOM 3386 C CA . GLY B 1 27 ? -9.695 9.391 5.336 1 84.25 27 GLY B CA 1
ATOM 3387 C C . GLY B 1 27 ? -10.281 10.242 4.219 1 84.25 27 GLY B C 1
ATOM 3388 O O . GLY B 1 27 ? -10.383 11.461 4.352 1 84.25 27 GLY B O 1
ATOM 3389 N N . GLN B 1 28 ? -10.648 9.641 3.162 1 80.75 28 GLN B N 1
ATOM 3390 C CA . GLN B 1 28 ? -11.258 10.359 2.047 1 80.75 28 GLN B CA 1
ATOM 3391 C C . GLN B 1 28 ? -12.547 11.055 2.479 1 80.75 28 GLN B C 1
ATOM 3393 O O . GLN B 1 28 ? -12.812 12.188 2.066 1 80.75 28 GLN B O 1
ATOM 3398 N N . TYR B 1 29 ? -13.352 10.359 3.309 1 82.88 29 TYR B N 1
ATOM 3399 C CA . TYR B 1 29 ? -14.594 10.961 3.795 1 82.88 29 TYR B CA 1
ATOM 3400 C C . TYR B 1 29 ? -14.305 12.164 4.68 1 82.88 29 TYR B C 1
ATOM 3402 O O . TYR B 1 29 ? -14.977 13.195 4.582 1 82.88 29 TYR B O 1
ATOM 3410 N N . ILE B 1 30 ? -13.32 12.016 5.496 1 77.62 30 ILE B N 1
ATOM 3411 C CA . ILE B 1 30 ? -12.969 13.086 6.418 1 77.62 30 ILE B CA 1
ATOM 3412 C C . ILE B 1 30 ? -12.516 14.312 5.633 1 77.62 30 ILE B C 1
ATOM 3414 O O . ILE B 1 30 ? -12.922 15.438 5.938 1 77.62 30 ILE B O 1
ATOM 3418 N N . GLN B 1 31 ? -11.695 14.055 4.703 1 70.31 31 GLN B N 1
ATOM 3419 C CA . GLN B 1 31 ? -11.211 15.156 3.883 1 70.31 31 GLN B CA 1
ATOM 3420 C C . GLN B 1 31 ? -12.352 15.805 3.104 1 70.31 31 GLN B C 1
ATOM 3422 O O . GLN B 1 31 ? -12.391 17.031 2.943 1 70.31 31 GLN B O 1
ATOM 3427 N N . ALA B 1 32 ? -13.211 14.961 2.66 1 67.69 32 ALA B N 1
ATOM 3428 C CA . ALA B 1 32 ? -14.328 15.43 1.84 1 67.69 32 ALA B CA 1
ATOM 3429 C C . ALA B 1 32 ? -15.344 16.188 2.684 1 67.69 32 ALA B C 1
ATOM 3431 O O . ALA B 1 32 ? -15.852 17.234 2.27 1 67.69 32 ALA B O 1
ATOM 3432 N N . SER B 1 33 ? -15.703 15.641 3.828 1 64.81 33 SER B N 1
ATOM 3433 C CA . SER B 1 33 ? -16.781 16.188 4.645 1 64.81 33 SER B CA 1
ATOM 3434 C C . SER B 1 33 ? -16.25 17.266 5.602 1 64.81 33 SER B C 1
ATOM 3436 O O . SER B 1 33 ? -17.031 18.047 6.148 1 64.81 33 SER B O 1
ATOM 3438 N N . GLN B 1 34 ? -15.016 17.375 5.586 1 59.16 34 GLN B N 1
ATOM 3439 C CA . GLN B 1 34 ? -14.391 18.297 6.539 1 59.16 34 GLN B CA 1
ATOM 3440 C C . GLN B 1 34 ? -14.953 18.094 7.941 1 59.16 34 GLN B C 1
ATOM 3442 O O . GLN B 1 34 ? -15.18 19.078 8.664 1 59.16 34 GLN B O 1
ATOM 3447 N N . CYS B 1 35 ? -15.422 16.859 8.219 1 58.19 35 CYS B N 1
ATOM 3448 C CA . CYS B 1 35 ? -15.891 16.578 9.57 1 58.19 35 CYS B CA 1
ATOM 3449 C C . CYS B 1 35 ? -14.766 16.75 10.586 1 58.19 35 CYS B C 1
ATOM 3451 O O . CYS B 1 35 ? -13.594 16.578 10.25 1 58.19 35 CYS B O 1
ATOM 3453 N N . MET B 1 36 ? -15.188 17.219 11.641 1 57.66 36 MET B N 1
ATOM 3454 C CA . MET B 1 36 ? -14.203 17.453 12.695 1 57.66 36 MET B CA 1
ATOM 3455 C C . MET B 1 36 ? -13.93 16.172 13.484 1 57.66 36 MET B C 1
ATOM 3457 O O . MET B 1 36 ? -14.375 16.031 14.625 1 57.66 36 MET B O 1
ATOM 3461 N N . TRP B 1 37 ? -13.398 15.289 12.82 1 66.88 37 TRP B N 1
ATOM 3462 C CA . TRP B 1 37 ? -13.07 14.023 13.469 1 66.88 37 TRP B CA 1
ATOM 3463 C C . TRP B 1 37 ? -11.625 14.016 13.953 1 66.88 37 TRP B C 1
ATOM 3465 O O . TRP B 1 37 ? -10.711 14.406 13.219 1 66.88 37 TRP B O 1
ATOM 3475 N N . ASP B 1 38 ? -11.539 13.859 15.297 1 62.53 38 ASP B N 1
ATOM 3476 C CA . ASP B 1 38 ? -10.227 13.539 15.836 1 62.53 38 ASP B CA 1
ATOM 3477 C C . ASP B 1 38 ? -9.977 12.039 15.836 1 62.53 38 ASP B C 1
ATOM 3479 O O . ASP B 1 38 ? -10.602 11.297 16.594 1 62.53 38 ASP B O 1
ATOM 3483 N N . ILE B 1 39 ? -9.352 11.727 14.789 1 66 39 ILE B N 1
ATOM 3484 C CA . ILE B 1 39 ? -9.133 10.289 14.641 1 66 39 ILE B CA 1
ATOM 3485 C C . ILE B 1 39 ? -7.926 9.867 15.477 1 66 39 ILE B C 1
ATOM 3487 O O . ILE B 1 39 ? -6.848 10.453 15.367 1 66 39 ILE B O 1
ATOM 3491 N N . PHE B 1 40 ? -8.297 9.094 16.484 1 60.31 40 PHE B N 1
ATOM 3492 C CA . PHE B 1 40 ? -7.219 8.492 17.266 1 60.31 40 PHE B CA 1
ATOM 3493 C C . PHE B 1 40 ? -6.641 7.285 16.547 1 60.31 40 PHE B C 1
ATOM 3495 O O . PHE B 1 40 ? -7.379 6.367 16.172 1 60.31 40 PHE B O 1
ATOM 3502 N N . VAL B 1 41 ? -5.57 7.562 15.844 1 56.16 41 VAL B N 1
ATOM 3503 C CA . VAL B 1 41 ? -4.883 6.383 15.328 1 56.16 41 VAL B CA 1
ATOM 3504 C C . VAL B 1 41 ? -3.678 6.062 16.203 1 56.16 41 VAL B C 1
ATOM 3506 O O . VAL B 1 41 ? -2.871 6.945 16.516 1 56.16 41 VAL B O 1
ATOM 3509 N N . GLU B 1 42 ? -3.777 5.125 17.156 1 47.62 42 GLU B N 1
ATOM 3510 C CA . GLU B 1 42 ? -2.555 4.801 17.891 1 47.62 42 GLU B CA 1
ATOM 3511 C C . GLU B 1 42 ? -1.358 4.715 16.938 1 47.62 42 GLU B C 1
ATOM 3513 O O . GLU B 1 42 ? -1.522 4.461 15.742 1 47.62 42 GLU B O 1
ATOM 3518 N N . ASP B 1 43 ? -0.318 5.293 17.328 1 46.94 43 ASP B N 1
ATOM 3519 C CA . ASP B 1 43 ? 0.93 5.336 16.578 1 46.94 43 ASP B CA 1
ATOM 3520 C C . ASP B 1 43 ? 1.066 4.113 15.672 1 46.94 43 ASP B C 1
ATOM 3522 O O . ASP B 1 43 ? 1.606 4.211 14.57 1 46.94 43 ASP B O 1
ATOM 3526 N N . GLU B 1 44 ? 0.817 2.91 16.188 1 47.53 44 GLU B N 1
ATOM 3527 C CA . GLU B 1 44 ? 1.06 1.708 15.398 1 47.53 44 GLU B CA 1
ATOM 3528 C C . GLU B 1 44 ? -0.238 1.169 14.805 1 47.53 44 GLU B C 1
ATOM 3530 O O . GLU B 1 44 ? -0.27 0.054 14.281 1 47.53 44 GLU B O 1
ATOM 3535 N N . PHE B 1 45 ? -1.18 2.094 14.516 1 46.59 45 PHE B N 1
ATOM 3536 C CA . PHE B 1 45 ? -2.445 1.693 13.914 1 46.59 45 PHE B CA 1
ATOM 3537 C C . PHE B 1 45 ? -2.951 0.393 14.523 1 46.59 45 PHE B C 1
ATOM 3539 O O . PHE B 1 45 ? -3.592 -0.413 13.844 1 46.59 45 PHE B O 1
ATOM 3546 N N . ILE B 1 46 ? -2.213 -0.11 15.773 1 46.28 46 ILE B N 1
ATOM 3547 C CA . ILE B 1 46 ? -2.66 -1.29 16.5 1 46.28 46 ILE B CA 1
ATOM 3548 C C . ILE B 1 46 ? -3.459 -0.861 17.734 1 46.28 46 ILE B C 1
ATOM 3550 O O . ILE B 1 46 ? -3.025 0.008 18.484 1 46.28 46 ILE B O 1
ATOM 3554 N N . TYR B 1 47 ? -4.805 -1.157 17.719 1 47.56 47 TYR B N 1
ATOM 3555 C CA . TYR B 1 47 ? -5.617 -0.757 18.859 1 47.56 47 TYR B CA 1
ATOM 3556 C C . TYR B 1 47 ? -5.477 -1.755 20 1 47.56 47 TYR B C 1
ATOM 3558 O O . TYR B 1 47 ? -5.32 -2.957 19.766 1 47.56 47 TYR B O 1
ATOM 3566 N N . HIS B 1 48 ? -5.059 -1.252 21.188 1 48.72 48 HIS B N 1
ATOM 3567 C CA . HIS B 1 48 ? -5.121 -2.086 22.391 1 48.72 48 HIS B CA 1
ATOM 3568 C C . HIS B 1 48 ? -6.496 -2.002 23.047 1 48.72 48 HIS B C 1
ATOM 3570 O O . HIS B 1 48 ? -7.094 -0.926 23.109 1 48.72 48 HIS B O 1
ATOM 3576 N N . THR B 1 49 ? -7.191 -3.104 23.188 1 50.69 49 THR B N 1
ATOM 3577 C CA . THR B 1 49 ? -8.492 -3.33 23.797 1 50.69 49 THR B CA 1
ATOM 3578 C C . THR B 1 49 ? -8.711 -2.385 24.969 1 50.69 49 THR B C 1
ATOM 3580 O O . THR B 1 49 ? -9.805 -1.831 25.141 1 50.69 49 THR B O 1
ATOM 3583 N N . ASP B 1 50 ? -7.832 -2.344 25.797 1 52.44 50 ASP B N 1
ATOM 3584 C CA . ASP B 1 50 ? -7.988 -1.676 27.078 1 52.44 50 ASP B CA 1
ATOM 3585 C C . ASP B 1 50 ? -8.203 -0.175 26.891 1 52.44 50 ASP B C 1
ATOM 3587 O O . ASP B 1 50 ? -8.711 0.498 27.797 1 52.44 50 ASP B O 1
ATOM 3591 N N . THR B 1 51 ? -7.93 0.301 25.828 1 54.5 51 THR B N 1
ATOM 3592 C CA . THR B 1 51 ? -7.91 1.743 25.594 1 54.5 51 THR B CA 1
ATOM 3593 C C . THR B 1 51 ? -9.305 2.258 25.266 1 54.5 51 THR B C 1
ATOM 3595 O O . THR B 1 51 ? -9.641 3.408 25.562 1 54.5 51 THR B O 1
ATOM 3598 N N . ILE B 1 52 ? -10.133 1.453 24.719 1 57.44 52 ILE B N 1
ATOM 3599 C CA . ILE B 1 52 ? -11.43 1.92 24.266 1 57.44 52 ILE B CA 1
ATOM 3600 C C . ILE B 1 52 ? -12.273 2.365 25.453 1 57.44 52 ILE B C 1
ATOM 3602 O O . ILE B 1 52 ? -12.953 3.395 25.391 1 57.44 52 ILE B O 1
ATOM 3606 N N . ASN B 1 53 ? -12.242 1.586 26.453 1 57.62 53 ASN B N 1
ATOM 3607 C CA . ASN B 1 53 ? -13.102 1.863 27.594 1 57.62 53 ASN B CA 1
ATOM 3608 C C . ASN B 1 53 ? -12.664 3.131 28.328 1 57.62 53 ASN B C 1
ATOM 3610 O O . ASN B 1 53 ? -13.492 3.811 28.938 1 57.62 53 ASN B O 1
ATOM 3614 N N . GLN B 1 54 ? -11.469 3.338 28.266 1 55.38 54 GLN B N 1
ATOM 3615 C CA . GLN B 1 54 ? -10.945 4.453 29.047 1 55.38 54 GLN B CA 1
ATOM 3616 C C . GLN B 1 54 ? -11.016 5.758 28.25 1 55.38 54 GLN B C 1
ATOM 3618 O O . GLN B 1 54 ? -10.977 6.844 28.844 1 55.38 54 GLN B O 1
ATOM 3623 N N . LEU B 1 55 ? -11.188 5.539 26.953 1 56.69 55 LEU B N 1
ATOM 3624 C CA . LEU B 1 55 ? -11.094 6.754 26.156 1 56.69 55 LEU B CA 1
ATOM 3625 C C . LEU B 1 55 ? -12.484 7.324 25.875 1 56.69 55 LEU B C 1
ATOM 3627 O O . LEU B 1 55 ? -13.453 6.574 25.75 1 56.69 55 LEU B O 1
ATOM 3631 N N . SER B 1 56 ? -12.805 8.477 26.25 1 70.81 56 SER B N 1
ATOM 3632 C CA . SER B 1 56 ? -14 9.227 25.875 1 70.81 56 SER B CA 1
ATOM 3633 C C . SER B 1 56 ? -14.203 9.211 24.359 1 70.81 56 SER B C 1
ATOM 3635 O O . SER B 1 56 ? -14.203 10.266 23.719 1 70.81 56 SER B O 1
ATOM 3637 N N . ILE B 1 57 ? -14.328 7.984 23.828 1 78 57 ILE B N 1
ATOM 3638 C CA . ILE B 1 57 ? -14.555 7.801 22.406 1 78 57 ILE B CA 1
ATOM 3639 C C . ILE B 1 57 ? -16.031 8 22.078 1 78 57 ILE B C 1
ATOM 3641 O O . ILE B 1 57 ? -16.906 7.523 22.812 1 78 57 ILE B O 1
ATOM 3645 N N . ASP B 1 58 ? -16.188 8.758 21.016 1 83.62 58 ASP B N 1
ATOM 3646 C CA . ASP B 1 58 ? -17.562 9.062 20.609 1 83.62 58 ASP B CA 1
ATOM 3647 C C . ASP B 1 58 ? -18.062 8.07 19.562 1 83.62 58 ASP B C 1
ATOM 3649 O O . ASP B 1 58 ? -19.266 7.867 19.422 1 83.62 58 ASP B O 1
ATOM 3653 N N . GLY B 1 59 ? -17.156 7.504 18.812 1 88.88 59 GLY B N 1
ATOM 3654 C CA . GLY B 1 59 ? -17.531 6.598 17.75 1 88.88 59 GLY B CA 1
ATOM 3655 C C . GLY B 1 59 ? -16.422 5.625 17.375 1 88.88 59 GLY B C 1
ATOM 3656 O O . GLY B 1 59 ? -15.25 5.91 17.578 1 88.88 59 GLY B O 1
ATOM 3657 N N . ILE B 1 60 ? -16.906 4.445 16.812 1 89.06 60 ILE B N 1
ATOM 3658 C CA . ILE B 1 60 ? -15.93 3.408 16.469 1 89.06 60 ILE B CA 1
ATOM 3659 C C . ILE B 1 60 ? -16.219 2.865 15.078 1 89.06 60 ILE B C 1
ATOM 3661 O O . ILE B 1 60 ? -17.375 2.645 14.711 1 89.06 60 ILE B O 1
ATOM 3665 N N . ILE B 1 61 ? -15.234 2.76 14.266 1 91.88 61 ILE B N 1
ATOM 3666 C CA . ILE B 1 61 ? -15.273 1.931 13.062 1 91.88 61 ILE B CA 1
ATOM 3667 C C . ILE B 1 61 ? -14.297 0.766 13.211 1 91.88 61 ILE B C 1
ATOM 3669 O O . ILE B 1 61 ? -13.117 0.97 13.508 1 91.88 61 ILE B O 1
ATOM 3673 N N . ALA B 1 62 ? -14.812 -0.451 13.039 1 91.69 62 ALA B N 1
ATOM 3674 C CA . ALA B 1 62 ? -13.969 -1.592 13.383 1 91.69 62 ALA B CA 1
ATOM 3675 C C . ALA B 1 62 ? -14.117 -2.713 12.352 1 91.69 62 ALA B C 1
ATOM 3677 O O . ALA B 1 62 ? -15.172 -2.859 11.734 1 91.69 62 ALA B O 1
ATOM 3678 N N . ASP B 1 63 ? -12.992 -3.43 12.211 1 93.25 63 ASP B N 1
ATOM 3679 C CA . ASP B 1 63 ? -12.977 -4.625 11.375 1 93.25 63 ASP B CA 1
ATOM 3680 C C . ASP B 1 63 ? -13.539 -5.828 12.125 1 93.25 63 ASP B C 1
ATOM 3682 O O . ASP B 1 63 ? -12.875 -6.383 13.008 1 93.25 63 ASP B O 1
ATOM 3686 N N . PHE B 1 64 ? -14.648 -6.328 11.711 1 93.06 64 PHE B N 1
ATOM 3687 C CA . PHE B 1 64 ? -15.328 -7.402 12.422 1 93.06 64 PHE B CA 1
ATOM 3688 C C . PHE B 1 64 ? -14.945 -8.758 11.852 1 93.06 64 PHE B C 1
ATOM 3690 O O . PHE B 1 64 ? -15.445 -9.797 12.297 1 93.06 64 PHE B O 1
ATOM 3697 N N . ASP B 1 65 ? -14.062 -8.758 10.891 1 90.88 65 ASP B N 1
ATOM 3698 C CA . ASP B 1 65 ? -13.461 -10.023 10.477 1 90.88 65 ASP B CA 1
ATOM 3699 C C . ASP B 1 65 ? -12.438 -10.508 11.492 1 90.88 65 ASP B C 1
ATOM 3701 O O . ASP B 1 65 ? -12.016 -11.664 11.453 1 90.88 65 ASP B O 1
ATOM 3705 N N . ASP B 1 66 ? -12.047 -9.68 12.305 1 86.25 66 ASP B N 1
ATOM 3706 C CA . ASP B 1 66 ? -11.148 -10.047 13.398 1 86.25 66 ASP B CA 1
ATOM 3707 C C . ASP B 1 66 ? -11.93 -10.477 14.633 1 86.25 66 ASP B C 1
ATOM 3709 O O . ASP B 1 66 ? -12.578 -9.656 15.281 1 86.25 66 ASP B O 1
ATOM 3713 N N . PRO B 1 67 ? -11.703 -11.695 15.016 1 85.06 67 PRO B N 1
ATOM 3714 C CA . PRO B 1 67 ? -12.469 -12.195 16.172 1 85.06 67 PRO B CA 1
ATOM 3715 C C . PRO B 1 67 ? -12.164 -11.438 17.453 1 85.06 67 PRO B C 1
ATOM 3717 O O . PRO B 1 67 ? -13.039 -11.281 18.312 1 85.06 67 PRO B O 1
ATOM 3720 N N . LYS B 1 68 ? -10.984 -11.008 17.656 1 83.75 68 LYS B N 1
ATOM 3721 C CA . LYS B 1 68 ? -10.625 -10.25 18.859 1 83.75 68 LYS B CA 1
ATOM 3722 C C . LYS B 1 68 ? -11.406 -8.945 18.938 1 83.75 68 LYS B C 1
ATOM 3724 O O . LYS B 1 68 ? -11.836 -8.547 20.031 1 83.75 68 LYS B O 1
ATOM 3729 N N . THR B 1 69 ? -11.57 -8.352 17.781 1 85.69 69 THR B N 1
ATOM 3730 C CA . THR B 1 69 ? -12.328 -7.105 17.719 1 85.69 69 THR B CA 1
ATOM 3731 C C . THR B 1 69 ? -13.797 -7.344 18.047 1 85.69 69 THR B C 1
ATOM 3733 O O . THR B 1 69 ? -14.406 -6.559 18.781 1 85.69 69 THR B O 1
ATOM 3736 N N . VAL B 1 70 ? -14.305 -8.398 17.594 1 88.19 70 VAL B N 1
ATOM 3737 C CA . VAL B 1 70 ? -15.703 -8.75 17.844 1 88.19 70 VAL B CA 1
ATOM 3738 C C . VAL B 1 70 ? -15.922 -8.945 19.344 1 88.19 70 VAL B C 1
ATOM 3740 O O . VAL B 1 70 ? -16.891 -8.438 19.906 1 88.19 70 VAL B O 1
ATOM 3743 N N . GLU B 1 71 ? -15.07 -9.664 19.922 1 86.5 71 GLU B N 1
ATOM 3744 C CA . GLU B 1 71 ? -15.164 -9.93 21.359 1 86.5 71 GLU B CA 1
ATOM 3745 C C . GLU B 1 71 ? -15.07 -8.641 22.156 1 86.5 71 GLU B C 1
ATOM 3747 O O . GLU B 1 71 ? -15.805 -8.453 23.141 1 86.5 71 GLU B O 1
ATOM 3752 N N . LEU B 1 72 ? -14.219 -7.805 21.734 1 83.94 72 LEU B N 1
ATOM 3753 C CA . LEU B 1 72 ? -13.961 -6.551 22.438 1 83.94 72 LEU B CA 1
ATOM 3754 C C . LEU B 1 72 ? -15.18 -5.637 22.391 1 83.94 72 LEU B C 1
ATOM 3756 O O . LEU B 1 72 ? -15.469 -4.926 23.344 1 83.94 72 LEU B O 1
ATOM 3760 N N . LEU B 1 73 ? -15.945 -5.695 21.234 1 88.38 73 LEU B N 1
ATOM 3761 C CA . LEU B 1 73 ? -16.984 -4.699 21.031 1 88.38 73 LEU B CA 1
ATOM 3762 C C . LEU B 1 73 ? -18.375 -5.301 21.266 1 88.38 73 LEU B C 1
ATOM 3764 O O . LEU B 1 73 ? -19.391 -4.641 21.047 1 88.38 73 LEU B O 1
ATOM 3768 N N . GLN B 1 74 ? -18.359 -6.441 21.734 1 86.31 74 GLN B N 1
ATOM 3769 C CA . GLN B 1 74 ? -19.609 -7.18 21.875 1 86.31 74 GLN B CA 1
ATOM 3770 C C . GLN B 1 74 ? -20.609 -6.406 22.734 1 86.31 74 GLN B C 1
ATOM 3772 O O . GLN B 1 74 ? -21.812 -6.402 22.438 1 86.31 74 GLN B O 1
ATOM 3777 N N . HIS B 1 75 ? -20.188 -5.68 23.703 1 84.88 75 HIS B N 1
ATOM 3778 C CA . HIS B 1 75 ? -21.109 -5.047 24.641 1 84.88 75 HIS B CA 1
ATOM 3779 C C . HIS B 1 75 ? -20.906 -3.535 24.672 1 84.88 75 HIS B C 1
ATOM 3781 O O . HIS B 1 75 ? -21.328 -2.869 25.625 1 84.88 75 HIS B O 1
ATOM 3787 N N . THR B 1 76 ? -20.359 -3.068 23.641 1 86.12 76 THR B N 1
ATOM 3788 C CA . THR B 1 76 ? -20.078 -1.635 23.656 1 86.12 76 THR B CA 1
ATOM 3789 C C . THR B 1 76 ? -21.359 -0.838 23.438 1 86.12 76 THR B C 1
ATOM 3791 O O . THR B 1 76 ? -22.266 -1.285 22.719 1 86.12 76 THR B O 1
ATOM 3794 N N . LEU B 1 77 ? -21.422 0.326 24.078 1 87.19 77 LEU B N 1
ATOM 3795 C CA . LEU B 1 77 ? -22.547 1.233 23.891 1 87.19 77 LEU B CA 1
ATOM 3796 C C . LEU B 1 77 ? -22.156 2.414 23 1 87.19 77 LEU B C 1
ATOM 3798 O O . LEU B 1 77 ? -23 3.246 22.656 1 87.19 77 LEU B O 1
ATOM 3802 N N . ILE B 1 78 ? -20.969 2.404 22.594 1 88.31 78 ILE B N 1
ATOM 3803 C CA . ILE B 1 78 ? -20.469 3.465 21.734 1 88.31 78 ILE B CA 1
ATOM 3804 C C . ILE B 1 78 ? -20.953 3.234 20.297 1 88.31 78 ILE B C 1
ATOM 3806 O O . ILE B 1 78 ? -20.938 2.105 19.812 1 88.31 78 ILE B O 1
ATOM 3810 N N . PRO B 1 79 ? -21.484 4.352 19.703 1 91.69 79 PRO B N 1
ATOM 3811 C CA . PRO B 1 79 ? -21.844 4.195 18.281 1 91.69 79 PRO B CA 1
ATOM 3812 C C . PRO B 1 79 ? -20.75 3.527 17.469 1 91.69 79 PRO B C 1
ATOM 3814 O O . PRO B 1 79 ? -19.609 3.996 17.453 1 91.69 79 PRO B O 1
ATOM 3817 N N . THR B 1 80 ? -21.125 2.385 16.812 1 92.94 80 THR B N 1
ATOM 3818 C CA . THR B 1 80 ? -20.125 1.571 16.141 1 92.94 80 THR B CA 1
ATOM 3819 C C . THR B 1 80 ? -20.594 1.163 14.742 1 92.94 80 THR B C 1
ATOM 3821 O O . THR B 1 80 ? -21.766 0.802 14.562 1 92.94 80 THR B O 1
ATOM 3824 N N . ILE B 1 81 ? -19.734 1.35 13.781 1 96 81 ILE B N 1
ATOM 3825 C CA . ILE B 1 81 ? -19.953 0.801 12.445 1 96 81 ILE B CA 1
ATOM 3826 C C . ILE B 1 81 ? -19.031 -0.391 12.227 1 96 81 ILE B C 1
ATOM 3828 O O . ILE B 1 81 ? -17.812 -0.276 12.391 1 96 81 ILE B O 1
ATOM 3832 N N . ALA B 1 82 ? -19.594 -1.509 11.898 1 96.38 82 ALA B N 1
ATOM 3833 C CA . ALA B 1 82 ? -18.828 -2.727 11.648 1 96.38 82 ALA B CA 1
ATOM 3834 C C . ALA B 1 82 ? -18.531 -2.891 10.164 1 96.38 82 ALA B C 1
ATOM 3836 O O . ALA B 1 82 ? -19.375 -2.602 9.312 1 96.38 82 ALA B O 1
ATOM 3837 N N . VAL B 1 83 ? -17.328 -3.25 9.875 1 96.75 83 VAL B N 1
ATOM 3838 C CA . VAL B 1 83 ? -16.891 -3.521 8.508 1 96.75 83 VAL B CA 1
ATOM 3839 C C . VAL B 1 83 ? -16.328 -4.934 8.414 1 96.75 83 VAL B C 1
ATOM 3841 O O . VAL B 1 83 ? -15.742 -5.441 9.375 1 96.75 83 VAL B O 1
ATOM 3844 N N . GLY B 1 84 ? -16.516 -5.637 7.281 1 95.69 84 GLY B N 1
ATOM 3845 C CA . GLY B 1 84 ? -15.992 -6.98 7.082 1 95.69 84 GLY B CA 1
ATOM 3846 C C . GLY B 1 84 ? -16.5 -7.637 5.809 1 95.69 84 GLY B C 1
ATOM 3847 O O . GLY B 1 84 ? -16.844 -6.949 4.848 1 95.69 84 GLY B O 1
ATOM 3848 N N . GLY B 1 85 ? -16.391 -8.922 5.766 1 95.06 85 GLY B N 1
ATOM 3849 C CA . GLY B 1 85 ? -16.906 -9.703 4.648 1 95.06 85 GLY B CA 1
ATOM 3850 C C . GLY B 1 85 ? -18.391 -9.969 4.746 1 95.06 85 GLY B C 1
ATOM 3851 O O . GLY B 1 85 ? -18.969 -9.906 5.832 1 95.06 85 GLY B O 1
ATOM 3852 N N . SER B 1 86 ? -18.984 -10.203 3.605 1 96.31 86 SER B N 1
ATOM 3853 C CA . SER B 1 86 ? -20.406 -10.523 3.582 1 96.31 86 SER B CA 1
ATOM 3854 C C . SER B 1 86 ? -20.656 -11.969 4.012 1 96.31 86 SER B C 1
ATOM 3856 O O . SER B 1 86 ? -19.781 -12.82 3.871 1 96.31 86 SER B O 1
ATOM 3858 N N . TYR B 1 87 ? -21.828 -12.203 4.5 1 95.12 87 TYR B N 1
ATOM 3859 C CA . TYR B 1 87 ? -22.266 -13.531 4.91 1 95.12 87 TYR B CA 1
ATOM 3860 C C . TYR B 1 87 ? -23.516 -13.953 4.168 1 95.12 87 TYR B C 1
ATOM 3862 O O . TYR B 1 87 ? -24.406 -13.133 3.934 1 95.12 87 TYR B O 1
ATOM 3870 N N . LYS B 1 88 ? -23.516 -15.195 3.867 1 92.69 88 LYS B N 1
ATOM 3871 C CA . LYS B 1 88 ? -24.734 -15.75 3.285 1 92.69 88 LYS B CA 1
ATOM 3872 C C . LYS B 1 88 ? -25.844 -15.859 4.328 1 92.69 88 LYS B C 1
ATOM 3874 O O . LYS B 1 88 ? -27 -15.547 4.043 1 92.69 88 LYS B O 1
ATOM 3879 N N . GLN B 1 89 ? -25.469 -16.297 5.461 1 92.88 89 GLN B N 1
ATOM 3880 C CA . GLN B 1 89 ? -26.422 -16.422 6.559 1 92.88 89 GLN B CA 1
ATOM 3881 C C . GLN B 1 89 ? -26.641 -15.07 7.25 1 92.88 89 GLN B C 1
ATOM 3883 O O . GLN B 1 89 ? -25.703 -14.5 7.812 1 92.88 89 GLN B O 1
ATOM 3888 N N . ALA B 1 90 ? -27.844 -14.641 7.312 1 91.62 90 ALA B N 1
ATOM 3889 C CA . ALA B 1 90 ? -28.188 -13.328 7.848 1 91.62 90 ALA B CA 1
ATOM 3890 C C . ALA B 1 90 ? -27.844 -13.234 9.328 1 91.62 90 ALA B C 1
ATOM 3892 O O . ALA B 1 90 ? -27.469 -12.172 9.82 1 91.62 90 ALA B O 1
ATOM 3893 N N . ASP B 1 91 ? -27.906 -14.336 10.023 1 92 91 ASP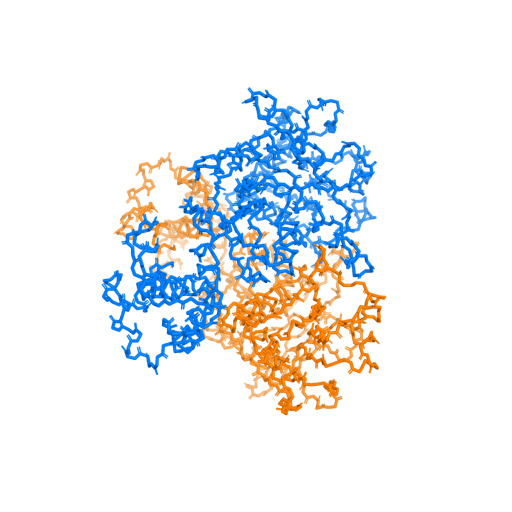 B N 1
ATOM 3894 C CA . ASP B 1 91 ? -27.719 -14.336 11.477 1 92 91 ASP B CA 1
ATOM 3895 C C . ASP B 1 91 ? -26.25 -14.164 11.852 1 92 91 ASP B C 1
ATOM 3897 O O . ASP B 1 91 ? -25.922 -13.938 13.016 1 92 91 ASP B O 1
ATOM 3901 N N . PHE B 1 92 ? -25.406 -14.227 10.859 1 93.12 92 PHE B N 1
ATOM 3902 C CA . PHE B 1 92 ? -23.969 -14.086 11.117 1 93.12 92 PHE B CA 1
ATOM 3903 C C . PHE B 1 92 ? -23.594 -12.617 11.289 1 93.12 92 PHE B C 1
ATOM 3905 O O . PHE B 1 92 ? -22.547 -12.305 11.844 1 93.12 92 PHE B O 1
ATOM 3912 N N . TYR B 1 93 ? -24.422 -11.75 10.773 1 93.88 93 TYR B N 1
ATOM 3913 C CA . TYR B 1 93 ? -24.109 -10.328 10.875 1 93.88 93 TYR B CA 1
ATOM 3914 C C . TYR B 1 93 ? -24.266 -9.844 12.312 1 93.88 93 TYR B C 1
ATOM 3916 O O . TYR B 1 93 ? -25.172 -10.281 13.031 1 93.88 93 TYR B O 1
ATOM 3924 N N . PRO B 1 94 ? -23.359 -8.914 12.805 1 92.94 94 PRO B N 1
ATOM 3925 C CA . PRO B 1 94 ? -23.5 -8.352 14.148 1 92.94 94 PRO B CA 1
ATOM 3926 C C . PRO B 1 94 ? -24.688 -7.402 14.273 1 92.94 94 PRO B C 1
ATOM 3928 O O . PRO B 1 94 ? -25.375 -7.141 13.281 1 92.94 94 PRO B O 1
ATOM 3931 N N . HIS B 1 95 ? -24.953 -6.902 15.445 1 91.38 95 HIS B N 1
ATOM 3932 C CA . HIS B 1 95 ? -26.078 -6.031 15.727 1 91.38 95 HIS B CA 1
ATOM 3933 C C . HIS B 1 95 ? -25.781 -4.594 15.32 1 91.38 95 HIS B C 1
ATOM 3935 O O . HIS B 1 95 ? -26.656 -3.719 15.43 1 91.38 95 HIS B O 1
ATOM 3941 N N . PHE B 1 96 ? -24.641 -4.324 14.828 1 94.38 96 PHE B N 1
ATOM 3942 C CA . PHE B 1 96 ? -24.219 -2.994 14.391 1 94.38 96 PHE B CA 1
ATOM 3943 C C . PHE B 1 96 ? -24.5 -2.805 12.906 1 94.38 96 PHE B C 1
ATOM 3945 O O . PHE B 1 96 ? -24.562 -3.777 12.148 1 94.38 96 PHE B O 1
ATOM 3952 N N . PRO B 1 97 ? -24.719 -1.479 12.492 1 95.75 97 PRO B N 1
ATOM 3953 C CA . PRO B 1 97 ? -24.656 -1.263 11.039 1 95.75 97 PRO B CA 1
ATOM 3954 C C . PRO B 1 97 ? -23.406 -1.861 10.414 1 95.75 97 PRO B C 1
ATOM 3956 O O . PRO B 1 97 ? -22.328 -1.803 11.008 1 95.75 97 PRO B O 1
ATOM 3959 N N . TYR B 1 98 ? -23.609 -2.453 9.258 1 96.5 98 TYR B N 1
ATOM 3960 C CA . TYR B 1 98 ? -22.547 -3.289 8.711 1 96.5 98 TYR B CA 1
ATOM 3961 C C . TYR B 1 98 ? -22.328 -2.982 7.234 1 96.5 98 TYR B C 1
ATOM 3963 O O . TYR B 1 98 ? -23.266 -2.895 6.457 1 96.5 98 TYR B O 1
ATOM 3971 N N . ILE B 1 99 ? -21.109 -2.689 6.918 1 97.12 99 ILE B N 1
ATOM 3972 C CA . ILE B 1 99 ? -20.672 -2.555 5.531 1 97.12 99 ILE B CA 1
ATOM 3973 C C . ILE B 1 99 ? -19.75 -3.711 5.164 1 97.12 99 ILE B C 1
ATOM 3975 O O . ILE B 1 99 ? -18.75 -3.963 5.855 1 97.12 99 ILE B O 1
ATOM 3979 N N . ALA B 1 100 ? -20.062 -4.391 4.066 1 96.56 100 ALA B N 1
ATOM 3980 C CA . ALA B 1 100 ? -19.359 -5.648 3.795 1 96.56 100 ALA B CA 1
ATOM 3981 C C . ALA B 1 100 ? -18.859 -5.695 2.355 1 96.56 100 ALA B C 1
ATOM 3983 O O . ALA B 1 100 ? -19.5 -5.152 1.449 1 96.56 100 ALA B O 1
ATOM 3984 N N . THR B 1 101 ?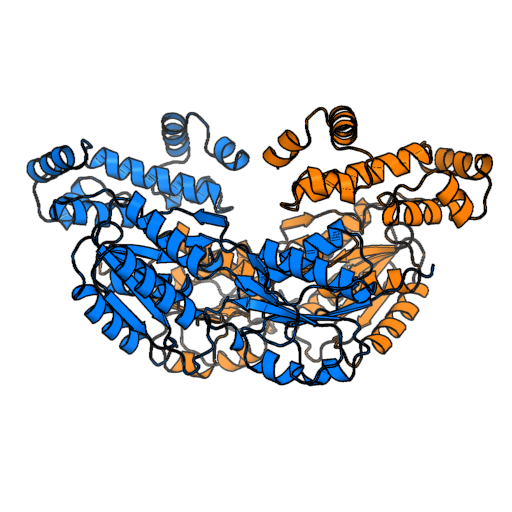 -17.688 -6.336 2.23 1 96.81 101 THR B N 1
ATOM 3985 C CA . THR B 1 101 ? -17.266 -6.766 0.901 1 96.81 101 THR B CA 1
ATOM 3986 C C . THR B 1 101 ? -18.219 -7.836 0.356 1 96.81 101 THR B C 1
ATOM 3988 O O . THR B 1 101 ? -18.547 -8.789 1.061 1 96.81 101 THR B O 1
ATOM 3991 N N . ASP B 1 102 ? -18.641 -7.676 -0.869 1 97.06 102 ASP B N 1
ATOM 3992 C CA . ASP B 1 102 ? -19.484 -8.672 -1.517 1 97.06 102 ASP B CA 1
ATOM 3993 C C . ASP B 1 102 ? -18.656 -9.867 -1.986 1 97.06 102 ASP B C 1
ATOM 3995 O O . ASP B 1 102 ? -18.219 -9.914 -3.137 1 97.06 102 ASP B O 1
ATOM 3999 N N . ASN B 1 103 ? -18.625 -10.883 -1.168 1 97.31 103 ASN B N 1
ATOM 4000 C CA . ASN B 1 103 ? -17.781 -12.047 -1.449 1 97.31 103 ASN B CA 1
ATOM 4001 C C . ASN B 1 103 ? -18.25 -12.789 -2.697 1 97.31 103 ASN B C 1
ATOM 4003 O O . ASN B 1 103 ? -17.438 -13.289 -3.471 1 97.31 103 ASN B O 1
ATOM 4007 N N . MET B 1 104 ? -19.562 -12.906 -2.822 1 97.06 104 MET B N 1
ATOM 4008 C CA . MET B 1 104 ? -20.094 -13.562 -4.016 1 97.06 104 MET B CA 1
ATOM 4009 C C . MET B 1 104 ? -19.641 -12.836 -5.277 1 97.06 104 MET B C 1
ATOM 4011 O O . MET B 1 104 ? -19.141 -13.461 -6.215 1 97.06 104 MET B O 1
ATOM 4015 N N . ALA B 1 105 ? -19.797 -11.555 -5.25 1 97.12 105 ALA B N 1
ATOM 4016 C CA . ALA B 1 105 ? -19.406 -10.758 -6.41 1 97.12 105 ALA B CA 1
ATOM 4017 C C . ALA B 1 105 ? -17.906 -10.836 -6.656 1 97.12 105 ALA B C 1
ATOM 4019 O O . ALA B 1 105 ? -17.453 -10.805 -7.805 1 97.12 105 ALA B O 1
ATOM 4020 N N . LEU B 1 106 ? -17.141 -10.891 -5.602 1 97.31 106 LEU B N 1
ATOM 4021 C CA . LEU B 1 106 ? -15.68 -11 -5.695 1 97.31 106 LEU B CA 1
ATOM 4022 C C . LEU B 1 106 ? -15.273 -12.258 -6.449 1 97.31 106 LEU B C 1
ATOM 4024 O O . LEU B 1 106 ? -14.484 -12.203 -7.391 1 97.31 106 LEU B O 1
ATOM 4028 N N . VAL B 1 107 ? -15.828 -13.367 -6.008 1 97.94 107 VAL B N 1
ATOM 4029 C CA . VAL B 1 107 ? -15.492 -14.656 -6.605 1 97.94 107 VAL B CA 1
ATOM 4030 C C . VAL B 1 107 ? -16.047 -14.727 -8.023 1 97.94 107 VAL B C 1
ATOM 4032 O O . VAL B 1 107 ? -15.398 -15.258 -8.922 1 97.94 107 VAL B O 1
ATOM 4035 N N . GLU B 1 108 ? -17.219 -14.203 -8.18 1 96.88 108 GLU B N 1
ATOM 4036 C CA . GLU B 1 108 ? -17.828 -14.188 -9.508 1 96.88 108 GLU B CA 1
ATOM 4037 C C . GLU B 1 108 ? -16.969 -13.406 -10.5 1 96.88 108 GLU B C 1
ATOM 4039 O O . GLU B 1 108 ? -16.797 -13.82 -11.648 1 96.88 108 GLU B O 1
ATOM 4044 N N . MET B 1 109 ? -16.469 -12.305 -10.055 1 97.44 109 MET B N 1
ATOM 4045 C CA . MET B 1 109 ? -15.617 -11.5 -10.914 1 97.44 109 MET B CA 1
ATOM 4046 C C . MET B 1 109 ? -14.336 -12.25 -11.273 1 97.44 109 MET B C 1
ATOM 4048 O O . MET B 1 109 ? -13.883 -12.195 -12.414 1 97.44 109 MET B O 1
ATOM 4052 N N . ALA B 1 110 ? -13.742 -12.883 -10.328 1 97.94 110 ALA B N 1
ATOM 4053 C CA . ALA B 1 110 ? -12.547 -13.688 -10.586 1 97.94 110 ALA B CA 1
ATOM 4054 C C . ALA B 1 110 ? -12.844 -14.789 -11.602 1 97.94 110 ALA B C 1
ATOM 4056 O O . ALA B 1 110 ? -12.078 -14.992 -12.547 1 97.94 110 ALA B O 1
ATOM 4057 N N . LEU B 1 111 ? -13.945 -15.477 -11.391 1 96.44 111 LEU B N 1
ATOM 4058 C CA . LEU B 1 111 ? -14.352 -16.562 -12.273 1 96.44 111 LEU B CA 1
ATOM 4059 C C . LEU B 1 111 ? -14.602 -16.047 -13.688 1 96.44 111 LEU B C 1
ATOM 4061 O O . LEU B 1 111 ? -14.141 -16.641 -14.664 1 96.44 111 LEU B O 1
ATOM 4065 N N . SER B 1 112 ? -15.367 -14.953 -13.719 1 94.19 112 SER B N 1
ATOM 4066 C CA . SER B 1 112 ? -15.68 -14.359 -15.016 1 94.19 112 SER B CA 1
ATOM 4067 C C . SER B 1 112 ? -14.406 -13.992 -15.773 1 94.19 112 SER B C 1
ATOM 4069 O O . SER B 1 112 ? -14.336 -14.164 -17 1 94.19 112 SER B O 1
ATOM 4071 N N . HIS B 1 113 ? -13.422 -13.484 -15.086 1 95.5 113 HIS B N 1
ATOM 4072 C CA . HIS B 1 113 ? -12.141 -13.141 -15.695 1 95.5 113 HIS B CA 1
ATOM 4073 C C . HIS B 1 113 ? -11.484 -14.367 -16.328 1 95.5 113 HIS B C 1
ATOM 4075 O O . HIS B 1 113 ? -11.023 -14.312 -17.469 1 95.5 113 HIS B O 1
ATOM 4081 N N . LEU B 1 114 ? -11.469 -15.406 -15.57 1 94.62 114 LEU B N 1
ATOM 4082 C CA . LEU B 1 114 ? -10.867 -16.641 -16.078 1 94.62 114 LEU B CA 1
ATOM 4083 C C . LEU B 1 114 ? -11.648 -17.188 -17.266 1 94.62 114 LEU B C 1
ATOM 4085 O O . LEU B 1 114 ? -11.055 -17.672 -18.219 1 94.62 114 LEU B O 1
ATOM 4089 N N . GLN B 1 115 ? -12.961 -17.094 -17.188 1 89.88 115 GLN B N 1
ATOM 4090 C CA . GLN B 1 115 ? -13.805 -17.516 -18.297 1 89.88 115 GLN B CA 1
ATOM 4091 C C . GLN B 1 115 ? -13.516 -16.703 -19.547 1 89.88 115 GLN B C 1
ATOM 4093 O O . GLN B 1 115 ? -13.445 -17.25 -20.656 1 89.88 115 GLN B O 1
ATOM 4098 N N . GLU B 1 116 ? -13.391 -15.445 -19.328 1 88.19 116 GLU B N 1
ATOM 4099 C CA . GLU B 1 116 ? -13.125 -14.531 -20.438 1 88.19 116 GLU B CA 1
ATOM 4100 C C . GLU B 1 116 ? -11.789 -14.844 -21.094 1 88.19 116 GLU B C 1
ATOM 4102 O O . GLU B 1 116 ? -11.594 -14.555 -22.281 1 88.19 116 GLU B O 1
ATOM 4107 N N . LYS B 1 117 ? -10.867 -15.398 -20.344 1 87.19 117 LYS B N 1
ATOM 4108 C CA . LYS B 1 117 ? -9.562 -15.781 -20.875 1 87.19 117 LYS B CA 1
ATOM 4109 C C . LYS B 1 117 ? -9.664 -17.078 -21.688 1 87.19 117 LYS B C 1
ATOM 4111 O O . LYS B 1 117 ? -8.695 -17.484 -22.328 1 87.19 117 LYS B O 1
ATOM 4116 N N . GLY B 1 118 ? -10.852 -17.75 -21.625 1 84.38 118 GLY B N 1
ATOM 4117 C CA . GLY B 1 118 ? -11.078 -18.922 -22.438 1 84.38 118 GLY B CA 1
ATOM 4118 C C . GLY B 1 118 ? -10.938 -20.219 -21.672 1 84.38 118 GLY B C 1
ATOM 4119 O O . GLY B 1 118 ? -10.953 -21.312 -22.266 1 84.38 118 GLY B O 1
ATOM 4120 N N . LEU B 1 119 ? -10.844 -20.141 -20.422 1 89.25 119 LEU B N 1
ATOM 4121 C CA . LEU B 1 119 ? -10.719 -21.344 -19.609 1 89.25 119 LEU B CA 1
ATOM 4122 C C . LEU B 1 119 ? -12.078 -21.969 -19.344 1 89.25 119 LEU B C 1
ATOM 4124 O O . LEU B 1 119 ? -13.094 -21.266 -19.328 1 89.25 119 LEU B O 1
ATOM 4128 N N . SER B 1 120 ? -12.016 -23.297 -19.172 1 89 120 SER B N 1
ATOM 4129 C CA . SER B 1 120 ? -13.266 -24 -18.938 1 89 120 SER B CA 1
ATOM 4130 C C . SER B 1 120 ? -13.188 -24.875 -17.688 1 89 120 SER B C 1
ATOM 4132 O O . SER B 1 120 ? -14.156 -25.547 -17.328 1 89 120 SER B O 1
ATOM 4134 N N . GLN B 1 121 ? -12.078 -24.969 -17.125 1 94 121 GLN B N 1
ATOM 4135 C CA . GLN B 1 121 ? -11.875 -25.656 -15.852 1 94 121 GLN B CA 1
ATOM 4136 C C . GLN B 1 121 ? -11.398 -24.688 -14.773 1 94 121 GLN B C 1
ATOM 4138 O O . GLN B 1 121 ? -10.586 -23.797 -15.047 1 94 121 GLN B O 1
ATOM 4143 N N . PHE B 1 122 ? -12.008 -24.953 -13.586 1 96.81 122 PHE B N 1
ATOM 4144 C CA . PHE B 1 122 ? -11.719 -23.984 -12.531 1 96.81 122 PHE B CA 1
ATOM 4145 C C . PHE B 1 122 ? -11.477 -24.688 -11.203 1 96.81 122 PHE B C 1
ATOM 4147 O O . PHE B 1 122 ? -12.023 -25.766 -10.961 1 96.81 122 PHE B O 1
ATOM 4154 N N . ALA B 1 123 ? -10.656 -24.109 -10.43 1 98.25 123 ALA B N 1
ATOM 4155 C CA . ALA B 1 123 ? -10.352 -24.625 -9.094 1 98.25 123 ALA B CA 1
ATOM 4156 C C . ALA B 1 123 ? -10.25 -23.484 -8.086 1 98.25 123 ALA B C 1
ATOM 4158 O O . ALA B 1 123 ? -10.18 -22.312 -8.469 1 98.25 123 ALA B O 1
ATOM 4159 N N . PHE B 1 124 ? -10.367 -23.859 -6.793 1 98.31 124 PHE B N 1
ATOM 4160 C CA . PHE B 1 124 ? -10.328 -22.875 -5.715 1 98.31 124 PHE B CA 1
ATOM 4161 C C . PHE B 1 124 ? -9.328 -23.281 -4.645 1 98.31 124 PHE B C 1
ATOM 4163 O O . PHE B 1 124 ? -9.352 -24.422 -4.156 1 98.31 124 PHE B O 1
ATOM 4170 N N . TYR B 1 125 ? -8.438 -22.344 -4.43 1 97.56 125 TYR B N 1
ATOM 4171 C CA . TYR B 1 125 ? -7.48 -22.531 -3.342 1 97.56 125 TYR B CA 1
ATOM 4172 C C . TYR B 1 125 ? -7.828 -21.641 -2.15 1 97.56 125 TYR B C 1
ATOM 4174 O O . TYR B 1 125 ? -7.555 -20.438 -2.16 1 97.56 125 TYR B O 1
ATOM 4182 N N . GLY B 1 126 ? -8.328 -22.266 -1.15 1 94.75 126 GLY B N 1
ATOM 4183 C CA . GLY B 1 126 ? -8.82 -21.531 0.004 1 94.75 126 GLY B CA 1
ATOM 4184 C C . GLY B 1 126 ? -7.945 -21.688 1.231 1 94.75 126 GLY B C 1
ATOM 4185 O O . GLY B 1 126 ? -6.781 -22.094 1.122 1 94.75 126 GLY B O 1
ATOM 4186 N N . LEU B 1 127 ? -8.414 -21.141 2.299 1 93.06 127 LEU B N 1
ATOM 4187 C CA . LEU B 1 127 ? -7.766 -21.188 3.605 1 93.06 127 LEU B CA 1
ATOM 4188 C C . LEU B 1 127 ? -8.617 -21.953 4.609 1 93.06 127 LEU B C 1
ATOM 4190 O O . LEU B 1 127 ? -9.82 -21.703 4.734 1 93.06 127 LEU B O 1
ATOM 4194 N N . GLN B 1 128 ? -7.918 -22.859 5.223 1 90.19 128 GLN B N 1
ATOM 4195 C CA . GLN B 1 128 ? -8.609 -23.609 6.273 1 90.19 128 GLN B CA 1
ATOM 4196 C C . GLN B 1 128 ? -8.75 -22.766 7.539 1 90.19 128 GLN B C 1
ATOM 4198 O O . GLN B 1 128 ? -7.77 -22.188 8.023 1 90.19 128 GLN B O 1
ATOM 4203 N N . VAL B 1 129 ? -9.938 -22.625 7.965 1 88.31 129 VAL B N 1
ATOM 4204 C CA . VAL B 1 129 ? -10.18 -21.844 9.172 1 88.31 129 VAL B CA 1
ATOM 4205 C C . VAL B 1 129 ? -11.031 -22.641 10.148 1 88.31 129 VAL B C 1
ATOM 4207 O O . VAL B 1 129 ? -11.711 -23.594 9.75 1 88.31 129 VAL B O 1
ATOM 4210 N N . ASN B 1 130 ? -10.914 -22.234 11.453 1 84.88 130 ASN B N 1
ATOM 4211 C CA . ASN B 1 130 ? -11.594 -22.984 12.508 1 84.88 130 ASN B CA 1
ATOM 4212 C C . ASN B 1 130 ? -12.984 -22.422 12.797 1 84.88 130 ASN B C 1
ATOM 4214 O O . ASN B 1 130 ? -13.742 -22.984 13.586 1 84.88 130 ASN B O 1
ATOM 4218 N N . THR B 1 131 ? -13.328 -21.375 12.242 1 84.31 131 THR B N 1
ATOM 4219 C CA . THR B 1 131 ? -14.625 -20.75 12.484 1 84.31 131 THR B CA 1
ATOM 4220 C C . THR B 1 131 ? -15.469 -20.766 11.211 1 84.31 131 THR B C 1
ATOM 4222 O O . THR B 1 131 ? -14.922 -20.688 10.102 1 84.31 131 THR B O 1
ATOM 4225 N N . HIS B 1 132 ? -16.734 -20.875 11.469 1 82.75 132 HIS B N 1
ATOM 4226 C CA . HIS B 1 132 ? -17.641 -20.875 10.328 1 82.75 132 HIS B CA 1
ATOM 4227 C C . HIS B 1 132 ? -17.891 -19.453 9.836 1 82.75 132 HIS B C 1
ATOM 4229 O O . HIS B 1 132 ? -18.25 -19.25 8.672 1 82.75 132 HIS B O 1
ATOM 4235 N N . LYS B 1 133 ? -17.812 -18.594 10.805 1 87 133 LYS B N 1
ATOM 4236 C CA . LYS B 1 133 ? -18.016 -17.188 10.469 1 87 133 LYS B CA 1
ATOM 4237 C C . LYS B 1 133 ? -16.719 -16.547 9.977 1 87 133 LYS B C 1
ATOM 4239 O O . LYS B 1 133 ? -16.047 -15.844 10.734 1 87 133 LYS B O 1
ATOM 4244 N N . HIS B 1 134 ? -16.422 -16.859 8.656 1 89.69 134 HIS B N 1
ATOM 4245 C CA . HIS B 1 134 ? -15.148 -16.391 8.117 1 89.69 134 HIS B CA 1
ATOM 4246 C C . HIS B 1 134 ? -15.266 -16.078 6.629 1 89.69 134 HIS B C 1
ATOM 4248 O O . HIS B 1 134 ? -15.945 -16.797 5.891 1 89.69 134 HIS B O 1
ATOM 4254 N N . TRP B 1 135 ? -14.609 -14.992 6.25 1 91.12 135 TRP B N 1
ATOM 4255 C CA . TRP B 1 135 ? -14.703 -14.539 4.867 1 91.12 135 TRP B CA 1
ATOM 4256 C C . TRP B 1 135 ? -14.18 -15.602 3.906 1 91.12 135 TRP B C 1
ATOM 4258 O O . TRP B 1 135 ? -14.695 -15.75 2.793 1 91.12 135 TRP B O 1
ATOM 4268 N N . SER B 1 136 ? -13.172 -16.391 4.273 1 93.19 136 SER B N 1
ATOM 4269 C CA . SER B 1 136 ? -12.602 -17.422 3.41 1 93.19 136 SER B CA 1
ATOM 4270 C C . SER B 1 136 ? -13.617 -18.516 3.105 1 93.19 136 SER B C 1
ATOM 4272 O O . SER B 1 136 ? -13.648 -19.047 1.994 1 93.19 136 SER B O 1
ATOM 4274 N N . ILE B 1 137 ? -14.383 -18.844 4.07 1 94.81 137 ILE B N 1
ATOM 4275 C CA . ILE B 1 137 ? -15.422 -19.859 3.889 1 94.81 137 ILE B CA 1
ATOM 4276 C C . ILE B 1 137 ? -16.516 -19.312 2.959 1 94.81 137 ILE B C 1
ATOM 4278 O O . ILE B 1 137 ? -17 -20.031 2.082 1 94.81 137 ILE B O 1
ATOM 4282 N N . GLU B 1 138 ? -16.859 -18.094 3.209 1 96.12 138 GLU B N 1
ATOM 4283 C CA . GLU B 1 138 ? -17.859 -17.469 2.361 1 96.12 138 GLU B CA 1
ATOM 4284 C C . GLU B 1 138 ? -17.422 -17.453 0.901 1 96.12 138 GLU B C 1
ATOM 4286 O O . GLU B 1 138 ? -18.219 -17.688 0.001 1 96.12 138 GLU B O 1
ATOM 4291 N N . ARG B 1 139 ? -16.188 -17.172 0.635 1 96.94 139 ARG B N 1
ATOM 4292 C CA . ARG B 1 139 ? -15.672 -17.141 -0.728 1 96.94 139 ARG B CA 1
ATOM 4293 C C . ARG B 1 139 ? -15.625 -18.547 -1.322 1 96.94 139 ARG B C 1
ATOM 4295 O O . ARG B 1 139 ? -15.938 -18.75 -2.5 1 96.94 139 ARG B O 1
ATOM 4302 N N . ARG B 1 140 ? -15.203 -19.484 -0.481 1 96.88 140 ARG B N 1
ATOM 4303 C CA . ARG B 1 140 ? -15.227 -20.875 -0.918 1 96.88 140 ARG B CA 1
ATOM 4304 C C . ARG B 1 140 ? -16.625 -21.297 -1.315 1 96.88 140 ARG B C 1
ATOM 4306 O O . ARG B 1 140 ? -16.828 -21.891 -2.379 1 96.88 140 ARG B O 1
ATOM 4313 N N . ASP B 1 141 ? -17.547 -21.016 -0.423 1 96.69 141 ASP B N 1
ATOM 4314 C CA . ASP B 1 141 ? -18.938 -21.391 -0.677 1 96.69 141 ASP B CA 1
ATOM 4315 C C . ASP B 1 141 ? -19.484 -20.688 -1.923 1 96.69 141 ASP B C 1
ATOM 4317 O O . ASP B 1 141 ? -20.266 -21.266 -2.67 1 96.69 141 ASP B O 1
ATOM 4321 N N . ALA B 1 142 ? -19.125 -19.438 -2.092 1 97.56 142 ALA B N 1
ATOM 4322 C CA . ALA B 1 142 ? -19.5 -18.719 -3.301 1 97.56 142 ALA B CA 1
ATOM 4323 C C . ALA B 1 142 ? -19 -19.422 -4.551 1 97.56 142 ALA B C 1
ATOM 4325 O O . ALA B 1 142 ? -19.719 -19.547 -5.543 1 97.56 142 ALA B O 1
ATOM 4326 N N . PHE B 1 143 ? -17.781 -19.938 -4.477 1 98 143 PHE B N 1
ATOM 4327 C CA . PHE B 1 143 ? -17.203 -20.656 -5.598 1 98 143 PHE B CA 1
ATOM 4328 C C . PHE B 1 143 ? -18 -21.922 -5.895 1 98 143 PHE B C 1
ATOM 4330 O O . PHE B 1 143 ? -18.344 -22.188 -7.051 1 98 143 PHE B O 1
ATOM 4337 N N . VAL B 1 144 ? -18.25 -22.625 -4.898 1 97.69 144 VAL B N 1
ATOM 4338 C CA . VAL B 1 144 ? -19 -23.875 -5.051 1 97.69 144 VAL B CA 1
ATOM 4339 C C . VAL B 1 144 ? -20.359 -23.578 -5.684 1 97.69 144 VAL B C 1
ATOM 4341 O O . VAL B 1 144 ? -20.781 -24.281 -6.605 1 97.69 144 VAL B O 1
ATOM 4344 N N . GLU B 1 145 ? -21.016 -22.609 -5.176 1 97.19 145 GLU B N 1
ATOM 4345 C CA . GLU B 1 145 ? -22.312 -22.234 -5.703 1 97.19 145 GLU B CA 1
ATOM 4346 C C . GLU B 1 145 ? -22.234 -21.875 -7.184 1 97.19 145 GLU B C 1
ATOM 4348 O O . GLU B 1 145 ? -23.094 -22.25 -7.973 1 97.19 145 GLU B O 1
ATOM 4353 N N . LEU B 1 146 ? -21.25 -21.109 -7.551 1 96.62 146 LEU B N 1
ATOM 4354 C CA . LEU B 1 146 ? -21.062 -20.688 -8.938 1 96.62 146 LEU B CA 1
ATOM 4355 C C . LEU B 1 146 ? -20.766 -21.875 -9.836 1 96.62 146 LEU B C 1
ATOM 4357 O O . LEU B 1 146 ? -21.234 -21.938 -10.969 1 96.62 146 LEU B O 1
ATOM 4361 N N . MET B 1 147 ? -19.953 -22.781 -9.336 1 96.06 147 MET B N 1
ATOM 4362 C CA . MET B 1 147 ? -19.641 -23.984 -10.094 1 96.06 147 MET B CA 1
ATOM 4363 C C . MET B 1 147 ? -20.906 -24.797 -10.352 1 96.06 147 MET B C 1
ATOM 4365 O O . MET B 1 147 ? -21.125 -25.281 -11.461 1 96.06 147 MET B O 1
ATOM 4369 N N . GLU B 1 148 ? -21.672 -24.969 -9.336 1 95.38 148 GLU B N 1
ATOM 4370 C CA . GLU B 1 148 ? -22.922 -25.719 -9.453 1 95.38 148 GLU B CA 1
ATOM 4371 C C . GLU B 1 148 ? -23.875 -25.047 -10.43 1 95.38 148 GLU B C 1
ATOM 4373 O O . GLU B 1 148 ? -24.484 -25.719 -11.273 1 95.38 148 GLU B O 1
ATOM 4378 N N . LYS B 1 149 ? -23.984 -23.812 -10.266 1 92.88 149 LYS B N 1
ATOM 4379 C CA . LYS B 1 149 ? -24.891 -23.031 -11.117 1 92.88 149 LYS B CA 1
ATOM 4380 C C . LYS B 1 149 ? -24.5 -23.172 -12.586 1 92.88 149 LYS B C 1
ATOM 4382 O O . LYS B 1 149 ? -25.375 -23.234 -13.461 1 92.88 149 LYS B O 1
ATOM 4387 N N . ASN B 1 150 ? -23.266 -23.234 -12.898 1 91.25 150 ASN B N 1
ATOM 4388 C CA . ASN B 1 150 ? -22.781 -23.281 -14.273 1 91.25 150 ASN B CA 1
ATOM 4389 C C . ASN B 1 150 ? -22.469 -24.703 -14.711 1 91.25 150 ASN B C 1
ATOM 4391 O O . ASN B 1 150 ? -21.969 -24.922 -15.812 1 91.25 150 ASN B O 1
ATOM 4395 N N . HIS B 1 151 ? -22.688 -25.672 -13.867 1 91.12 151 HIS B N 1
ATOM 4396 C CA . HIS B 1 151 ? -22.5 -27.094 -14.141 1 91.12 151 HIS B CA 1
ATOM 4397 C C . HIS B 1 151 ? -21.047 -27.422 -14.453 1 91.12 151 HIS B C 1
ATOM 4399 O O . HIS B 1 151 ? -20.75 -28.109 -15.438 1 91.12 151 HIS B O 1
ATOM 4405 N N . TYR B 1 152 ? -20.172 -26.766 -13.758 1 92.31 152 TYR B N 1
ATOM 4406 C CA . TYR B 1 152 ? -18.75 -27.078 -13.82 1 92.31 152 TYR B CA 1
ATOM 4407 C C . TYR B 1 152 ? -18.359 -28.062 -12.734 1 92.31 152 TYR B C 1
ATOM 4409 O O . TYR B 1 152 ? -18.984 -28.125 -11.672 1 92.31 152 TYR B O 1
ATOM 4417 N N . PRO B 1 153 ? -17.281 -28.891 -13.055 1 94 153 PRO B N 1
ATOM 4418 C CA . PRO B 1 153 ? -16.719 -29.688 -11.961 1 94 153 PRO B CA 1
ATOM 4419 C C . PRO B 1 153 ? -16.094 -28.828 -10.867 1 94 153 PRO B C 1
ATOM 4421 O O . PRO B 1 153 ? -15.648 -27.703 -11.133 1 94 153 PRO B O 1
ATOM 4424 N N . ILE B 1 154 ? -16.094 -29.375 -9.648 1 94.44 154 ILE B N 1
ATOM 4425 C CA . ILE B 1 154 ? -15.602 -28.609 -8.508 1 94.44 154 ILE B CA 1
ATOM 4426 C C . ILE B 1 154 ? -14.25 -29.172 -8.07 1 94.44 154 ILE B C 1
ATOM 4428 O O . ILE B 1 154 ? -14.133 -30.344 -7.719 1 94.44 154 ILE B O 1
ATOM 4432 N N . TYR B 1 155 ? -13.219 -28.375 -8.164 1 96.81 155 TYR B N 1
ATOM 4433 C CA . TYR B 1 155 ? -11.898 -28.672 -7.617 1 96.81 155 TYR B CA 1
ATOM 4434 C C . TYR B 1 155 ? -11.555 -27.703 -6.492 1 96.81 155 TYR B C 1
ATOM 4436 O O . TYR B 1 155 ? -11.375 -26.5 -6.723 1 96.81 155 TYR B O 1
ATOM 4444 N N . LEU B 1 156 ? -11.5 -28.297 -5.258 1 96.38 156 LEU B N 1
ATOM 4445 C CA . LEU B 1 156 ? -11.297 -27.469 -4.074 1 96.38 156 LEU B CA 1
ATOM 4446 C C . LEU B 1 156 ? -10.102 -27.969 -3.266 1 96.38 156 LEU B C 1
ATOM 4448 O O . LEU B 1 156 ? -9.906 -29.172 -3.107 1 96.38 156 LEU B O 1
ATOM 4452 N N . TYR B 1 157 ? -9.32 -26.984 -2.854 1 96.5 157 TYR B N 1
ATOM 4453 C CA . TYR B 1 157 ? -8.25 -27.266 -1.908 1 96.5 157 TYR B CA 1
ATOM 4454 C C . TYR B 1 157 ? -8.164 -26.188 -0.831 1 96.5 157 TYR B C 1
ATOM 4456 O O . TYR B 1 157 ? -8.094 -25 -1.139 1 96.5 157 TYR B O 1
ATOM 4464 N N . GLU B 1 158 ? -8.25 -26.578 0.372 1 93.69 158 GLU B N 1
ATOM 4465 C CA . GLU B 1 158 ? -8.125 -25.672 1.502 1 93.69 158 GLU B CA 1
ATOM 4466 C C . GLU B 1 158 ? -6.871 -25.969 2.316 1 93.69 158 GLU B C 1
ATOM 4468 O O . GLU B 1 158 ? -6.828 -26.938 3.072 1 93.69 158 GLU B O 1
ATOM 4473 N N . GLY B 1 159 ? -5.898 -25.078 2.119 1 89.38 159 GLY B N 1
ATOM 4474 C CA . GLY B 1 159 ? -4.66 -25.25 2.865 1 89.38 159 GLY B CA 1
ATOM 4475 C C . GLY B 1 159 ? -4.688 -24.578 4.227 1 89.38 159 GLY B C 1
ATOM 4476 O O . GLY B 1 159 ? -5.539 -23.734 4.488 1 89.38 159 GLY B O 1
ATOM 4477 N N . VAL B 1 160 ? -3.754 -24.969 5.066 1 83.94 160 VAL B N 1
ATOM 4478 C CA . VAL B 1 160 ? -3.609 -24.344 6.379 1 83.94 160 VAL B CA 1
ATOM 4479 C C . VAL B 1 160 ? -2.762 -23.078 6.266 1 83.94 160 VAL B C 1
ATOM 4481 O O . VAL B 1 160 ? -2.16 -22.828 5.219 1 83.94 160 VAL B O 1
ATOM 4484 N N . GLN B 1 161 ? -2.865 -22.312 7.305 1 79.69 161 GLN B N 1
ATOM 4485 C CA . GLN B 1 161 ? -2.002 -21.141 7.352 1 79.69 161 GLN B CA 1
ATOM 4486 C C . GLN B 1 161 ? -0.53 -21.531 7.273 1 79.69 161 GLN B C 1
ATOM 4488 O O . GLN B 1 161 ? -0.086 -22.438 7.984 1 79.69 161 GLN B O 1
ATOM 4493 N N . VAL B 1 162 ? 0.139 -20.875 6.34 1 71.56 162 VAL B N 1
ATOM 4494 C CA . VAL B 1 162 ? 1.53 -21.234 6.082 1 71.56 162 VAL B CA 1
ATOM 4495 C C . VAL B 1 162 ? 2.453 -20.375 6.949 1 71.56 162 VAL B C 1
ATOM 4497 O O . VAL B 1 162 ? 2.225 -19.188 7.109 1 71.56 162 VAL B O 1
ATOM 4500 N N . HIS B 1 163 ? 3.236 -21 7.633 1 66.44 163 HIS B N 1
ATOM 4501 C CA . HIS B 1 163 ? 4.301 -20.359 8.391 1 66.44 163 HIS B CA 1
ATOM 4502 C C . HIS B 1 163 ? 5.645 -21.016 8.133 1 66.44 163 HIS B C 1
ATOM 4504 O O . HIS B 1 163 ? 5.727 -21.984 7.367 1 66.44 163 HIS B O 1
ATOM 4510 N N . ALA B 1 164 ? 6.676 -20.484 8.664 1 61.81 164 ALA B N 1
ATOM 4511 C CA . ALA B 1 164 ? 8.039 -20.922 8.391 1 61.81 164 ALA B CA 1
ATOM 4512 C C . ALA B 1 164 ? 8.219 -22.406 8.695 1 61.81 164 ALA B C 1
ATOM 4514 O O . ALA B 1 164 ? 8.93 -23.109 7.984 1 61.81 164 ALA B O 1
ATOM 4515 N N . GLN B 1 165 ? 7.48 -22.906 9.672 1 65.56 165 GLN B N 1
ATOM 4516 C CA . GLN B 1 165 ? 7.703 -24.266 10.156 1 65.56 165 GLN B CA 1
ATOM 4517 C C . GLN B 1 165 ? 7.023 -25.297 9.25 1 65.56 165 GLN B C 1
ATOM 4519 O O . GLN B 1 165 ? 7.504 -26.422 9.117 1 65.56 165 GLN B O 1
ATOM 4524 N N . ASN B 1 166 ? 5.992 -24.922 8.664 1 74.75 166 ASN B N 1
ATOM 4525 C CA . ASN B 1 166 ? 5.238 -25.922 7.918 1 74.75 166 ASN B CA 1
ATOM 4526 C C . ASN B 1 166 ? 5.258 -25.641 6.422 1 74.75 166 ASN B C 1
ATOM 4528 O O . ASN B 1 166 ? 4.57 -26.312 5.645 1 74.75 166 ASN B O 1
ATOM 4532 N N . TRP B 1 167 ? 6.102 -24.719 6.055 1 73.31 167 TRP B N 1
ATOM 4533 C CA . TRP B 1 167 ? 6.082 -24.219 4.684 1 73.31 167 TRP B CA 1
ATOM 4534 C C . TRP B 1 167 ? 6.379 -25.328 3.691 1 73.31 167 TRP B C 1
ATOM 4536 O O . TRP B 1 167 ? 5.672 -25.484 2.697 1 73.31 167 TRP B O 1
ATOM 4546 N N . LEU B 1 168 ? 7.422 -26.094 3.914 1 74.25 168 LEU B N 1
ATOM 4547 C CA . LEU B 1 168 ? 7.84 -27.141 2.979 1 74.25 168 LEU B CA 1
ATOM 4548 C C . LEU B 1 168 ? 6.773 -28.219 2.855 1 74.25 168 LEU B C 1
ATOM 4550 O O . LEU B 1 168 ? 6.465 -28.672 1.75 1 74.25 168 LEU B O 1
ATOM 4554 N N . GLU B 1 169 ? 6.293 -28.562 3.984 1 84.12 169 GLU B N 1
ATOM 4555 C CA . GLU B 1 169 ? 5.266 -29.594 3.994 1 84.12 169 GLU B CA 1
ATOM 4556 C C . GLU B 1 169 ? 4.012 -29.141 3.26 1 84.12 169 GLU B C 1
ATOM 4558 O O . GLU B 1 169 ? 3.432 -29.891 2.475 1 84.12 169 GLU B O 1
ATOM 4563 N N . GLU B 1 170 ? 3.609 -27.984 3.547 1 85.56 170 GLU B N 1
ATOM 4564 C CA . GLU B 1 170 ? 2.404 -27.438 2.924 1 85.56 170 GLU B CA 1
ATOM 4565 C C . GLU B 1 170 ? 2.605 -27.219 1.426 1 85.56 170 GLU B C 1
ATOM 4567 O O . GLU B 1 170 ? 1.669 -27.375 0.64 1 85.56 170 GLU B O 1
ATOM 4572 N N . GLN B 1 171 ? 3.779 -26.891 1.104 1 84.75 171 GLN B N 1
ATOM 4573 C CA . GLN B 1 171 ? 4.082 -26.703 -0.312 1 84.75 171 GLN B CA 1
ATOM 4574 C C . GLN B 1 171 ? 3.996 -28.031 -1.066 1 84.75 171 GLN B C 1
ATOM 4576 O O . GLN B 1 171 ? 3.498 -28.078 -2.193 1 84.75 171 GLN B O 1
ATOM 4581 N N . GLN B 1 172 ? 4.484 -29.031 -0.436 1 89.56 172 GLN B N 1
ATOM 4582 C CA . GLN B 1 172 ? 4.438 -30.344 -1.072 1 89.56 172 GLN B CA 1
ATOM 4583 C C . GLN B 1 172 ? 2.998 -30.812 -1.259 1 89.56 172 GLN B C 1
ATOM 4585 O O . GLN B 1 172 ? 2.646 -31.344 -2.311 1 89.56 172 GLN B O 1
ATOM 4590 N N . LYS B 1 173 ? 2.252 -30.625 -0.236 1 93.88 173 LYS B N 1
ATOM 4591 C CA . LYS B 1 173 ? 0.841 -30.984 -0.336 1 93.88 173 LYS B CA 1
ATOM 4592 C C . LYS B 1 173 ? 0.153 -30.203 -1.457 1 93.88 173 LYS B C 1
ATOM 4594 O O . LYS B 1 173 ? -0.654 -30.766 -2.201 1 93.88 173 LYS B O 1
ATOM 4599 N N . LEU B 1 174 ? 0.452 -29 -1.524 1 94 174 LEU B N 1
ATOM 4600 C CA . LEU B 1 174 ? -0.131 -28.156 -2.555 1 94 174 LEU B CA 1
ATOM 4601 C C . LEU B 1 174 ? 0.286 -28.625 -3.945 1 94 174 LEU B C 1
ATOM 4603 O O . LEU B 1 174 ? -0.527 -28.625 -4.875 1 94 174 LEU B O 1
ATOM 4607 N N . ILE B 1 175 ? 1.526 -29.031 -4.082 1 94.5 175 ILE B N 1
ATOM 4608 C CA . ILE B 1 175 ? 2.057 -29.484 -5.359 1 94.5 175 ILE B CA 1
ATOM 4609 C C . ILE B 1 175 ? 1.307 -30.734 -5.809 1 94.5 175 ILE B C 1
ATOM 4611 O O . ILE B 1 175 ? 0.943 -30.875 -6.98 1 94.5 175 ILE B O 1
ATOM 4615 N N . VAL B 1 176 ? 1.105 -31.594 -4.859 1 95.94 176 VAL B N 1
ATOM 4616 C CA . VAL B 1 176 ? 0.381 -32.812 -5.164 1 95.94 176 VAL B CA 1
ATOM 4617 C C . VAL B 1 176 ? -1.012 -32.469 -5.691 1 95.94 176 VAL B C 1
ATOM 4619 O O . VAL B 1 176 ? -1.465 -33.062 -6.68 1 95.94 176 VAL B O 1
ATOM 4622 N N . TRP B 1 177 ? -1.663 -31.594 -5.078 1 97.06 177 TRP B N 1
ATOM 4623 C CA . TRP B 1 177 ? -2.992 -31.172 -5.504 1 97.06 177 TRP B CA 1
ATOM 4624 C C . TRP B 1 177 ? -2.939 -30.531 -6.891 1 97.06 177 TRP B C 1
ATOM 4626 O O . TRP B 1 177 ? -3.777 -30.828 -7.746 1 97.06 177 TRP B O 1
ATOM 4636 N N . LEU B 1 178 ? -2.018 -29.703 -7.156 1 96.56 178 LEU B N 1
ATOM 4637 C CA . LEU B 1 178 ? -1.873 -29.016 -8.43 1 96.56 178 LEU B CA 1
ATOM 4638 C C . LEU B 1 178 ? -1.685 -30 -9.57 1 96.56 178 LEU B C 1
ATOM 4640 O O . LEU B 1 178 ? -2.238 -29.812 -10.656 1 96.56 178 LEU B O 1
ATOM 4644 N N . LYS B 1 179 ? -0.942 -31.016 -9.305 1 95.06 179 LYS B N 1
ATOM 4645 C CA . LYS B 1 179 ? -0.655 -32 -10.328 1 95.06 179 LYS B CA 1
ATOM 4646 C C . LYS B 1 179 ? -1.881 -32.875 -10.617 1 95.06 179 LYS B C 1
ATOM 4648 O O . LYS B 1 179 ? -1.965 -33.5 -11.664 1 95.06 179 LYS B O 1
ATOM 4653 N N . SER B 1 180 ? -2.732 -32.844 -9.695 1 95.88 180 SER B N 1
ATOM 4654 C CA . SER B 1 180 ? -3.945 -33.656 -9.867 1 95.88 180 SER B CA 1
ATOM 4655 C C . SER B 1 180 ? -4.98 -32.906 -10.695 1 95.88 180 SER B C 1
ATOM 4657 O O . SER B 1 180 ? -5.938 -33.5 -11.188 1 95.88 180 SER B O 1
ATOM 4659 N N . LEU B 1 181 ? -4.84 -31.656 -10.914 1 95.94 181 LEU B N 1
ATOM 4660 C CA . LEU B 1 181 ? -5.809 -30.828 -11.625 1 95.94 181 LEU B CA 1
ATOM 4661 C C . LEU B 1 181 ? -5.723 -31.062 -13.133 1 95.94 181 LEU B C 1
ATOM 4663 O O . LEU B 1 181 ? -4.652 -31.375 -13.656 1 95.94 181 LEU B O 1
ATOM 4667 N N . PRO B 1 182 ? -6.871 -30.875 -13.844 1 92.19 182 PRO B N 1
ATOM 4668 C CA . PRO B 1 182 ? -6.82 -30.922 -15.305 1 92.19 182 PRO B CA 1
ATOM 4669 C C . PRO B 1 182 ? -5.957 -29.812 -15.906 1 92.19 182 PRO B C 1
ATOM 4671 O O . PRO B 1 182 ? -5.777 -28.766 -15.281 1 92.19 182 PRO B O 1
ATOM 4674 N N . SER B 1 183 ? -5.48 -30.109 -17.094 1 85.69 183 SER B N 1
ATOM 4675 C CA . SER B 1 183 ? -4.719 -29.094 -17.797 1 85.69 183 SER B CA 1
ATOM 4676 C C . SER B 1 183 ? -5.574 -27.859 -18.078 1 85.69 183 SER B C 1
ATOM 4678 O O . SER B 1 183 ? -6.777 -27.969 -18.328 1 85.69 183 SER B O 1
ATOM 4680 N N . HIS B 1 184 ? -4.957 -26.688 -18.062 1 87.88 184 HIS B N 1
ATOM 4681 C CA . HIS B 1 184 ? -5.594 -25.422 -18.391 1 87.88 184 HIS B CA 1
ATOM 4682 C C . HIS B 1 184 ? -6.672 -25.062 -17.375 1 87.88 184 HIS B C 1
ATOM 4684 O O . HIS B 1 184 ? -7.789 -24.688 -17.734 1 87.88 184 HIS B O 1
ATOM 4690 N N . THR B 1 185 ? -6.371 -25.391 -16.141 1 94.94 185 THR B N 1
ATOM 4691 C CA . THR B 1 185 ? -7.266 -25.016 -15.055 1 94.94 185 THR B CA 1
ATOM 4692 C C . THR B 1 185 ? -6.949 -23.625 -14.547 1 94.94 185 THR B C 1
ATOM 4694 O O . THR B 1 185 ? -5.781 -23.25 -14.391 1 94.94 185 THR B O 1
ATOM 4697 N N . GLY B 1 186 ? -7.996 -22.766 -14.484 1 96.69 186 GLY B N 1
ATOM 4698 C CA . GLY B 1 186 ? -7.863 -21.5 -13.797 1 96.69 186 GLY B CA 1
ATOM 4699 C C . GLY B 1 186 ? -8.133 -21.594 -12.312 1 96.69 186 GLY B C 1
ATOM 4700 O O . GLY B 1 186 ? -9.203 -22.047 -11.891 1 96.69 186 GLY B O 1
ATOM 4701 N N . ILE B 1 187 ? -7.211 -21.172 -11.531 1 98.12 187 ILE B N 1
ATOM 4702 C CA . ILE B 1 187 ? -7.332 -21.328 -10.086 1 98.12 187 ILE B CA 1
ATOM 4703 C C . ILE B 1 187 ? -7.605 -19.953 -9.453 1 98.12 187 ILE B C 1
ATOM 4705 O O . ILE B 1 187 ? -6.887 -18.984 -9.711 1 98.12 187 ILE B O 1
ATOM 4709 N N . ILE B 1 188 ? -8.641 -19.891 -8.656 1 98.44 188 ILE B N 1
ATOM 4710 C CA . ILE B 1 188 ? -8.938 -18.734 -7.84 1 98.44 188 ILE B CA 1
ATOM 4711 C C . ILE B 1 188 ? -8.367 -18.922 -6.438 1 98.44 188 ILE B C 1
ATOM 4713 O O . ILE B 1 188 ? -8.797 -19.812 -5.703 1 98.44 188 ILE B O 1
ATOM 4717 N N . ALA B 1 189 ? -7.367 -18.125 -6.148 1 97 189 ALA B N 1
ATOM 4718 C CA . ALA B 1 189 ? -6.844 -18.125 -4.785 1 97 189 ALA B CA 1
ATOM 4719 C C . ALA B 1 189 ? -7.613 -17.141 -3.902 1 97 189 ALA B C 1
ATOM 4721 O O . ALA B 1 189 ? -7.949 -16.031 -4.332 1 97 189 ALA B O 1
ATOM 4722 N N . VAL B 1 190 ? -7.809 -17.516 -2.693 1 96 190 VAL B N 1
ATOM 4723 C CA . VAL B 1 190 ? -8.711 -16.781 -1.812 1 96 190 VAL B CA 1
ATOM 4724 C C . VAL B 1 190 ? -8.102 -15.422 -1.471 1 96 190 VAL B C 1
ATOM 4726 O O . VAL B 1 190 ? -8.82 -14.477 -1.146 1 96 190 VAL B O 1
ATOM 4729 N N . THR B 1 191 ? -6.816 -15.273 -1.441 1 92.94 191 THR B N 1
ATOM 4730 C CA . THR B 1 191 ? -6.086 -14.023 -1.251 1 92.94 191 THR B CA 1
ATOM 4731 C C . THR B 1 191 ? -4.852 -13.977 -2.15 1 92.94 191 THR B C 1
ATOM 4733 O O . THR B 1 191 ? -4.426 -15 -2.682 1 92.94 191 THR B O 1
ATOM 4736 N N . ASP B 1 192 ? -4.273 -12.781 -2.312 1 91.88 192 ASP B N 1
ATOM 4737 C CA . ASP B 1 192 ? -3.033 -12.641 -3.07 1 91.88 192 ASP B CA 1
ATOM 4738 C C . ASP B 1 192 ? -1.886 -13.383 -2.395 1 91.88 192 ASP B C 1
ATOM 4740 O O . ASP B 1 192 ? -0.997 -13.914 -3.068 1 91.88 192 ASP B O 1
ATOM 4744 N N . ALA B 1 193 ? -1.941 -13.422 -1.07 1 86.38 193 ALA B N 1
ATOM 4745 C CA . ALA B 1 193 ? -0.906 -14.156 -0.35 1 86.38 193 ALA B CA 1
ATOM 4746 C C . ALA B 1 193 ? -0.939 -15.641 -0.704 1 86.38 193 ALA B C 1
ATOM 4748 O O . ALA B 1 193 ? 0.107 -16.266 -0.909 1 86.38 193 ALA B O 1
ATOM 4749 N N . ARG B 1 194 ? -2.113 -16.156 -0.781 1 90.56 194 ARG B N 1
ATOM 4750 C CA . ARG B 1 194 ? -2.264 -17.562 -1.153 1 90.56 194 ARG B CA 1
ATOM 4751 C C . ARG B 1 194 ? -1.9 -17.781 -2.617 1 90.56 194 ARG B C 1
ATOM 4753 O O . ARG B 1 194 ? -1.34 -18.812 -2.975 1 90.56 194 ARG B O 1
ATOM 4760 N N . ALA B 1 195 ? -2.268 -16.812 -3.4 1 92.88 195 ALA B N 1
ATOM 4761 C CA . ALA B 1 195 ? -1.896 -16.891 -4.812 1 92.88 195 ALA B CA 1
ATOM 4762 C C . ALA B 1 195 ? -0.38 -16.953 -4.977 1 92.88 195 ALA B C 1
ATOM 4764 O O . ALA B 1 195 ? 0.132 -17.688 -5.82 1 92.88 195 ALA B O 1
ATOM 4765 N N . ARG B 1 196 ? 0.29 -16.141 -4.223 1 87.5 196 ARG B N 1
ATOM 4766 C CA . ARG B 1 196 ? 1.749 -16.141 -4.27 1 87.5 196 ARG B CA 1
ATOM 4767 C C . ARG B 1 196 ? 2.309 -17.5 -3.859 1 87.5 196 ARG B C 1
ATOM 4769 O O . ARG B 1 196 ? 3.236 -18.016 -4.488 1 87.5 196 ARG B O 1
ATOM 4776 N N . HIS B 1 197 ? 1.762 -18.047 -2.803 1 85.81 197 HIS B N 1
ATOM 4777 C CA . HIS B 1 197 ? 2.145 -19.391 -2.369 1 85.81 197 HIS B CA 1
ATOM 4778 C C . HIS B 1 197 ? 1.95 -20.406 -3.486 1 85.81 197 HIS B C 1
ATOM 4780 O O . HIS B 1 197 ? 2.814 -21.25 -3.717 1 85.81 197 HIS B O 1
ATOM 4786 N N . LEU B 1 198 ? 0.865 -20.281 -4.121 1 91.56 198 LEU B N 1
ATOM 4787 C CA . LEU B 1 198 ? 0.523 -21.125 -5.254 1 91.56 198 LEU B CA 1
ATOM 4788 C C . LEU B 1 198 ? 1.533 -20.969 -6.383 1 91.56 198 LEU B C 1
ATOM 4790 O O . LEU B 1 198 ? 2 -21.953 -6.953 1 91.56 198 LEU B O 1
ATOM 4794 N N . LEU B 1 199 ? 1.876 -19.781 -6.727 1 88.44 199 LEU B N 1
ATOM 4795 C CA . LEU B 1 199 ? 2.83 -19.5 -7.793 1 88.44 199 LEU B CA 1
ATOM 4796 C C . LEU B 1 199 ? 4.203 -20.062 -7.461 1 88.44 199 LEU B C 1
ATOM 4798 O O . LEU B 1 199 ? 4.895 -20.578 -8.344 1 88.44 199 LEU B O 1
ATOM 4802 N N . GLN B 1 200 ? 4.559 -19.938 -6.223 1 82.38 200 GLN B N 1
ATOM 4803 C CA . GLN B 1 200 ? 5.832 -20.516 -5.793 1 82.38 200 GLN B CA 1
ATOM 4804 C C . GLN B 1 200 ? 5.84 -22.031 -5.945 1 82.38 200 GLN B C 1
ATOM 4806 O O . GLN B 1 200 ? 6.836 -22.609 -6.379 1 82.38 200 GLN B O 1
ATOM 4811 N N . ALA B 1 201 ? 4.805 -22.656 -5.566 1 87.12 201 ALA B N 1
ATOM 4812 C CA . ALA B 1 201 ? 4.676 -24.109 -5.715 1 87.12 201 ALA B CA 1
ATOM 4813 C C . ALA B 1 201 ? 4.773 -24.516 -7.18 1 87.12 201 ALA B C 1
ATOM 4815 O O . ALA B 1 201 ? 5.418 -25.516 -7.508 1 87.12 201 ALA B O 1
ATOM 4816 N N . CYS B 1 202 ? 4.113 -23.766 -8.031 1 89.69 202 CYS B N 1
ATOM 4817 C CA . CYS B 1 202 ? 4.172 -24.031 -9.469 1 89.69 202 CYS B CA 1
ATOM 4818 C C . CYS B 1 202 ? 5.602 -23.906 -9.984 1 89.69 202 CYS B C 1
ATOM 4820 O O . CYS B 1 202 ? 6.059 -24.734 -10.766 1 89.69 202 CYS B O 1
ATOM 4822 N N . GLU B 1 203 ? 6.23 -22.891 -9.539 1 80.56 203 GLU B N 1
ATOM 4823 C CA . GLU B 1 203 ? 7.609 -22.672 -9.953 1 80.56 203 GLU B CA 1
ATOM 4824 C C . GLU B 1 203 ? 8.516 -23.812 -9.508 1 80.56 203 GLU B C 1
ATOM 4826 O O . GLU B 1 203 ? 9.328 -24.312 -10.297 1 80.56 203 GLU B O 1
ATOM 4831 N N . TYR B 1 204 ? 8.344 -24.219 -8.305 1 77.88 204 TYR B N 1
ATOM 4832 C CA . TYR B 1 204 ? 9.141 -25.297 -7.734 1 77.88 204 TYR B CA 1
ATOM 4833 C C . TYR B 1 204 ? 8.891 -26.609 -8.477 1 77.88 204 TYR B C 1
ATOM 4835 O O . TYR B 1 204 ? 9.797 -27.422 -8.625 1 77.88 204 TYR B O 1
ATOM 4843 N N . SER B 1 205 ? 7.773 -26.797 -8.922 1 87.81 205 SER B N 1
ATOM 4844 C CA . SER B 1 205 ? 7.391 -28.062 -9.547 1 87.81 205 SER B CA 1
ATOM 4845 C C . SER B 1 205 ? 7.426 -27.953 -11.07 1 87.81 205 SER B C 1
ATOM 4847 O O . SER B 1 205 ? 6.957 -28.844 -11.773 1 87.81 205 SER B O 1
ATOM 4849 N N . LYS B 1 206 ? 7.84 -26.812 -11.57 1 83.12 206 LYS B N 1
ATOM 4850 C CA . LYS B 1 206 ? 8.008 -26.562 -13 1 83.12 206 LYS B CA 1
ATOM 4851 C C . LYS B 1 206 ? 6.668 -26.625 -13.727 1 83.12 206 LYS B C 1
ATOM 4853 O O . LYS B 1 206 ? 6.578 -27.172 -14.828 1 83.12 206 LYS B O 1
ATOM 4858 N N . ILE B 1 207 ? 5.641 -26.297 -13.078 1 88 207 ILE B N 1
ATOM 4859 C CA . ILE B 1 207 ? 4.344 -26.109 -13.711 1 88 207 ILE B CA 1
ATOM 4860 C C . ILE B 1 207 ? 4.277 -24.719 -14.344 1 88 207 ILE B C 1
ATOM 4862 O O . ILE B 1 207 ? 4.48 -23.719 -13.664 1 88 207 ILE B O 1
ATOM 4866 N N . ALA B 1 208 ? 4.031 -24.688 -15.602 1 86 208 ALA B N 1
ATOM 4867 C CA . ALA B 1 208 ? 4.074 -23.438 -16.344 1 86 208 ALA B CA 1
ATOM 4868 C C . ALA B 1 208 ? 2.828 -22.594 -16.062 1 86 208 ALA B C 1
ATOM 4870 O O . ALA B 1 208 ? 1.703 -23.062 -16.234 1 86 208 ALA B O 1
ATOM 4871 N N . VAL B 1 209 ? 2.934 -21.406 -15.633 1 87.88 209 VAL B N 1
ATOM 4872 C CA . VAL B 1 209 ? 1.893 -20.391 -15.492 1 87.88 209 VAL B CA 1
ATOM 4873 C C . VAL B 1 209 ? 2.176 -19.234 -16.438 1 87.88 209 VAL B C 1
ATOM 4875 O O . VAL B 1 209 ? 3.273 -18.672 -16.422 1 87.88 209 VAL B O 1
ATOM 4878 N N . PRO B 1 210 ? 1.276 -18.891 -17.266 1 88.62 210 PRO B N 1
ATOM 4879 C CA . PRO B 1 210 ? -0.151 -19.219 -17.312 1 88.62 210 PRO B CA 1
ATOM 4880 C C . PRO B 1 210 ? -0.467 -20.328 -18.312 1 88.62 210 PRO B C 1
ATOM 4882 O O . PRO B 1 210 ? -1.638 -20.625 -18.562 1 88.62 210 PRO B O 1
ATOM 4885 N N . GLU B 1 211 ? 0.497 -20.938 -18.891 1 83.12 211 GLU B N 1
ATOM 4886 C CA . GLU B 1 211 ? 0.26 -21.828 -20.016 1 83.12 211 GLU B CA 1
ATOM 4887 C C . GLU B 1 211 ? -0.446 -23.109 -19.562 1 83.12 211 GLU B C 1
ATOM 4889 O O . GLU B 1 211 ? -1.326 -23.625 -20.266 1 83.12 211 GLU B O 1
ATOM 4894 N N . GLU B 1 212 ? -0.077 -23.625 -18.484 1 87.69 212 GLU B N 1
ATOM 4895 C CA . GLU B 1 212 ? -0.672 -24.859 -17.984 1 87.69 212 GLU B CA 1
ATOM 4896 C C . GLU B 1 212 ? -1.759 -24.562 -16.953 1 87.69 212 GLU B C 1
ATOM 4898 O O . GLU B 1 212 ? -2.814 -25.203 -16.953 1 87.69 212 GLU B O 1
ATOM 4903 N N . LEU B 1 213 ? -1.454 -23.719 -16.062 1 92.88 213 LEU B N 1
ATOM 4904 C CA . LEU B 1 213 ? -2.4 -23.266 -15.039 1 92.88 213 LEU B CA 1
ATOM 4905 C C . LEU B 1 213 ? -2.457 -21.75 -14.992 1 92.88 213 LEU B C 1
ATOM 4907 O O . LEU B 1 213 ? -1.455 -21.078 -15.242 1 92.88 213 LEU B O 1
ATOM 4911 N N . CYS B 1 214 ? -3.615 -21.203 -14.766 1 94.12 214 CYS B N 1
ATOM 4912 C CA . CYS B 1 214 ? -3.787 -19.781 -14.539 1 94.12 214 CYS B CA 1
ATOM 4913 C C . CYS B 1 214 ? -4.156 -19.5 -13.086 1 94.12 214 CYS B C 1
ATOM 4915 O O . CYS B 1 214 ? -4.84 -20.297 -12.445 1 94.12 214 CYS B O 1
ATOM 4917 N N . VAL B 1 215 ? -3.648 -18.406 -12.602 1 96.25 215 VAL B N 1
ATOM 4918 C CA . VAL B 1 215 ? -3.875 -18.078 -11.195 1 96.25 215 VAL B CA 1
ATOM 4919 C C . VAL B 1 215 ? -4.406 -16.656 -11.07 1 96.25 215 VAL B C 1
ATOM 4921 O O . VAL B 1 215 ? -3.85 -15.727 -11.664 1 96.25 215 VAL B O 1
ATOM 4924 N N . VAL B 1 216 ? -5.496 -16.469 -10.383 1 97.38 216 VAL B N 1
ATOM 4925 C CA . VAL B 1 216 ? -6.031 -15.156 -10.055 1 97.38 216 VAL B CA 1
ATOM 4926 C C . VAL B 1 216 ? -6.207 -15.039 -8.539 1 97.38 216 VAL B C 1
ATOM 4928 O O . VAL B 1 216 ? -6.68 -15.969 -7.891 1 97.38 216 VAL B O 1
ATOM 4931 N N . GLY B 1 217 ? -5.648 -13.969 -7.977 1 96.56 217 GLY B N 1
ATOM 4932 C CA . GLY B 1 217 ? -5.824 -13.711 -6.555 1 96.56 217 GLY B CA 1
ATOM 4933 C C . GLY B 1 217 ? -6.887 -12.664 -6.27 1 96.56 217 GLY B C 1
ATOM 4934 O O . GLY B 1 217 ? -7.66 -12.297 -7.156 1 96.56 217 GLY B O 1
ATOM 4935 N N . ILE B 1 218 ? -7.027 -12.312 -5.023 1 95.62 218 ILE B N 1
ATOM 4936 C CA . ILE B 1 218 ? -7.98 -11.305 -4.566 1 95.62 218 ILE B CA 1
ATOM 4937 C C . ILE B 1 218 ? -7.277 -10.32 -3.633 1 95.62 218 ILE B C 1
ATOM 4939 O O . ILE B 1 218 ? -6.438 -10.719 -2.822 1 95.62 218 ILE B O 1
ATOM 4943 N N . ASP B 1 219 ? -7.645 -9 -3.727 1 92.81 219 ASP B N 1
ATOM 4944 C CA . ASP B 1 219 ? -7.219 -7.906 -2.857 1 92.81 219 ASP B CA 1
ATOM 4945 C C . ASP B 1 219 ? -6.328 -6.918 -3.609 1 92.81 219 ASP B C 1
ATOM 4947 O O . ASP B 1 219 ? -6.227 -5.75 -3.227 1 92.81 219 ASP B O 1
ATOM 4951 N N . ASN B 1 220 ? -5.633 -7.375 -4.672 1 93 220 ASN B N 1
ATOM 4952 C CA . ASN B 1 220 ? -4.699 -6.543 -5.418 1 93 220 ASN B CA 1
ATOM 4953 C C . ASN B 1 220 ? -3.654 -5.914 -4.504 1 93 220 ASN B C 1
ATOM 4955 O O . ASN B 1 220 ? -3.479 -4.695 -4.5 1 93 220 ASN B O 1
ATOM 4959 N N . GLU B 1 221 ? -3.033 -6.762 -3.717 1 88.38 221 GLU B N 1
ATOM 4960 C CA . GLU B 1 221 ? -2.033 -6.324 -2.746 1 88.38 221 GLU B CA 1
ATOM 4961 C C . GLU B 1 221 ? -0.736 -5.914 -3.438 1 88.38 221 GLU B C 1
ATOM 4963 O O . GLU B 1 221 ? -0.074 -6.742 -4.07 1 88.38 221 GLU B O 1
ATOM 4968 N N . GLU B 1 222 ? -0.346 -4.711 -3.197 1 82.75 222 GLU B N 1
ATOM 4969 C CA . GLU B 1 222 ? 0.815 -4.137 -3.871 1 82.75 222 GLU B CA 1
ATOM 4970 C C . GLU B 1 222 ? 2.102 -4.848 -3.457 1 82.75 222 GLU B C 1
ATOM 4972 O O . GLU B 1 222 ? 2.967 -5.113 -4.293 1 82.75 222 GLU B O 1
ATOM 4977 N N . LEU B 1 223 ? 2.26 -5.141 -2.221 1 80.94 223 LEU B N 1
ATOM 4978 C CA . LEU B 1 223 ? 3.494 -5.742 -1.728 1 80.94 223 LEU B CA 1
ATOM 4979 C C . LEU B 1 223 ? 3.713 -7.117 -2.35 1 80.94 223 LEU B C 1
ATOM 4981 O O . LEU B 1 223 ? 4.852 -7.5 -2.633 1 80.94 223 LEU B O 1
ATOM 4985 N N . ILE B 1 224 ? 2.645 -7.812 -2.549 1 82.88 224 ILE B N 1
ATOM 4986 C CA . ILE B 1 224 ? 2.744 -9.133 -3.164 1 82.88 224 ILE B CA 1
ATOM 4987 C C . ILE B 1 224 ? 3.184 -8.992 -4.621 1 82.88 224 ILE B C 1
ATOM 4989 O O . ILE B 1 224 ? 3.992 -9.781 -5.109 1 82.88 224 ILE B O 1
ATOM 4993 N N . GLN B 1 225 ? 2.693 -8.016 -5.246 1 80.75 225 GLN B N 1
ATOM 4994 C CA . GLN B 1 225 ? 3.07 -7.77 -6.633 1 80.75 225 GLN B CA 1
ATOM 4995 C C . GLN B 1 225 ? 4.566 -7.496 -6.758 1 80.75 225 GLN B C 1
ATOM 4997 O O . GLN B 1 225 ? 5.207 -7.938 -7.711 1 80.75 225 GLN B O 1
ATOM 5002 N N . TYR B 1 226 ? 5.055 -6.84 -5.754 1 76 226 TYR B N 1
ATOM 5003 C CA . TYR B 1 226 ? 6.469 -6.48 -5.781 1 76 226 TYR B CA 1
ATOM 5004 C C . TYR B 1 226 ? 7.344 -7.688 -5.477 1 76 226 TYR B C 1
ATOM 5006 O O . TYR B 1 226 ? 8.453 -7.809 -6.008 1 76 226 TYR B O 1
ATOM 5014 N N . LEU B 1 227 ? 6.852 -8.547 -4.707 1 77.88 227 LEU B N 1
ATOM 5015 C CA . LEU B 1 227 ? 7.691 -9.625 -4.188 1 77.88 227 LEU B CA 1
ATOM 5016 C C . LEU B 1 227 ? 7.52 -10.891 -5.012 1 77.88 227 LEU B C 1
ATOM 5018 O O . LEU B 1 227 ? 8.125 -11.922 -4.707 1 77.88 227 LEU B O 1
ATOM 5022 N N . SER B 1 228 ? 6.695 -10.789 -6.008 1 75 228 SER B N 1
ATOM 5023 C CA . SER B 1 228 ? 6.477 -11.953 -6.867 1 75 228 SER B CA 1
ATOM 5024 C C . SER B 1 228 ? 7.25 -11.82 -8.18 1 75 228 SER B C 1
ATOM 5026 O O . SER B 1 228 ? 7.367 -10.727 -8.727 1 75 228 SER B O 1
ATOM 5028 N N . ARG B 1 229 ? 7.734 -12.953 -8.625 1 68.81 229 ARG B N 1
ATOM 5029 C CA . ARG B 1 229 ? 8.43 -12.961 -9.906 1 68.81 229 ARG B CA 1
ATOM 5030 C C . ARG B 1 229 ? 7.438 -12.805 -11.062 1 68.81 229 ARG B C 1
ATOM 5032 O O . ARG B 1 229 ? 7.75 -12.18 -12.07 1 68.81 229 ARG B O 1
ATOM 5039 N N . MET B 1 230 ? 6.359 -13.414 -10.82 1 75 230 MET B N 1
ATOM 5040 C CA . MET B 1 230 ? 5.289 -13.312 -11.805 1 75 230 MET B CA 1
ATOM 5041 C C . MET B 1 230 ? 4.238 -12.305 -11.359 1 75 230 MET B C 1
ATOM 5043 O O . MET B 1 230 ? 3.836 -12.289 -10.195 1 75 230 MET B O 1
ATOM 5047 N N . SER B 1 231 ? 3.895 -11.414 -12.297 1 82.25 231 SER B N 1
ATOM 5048 C CA . SER B 1 231 ? 2.834 -10.461 -11.984 1 82.25 231 SER B CA 1
ATOM 5049 C C . SER B 1 231 ? 1.492 -11.172 -11.805 1 82.25 231 SER B C 1
ATOM 5051 O O . SER B 1 231 ? 1.049 -11.898 -12.695 1 82.25 231 SER B O 1
ATOM 5053 N N . LEU B 1 232 ? 0.913 -11.008 -10.711 1 90.75 232 LEU B N 1
ATOM 5054 C CA . LEU B 1 232 ? -0.284 -11.742 -10.312 1 90.75 232 LEU B CA 1
ATOM 5055 C C . LEU B 1 232 ? -1.545 -10.969 -10.688 1 90.75 232 LEU B C 1
ATOM 5057 O O . LEU B 1 232 ? -1.691 -9.797 -10.328 1 90.75 232 LEU B O 1
ATOM 5061 N N . SER B 1 233 ? -2.359 -11.602 -11.5 1 94.38 233 SER B N 1
ATOM 5062 C CA . SER B 1 233 ? -3.703 -11.055 -11.672 1 94.38 233 SER B CA 1
ATOM 5063 C C . SER B 1 233 ? -4.492 -11.094 -10.367 1 94.38 233 SER B C 1
ATOM 5065 O O . SER B 1 233 ? -4.398 -12.062 -9.609 1 94.38 233 SER B O 1
ATOM 5067 N N . SER B 1 234 ? -5.215 -10.016 -10.086 1 96.31 234 SER B N 1
ATOM 5068 C CA . SER B 1 234 ? -5.898 -9.945 -8.797 1 96.31 234 SER B CA 1
ATOM 5069 C C . SER B 1 234 ? -7.164 -9.102 -8.891 1 96.31 234 SER B C 1
ATOM 5071 O O . SER B 1 234 ? -7.199 -8.109 -9.625 1 96.31 234 SER B O 1
ATOM 5073 N N . VAL B 1 235 ? -8.203 -9.586 -8.188 1 97.19 235 VAL B N 1
ATOM 5074 C CA . VAL B 1 235 ? -9.445 -8.82 -8.086 1 97.19 235 VAL B CA 1
ATOM 5075 C C . VAL B 1 235 ? -9.312 -7.762 -7 1 97.19 235 VAL B C 1
ATOM 5077 O O . VAL B 1 235 ? -8.922 -8.07 -5.871 1 97.19 235 VAL B O 1
ATOM 5080 N N . GLU B 1 236 ? -9.531 -6.543 -7.34 1 95.69 236 GLU B N 1
ATOM 5081 C CA . GLU B 1 236 ? -9.492 -5.441 -6.383 1 95.69 236 GLU B CA 1
ATOM 5082 C C . GLU B 1 236 ? -10.828 -5.285 -5.664 1 95.69 236 GLU B C 1
ATOM 5084 O O . GLU B 1 236 ? -11.875 -5.164 -6.305 1 95.69 236 GLU B O 1
ATOM 5089 N N . GLN B 1 237 ? -10.75 -5.324 -4.359 1 95.81 237 GLN B N 1
ATOM 5090 C CA . GLN B 1 237 ? -11.953 -5.109 -3.564 1 95.81 237 GLN B CA 1
ATOM 5091 C C . GLN B 1 237 ? -12.32 -3.629 -3.518 1 95.81 237 GLN B C 1
ATOM 5093 O O . GLN B 1 237 ? -11.5 -2.768 -3.838 1 95.81 237 GLN B O 1
ATOM 5098 N N . GLY B 1 238 ? -13.57 -3.365 -3.207 1 94.31 238 GLY B N 1
ATOM 5099 C CA . GLY B 1 238 ? -14.008 -1.988 -3.039 1 94.31 238 GLY B CA 1
ATOM 5100 C C . GLY B 1 238 ? -13.766 -1.452 -1.641 1 94.31 238 GLY B C 1
ATOM 5101 O O . GLY B 1 238 ? -14.672 -0.891 -1.021 1 94.31 238 GLY B O 1
ATOM 5102 N N . THR B 1 239 ? -12.531 -1.652 -1.114 1 94.75 239 THR B N 1
ATOM 5103 C CA . THR B 1 239 ? -12.227 -1.398 0.289 1 94.75 239 THR B CA 1
ATOM 5104 C C . THR B 1 239 ? -12.305 0.094 0.598 1 94.75 239 THR B C 1
ATOM 5106 O O . THR B 1 239 ? -12.766 0.487 1.67 1 94.75 239 THR B O 1
ATOM 5109 N N . ARG B 1 240 ? -11.852 0.965 -0.29 1 91.19 240 ARG B N 1
ATOM 5110 C CA . ARG B 1 240 ? -11.922 2.404 -0.062 1 91.19 240 ARG B CA 1
ATOM 5111 C C . ARG B 1 240 ? -13.367 2.869 0.07 1 91.19 240 ARG B C 1
ATOM 5113 O O . ARG B 1 240 ? -13.688 3.697 0.926 1 91.19 240 ARG B O 1
ATOM 5120 N N . GLU B 1 241 ? -14.164 2.295 -0.824 1 92 241 GLU B N 1
ATOM 5121 C CA . GLU B 1 241 ? -15.586 2.602 -0.742 1 92 241 GLU B CA 1
ATOM 5122 C C . GLU B 1 241 ? -16.188 2.127 0.583 1 92 241 GLU B C 1
ATOM 5124 O O . GLU B 1 241 ? -17.047 2.793 1.157 1 92 241 GLU B O 1
ATOM 5129 N N . ILE B 1 242 ? -15.75 0.989 1.004 1 95.5 242 ILE B N 1
ATOM 5130 C CA . ILE B 1 242 ? -16.188 0.469 2.295 1 95.5 242 ILE B CA 1
ATOM 5131 C C . ILE B 1 242 ? -15.867 1.479 3.395 1 95.5 242 ILE B C 1
ATOM 5133 O O . ILE B 1 242 ? -16.734 1.832 4.191 1 95.5 242 ILE B O 1
ATOM 5137 N N . GLY B 1 243 ? -14.625 1.912 3.389 1 93.88 243 GLY B N 1
ATOM 5138 C CA . GLY B 1 243 ? -14.219 2.891 4.383 1 93.88 243 GLY B CA 1
ATOM 5139 C C . GLY B 1 243 ? -15 4.184 4.305 1 93.88 243 GLY B C 1
ATOM 5140 O O . GLY B 1 243 ? -15.43 4.719 5.332 1 93.88 243 GLY B O 1
ATOM 5141 N N . TYR B 1 244 ? -15.164 4.668 3.113 1 89.06 244 TYR B N 1
ATOM 5142 C CA . TYR B 1 244 ? -15.891 5.91 2.889 1 89.06 244 TYR B CA 1
ATOM 5143 C C . TYR B 1 244 ? -17.312 5.805 3.418 1 89.06 244 TYR B C 1
ATOM 5145 O O . TYR B 1 244 ? -17.781 6.688 4.141 1 89.06 244 TYR B O 1
ATOM 5153 N N . GLN B 1 245 ? -17.984 4.746 3.086 1 91.69 245 GLN B N 1
ATOM 5154 C CA . GLN B 1 245 ? -19.359 4.543 3.508 1 91.69 245 GLN B CA 1
ATOM 5155 C C . GLN B 1 245 ? -19.453 4.344 5.016 1 91.69 245 GLN B C 1
ATOM 5157 O O . GLN B 1 245 ? -20.406 4.801 5.652 1 91.69 245 GLN B O 1
ATOM 5162 N N . ALA B 1 246 ? -18.484 3.633 5.535 1 94.88 246 ALA B N 1
ATOM 5163 C CA . ALA B 1 246 ? -18.469 3.422 6.98 1 94.88 246 ALA B CA 1
ATOM 5164 C C . ALA B 1 246 ? -18.375 4.746 7.73 1 94.88 246 ALA B C 1
ATOM 5166 O O . ALA B 1 246 ? -19.109 4.98 8.695 1 94.88 246 ALA B O 1
ATOM 5167 N N . ALA B 1 247 ? -17.469 5.562 7.277 1 90.94 247 ALA B N 1
ATOM 5168 C CA . ALA B 1 247 ? -17.297 6.879 7.891 1 90.94 247 ALA B CA 1
ATOM 5169 C C . ALA B 1 247 ? -18.562 7.715 7.746 1 90.94 247 ALA B C 1
ATOM 5171 O O . ALA B 1 247 ? -18.984 8.398 8.688 1 90.94 247 ALA B O 1
ATOM 5172 N N . LYS B 1 248 ? -19.125 7.656 6.578 1 87.12 248 LYS B N 1
ATOM 5173 C CA . LYS B 1 248 ? -20.359 8.383 6.309 1 87.12 248 LYS B CA 1
ATOM 5174 C C . LYS B 1 248 ? -21.469 7.941 7.254 1 87.12 248 LYS B C 1
ATOM 5176 O O . LYS B 1 248 ? -22.172 8.773 7.828 1 87.12 248 LYS B O 1
ATOM 5181 N N . LEU B 1 249 ? -21.641 6.68 7.426 1 93.5 249 LEU B N 1
ATOM 5182 C CA . LEU B 1 249 ? -22.656 6.137 8.305 1 93.5 249 LEU B CA 1
ATOM 5183 C C . LEU B 1 249 ? -22.406 6.543 9.758 1 93.5 249 LEU B C 1
ATOM 5185 O O . LEU B 1 249 ? -23.344 6.895 10.477 1 93.5 249 LEU B O 1
ATOM 5189 N N . LEU B 1 250 ? -21.172 6.441 10.148 1 93.06 250 LEU B N 1
ATOM 5190 C CA . LEU B 1 250 ? -20.844 6.836 11.516 1 93.06 250 LEU B CA 1
ATOM 5191 C C . LEU B 1 250 ? -21.156 8.312 11.75 1 93.06 250 LEU B C 1
ATOM 5193 O O . LEU B 1 250 ? -21.688 8.68 12.805 1 93.06 250 LEU B O 1
ATOM 5197 N N . HIS B 1 251 ? -20.766 9.102 10.805 1 88.19 251 HIS B N 1
ATOM 5198 C CA . HIS B 1 251 ? -21.031 10.531 10.891 1 88.19 251 HIS B CA 1
ATOM 5199 C C . HIS B 1 251 ? -22.531 10.797 11.062 1 88.19 251 HIS B C 1
ATOM 5201 O O . HIS B 1 251 ? -22.922 11.633 11.875 1 88.19 251 HIS B O 1
ATOM 5207 N N . LYS B 1 252 ? -23.312 10.102 10.273 1 87.69 252 LYS B N 1
ATOM 5208 C CA . LYS B 1 252 ? -24.75 10.203 10.391 1 87.69 252 LYS B CA 1
ATOM 5209 C C . LYS B 1 252 ? -25.219 9.805 11.789 1 87.69 252 LYS B C 1
ATOM 5211 O O . LYS B 1 252 ? -26.031 10.5 12.398 1 87.69 252 LYS B O 1
ATOM 5216 N N . LEU B 1 253 ? -24.703 8.766 12.242 1 90.81 253 LEU B N 1
ATOM 5217 C CA . LEU B 1 253 ? -25.047 8.258 13.562 1 90.81 253 LEU B CA 1
ATOM 5218 C C . LEU B 1 253 ? -24.703 9.273 14.648 1 90.81 253 LEU B C 1
ATOM 5220 O O . LEU B 1 253 ? -25.484 9.484 15.57 1 90.81 253 LEU B O 1
ATOM 5224 N N . LEU B 1 254 ? -23.594 9.852 14.531 1 88.25 254 LEU B N 1
ATOM 5225 C CA . LEU B 1 254 ? -23.109 10.805 15.523 1 88.25 254 LEU B CA 1
ATOM 5226 C C . LEU B 1 254 ? -23.938 12.086 15.492 1 88.25 254 LEU B C 1
ATOM 5228 O O . LEU B 1 254 ? -24.062 12.773 16.516 1 88.25 254 LEU B O 1
ATOM 5232 N N . ASN B 1 255 ? -24.5 12.352 14.383 1 86.5 255 ASN B N 1
ATOM 5233 C CA . ASN B 1 255 ? -25.328 13.539 14.242 1 86.5 255 ASN B CA 1
ATOM 5234 C C . ASN B 1 255 ? -26.797 13.234 14.586 1 86.5 255 ASN B C 1
ATOM 5236 O O . ASN B 1 255 ? -27.688 14.039 14.297 1 86.5 255 ASN B O 1
ATOM 5240 N N . GLY B 1 256 ? -27.031 12.07 15.031 1 88.56 256 GLY B N 1
ATOM 5241 C CA . GLY B 1 256 ? -28.344 11.711 15.523 1 88.56 256 GLY B CA 1
ATOM 5242 C C . GLY B 1 256 ? -29.281 11.211 14.438 1 88.56 256 GLY B C 1
ATOM 5243 O O . GLY B 1 256 ? -30.484 11.078 14.656 1 88.56 256 GLY B O 1
ATOM 5244 N N . GLN B 1 257 ? -28.75 11.07 13.336 1 89.88 257 GLN B N 1
ATOM 5245 C CA . GLN B 1 257 ? -29.562 10.531 12.258 1 89.88 257 GLN B CA 1
ATOM 5246 C C . GLN B 1 257 ? -29.688 9.008 12.367 1 89.88 257 GLN B C 1
ATOM 5248 O O . GLN B 1 257 ? -28.797 8.344 12.898 1 89.88 257 GLN B O 1
ATOM 5253 N N . LYS B 1 258 ? -30.844 8.5 11.898 1 90.44 258 LYS B N 1
ATOM 5254 C CA . LYS B 1 258 ? -31.062 7.055 11.906 1 90.44 258 LYS B CA 1
ATOM 5255 C C . LYS B 1 258 ? -30.266 6.375 10.797 1 90.44 258 LYS B C 1
ATOM 5257 O O . LYS B 1 258 ? -30.156 6.906 9.688 1 90.44 258 LYS B O 1
ATOM 5262 N N . VAL B 1 259 ? -29.656 5.223 11.141 1 91.19 259 VAL B N 1
ATOM 5263 C CA . VAL B 1 259 ? -28.891 4.434 10.188 1 91.19 259 VAL B CA 1
ATOM 5264 C C . VAL B 1 259 ? -29.469 3.02 10.102 1 91.19 259 VAL B C 1
ATOM 5266 O O . VAL B 1 259 ? -29.844 2.438 11.125 1 91.19 259 VAL B O 1
ATOM 5269 N N . SER B 1 260 ? -29.625 2.541 8.867 1 88.38 260 SER B N 1
ATOM 5270 C CA . SER B 1 260 ? -30.156 1.194 8.641 1 88.38 260 SER B CA 1
ATOM 5271 C C . SER B 1 260 ? -29.172 0.135 9.148 1 88.38 260 SER B C 1
ATOM 5273 O O . SER B 1 260 ? -27.969 0.309 9.07 1 88.38 260 SER B O 1
ATOM 5275 N N . HIS B 1 261 ? -29.703 -0.976 9.633 1 89.88 261 HIS B N 1
ATOM 5276 C CA . HIS B 1 261 ? -28.891 -2.096 10.078 1 89.88 261 HIS B CA 1
ATOM 5277 C C . HIS B 1 261 ? -28.75 -3.15 8.984 1 89.88 261 HIS B C 1
ATOM 5279 O O . HIS B 1 261 ? -28.062 -4.152 9.164 1 89.88 261 HIS B O 1
ATOM 5285 N N . THR B 1 262 ? -29.406 -2.867 7.902 1 91.06 262 THR B N 1
ATOM 5286 C CA . THR B 1 262 ? -29.219 -3.744 6.754 1 91.06 262 THR B CA 1
ATOM 5287 C C . THR B 1 262 ? -27.797 -3.602 6.203 1 91.06 262 THR B C 1
ATOM 5289 O O . THR B 1 262 ? -27.328 -2.488 5.957 1 91.06 262 THR B O 1
ATOM 5292 N N . PRO B 1 263 ? -27.156 -4.746 6.082 1 94.88 263 PRO B N 1
ATOM 5293 C CA . PRO B 1 263 ? -25.781 -4.668 5.578 1 94.88 263 PRO B CA 1
ATOM 5294 C C . PRO B 1 263 ? -25.703 -4.062 4.18 1 94.88 263 PRO B C 1
ATOM 5296 O O . PRO B 1 263 ? -26.562 -4.332 3.334 1 94.88 263 PRO B O 1
ATOM 5299 N N . ILE B 1 264 ? -24.797 -3.184 3.994 1 95.56 264 ILE B N 1
ATOM 5300 C CA . ILE B 1 264 ? -24.5 -2.617 2.682 1 95.56 264 ILE B CA 1
ATOM 5301 C C . ILE B 1 264 ? -23.375 -3.398 2.023 1 95.56 264 ILE B C 1
ATOM 5303 O O . ILE B 1 264 ? -22.266 -3.465 2.557 1 95.56 264 ILE B O 1
ATOM 5307 N N . LEU B 1 265 ? -23.672 -4.008 0.892 1 96.69 265 LEU B N 1
ATOM 5308 C CA . LEU B 1 265 ? -22.672 -4.793 0.169 1 96.69 265 LEU B CA 1
ATOM 5309 C C . LEU B 1 265 ? -21.969 -3.939 -0.885 1 96.69 265 LEU B C 1
ATOM 5311 O O . LEU B 1 265 ? -22.625 -3.301 -1.71 1 96.69 265 LEU B O 1
ATOM 5315 N N . ILE B 1 266 ? -20.672 -3.889 -0.79 1 96.69 266 ILE B N 1
ATOM 5316 C CA . ILE B 1 266 ? -19.875 -3.141 -1.75 1 96.69 266 ILE B CA 1
ATOM 5317 C C . ILE B 1 266 ? -19.25 -4.102 -2.762 1 96.69 266 ILE B C 1
ATOM 5319 O O . ILE B 1 266 ? -18.5 -5.012 -2.387 1 96.69 266 ILE B O 1
ATOM 5323 N N . PRO B 1 267 ? -19.531 -3.947 -4.016 1 95.44 267 PRO B N 1
ATOM 5324 C CA . PRO B 1 267 ? -18.969 -4.832 -5.043 1 95.44 267 PRO B CA 1
ATOM 5325 C C . PRO B 1 267 ? -17.484 -4.578 -5.301 1 95.44 267 PRO B C 1
ATOM 5327 O O . PRO B 1 267 ? -16.969 -3.535 -4.906 1 95.44 267 PRO B O 1
ATOM 5330 N N . PRO B 1 268 ? -16.828 -5.625 -5.836 1 96.56 268 PRO B N 1
ATOM 5331 C CA . PRO B 1 268 ? -15.438 -5.406 -6.242 1 96.56 268 PRO B CA 1
ATOM 5332 C C . PRO B 1 268 ? -15.305 -4.359 -7.348 1 96.56 268 PRO B C 1
ATOM 5334 O O . PRO B 1 268 ? -16.297 -3.986 -7.973 1 96.56 268 PRO B O 1
ATOM 5337 N N . ILE B 1 269 ? -14.195 -3.852 -7.531 1 92.5 269 ILE B N 1
ATOM 5338 C CA . ILE B 1 269 ? -13.961 -2.754 -8.461 1 92.5 269 ILE B CA 1
ATOM 5339 C C . ILE B 1 269 ? -13.648 -3.311 -9.852 1 92.5 269 ILE B C 1
ATOM 5341 O O . ILE B 1 269 ? -14.414 -3.111 -10.797 1 92.5 269 ILE B O 1
ATOM 5345 N N . THR B 1 270 ? -12.523 -3.969 -9.945 1 93.5 270 THR B N 1
ATOM 5346 C CA . THR B 1 270 ? -12.055 -4.484 -11.227 1 93.5 270 THR B CA 1
ATOM 5347 C C . THR B 1 270 ? -11.023 -5.594 -11.016 1 93.5 270 THR B C 1
ATOM 5349 O O . THR B 1 270 ? -10.602 -5.852 -9.891 1 93.5 270 THR B O 1
ATOM 5352 N N . VAL B 1 271 ? -10.797 -6.355 -12.133 1 94.81 271 VAL B N 1
ATOM 5353 C CA . VAL B 1 271 ? -9.688 -7.301 -12.156 1 94.81 271 VAL B CA 1
ATOM 5354 C C . VAL B 1 271 ? -8.461 -6.645 -12.797 1 94.81 271 VAL B C 1
ATOM 5356 O O . VAL B 1 271 ? -8.555 -6.082 -13.891 1 94.81 271 VAL B O 1
ATOM 5359 N N . HIS B 1 272 ? -7.367 -6.551 -12.055 1 92.69 272 HIS B N 1
ATOM 5360 C CA . HIS B 1 272 ? -6.09 -6.191 -12.664 1 92.69 272 HIS B CA 1
ATOM 5361 C C . HIS B 1 272 ? -5.449 -7.391 -13.344 1 92.69 272 HIS B C 1
ATOM 5363 O O . HIS B 1 272 ? -4.816 -8.219 -12.695 1 92.69 272 HIS B O 1
ATOM 5369 N N . SER B 1 273 ? -5.672 -7.438 -14.633 1 90.38 273 SER B N 1
ATOM 5370 C CA . SER B 1 273 ? -5.168 -8.555 -15.422 1 90.38 273 SER B CA 1
ATOM 5371 C C . SER B 1 273 ? -3.664 -8.43 -15.648 1 90.38 273 SER B C 1
ATOM 5373 O O . SER B 1 273 ? -3.184 -7.395 -16.109 1 90.38 273 SER B O 1
ATOM 5375 N N . ARG B 1 274 ? -2.955 -9.469 -15.234 1 89.25 274 ARG B N 1
ATOM 5376 C CA . ARG B 1 274 ? -1.504 -9.5 -15.391 1 89.25 274 ARG B CA 1
ATOM 5377 C C . ARG B 1 274 ? -1.037 -10.844 -15.938 1 89.25 274 ARG B C 1
ATOM 5379 O O . ARG B 1 274 ? -1.801 -11.547 -16.594 1 89.25 274 ARG B O 1
ATOM 5386 N N . ASN B 1 275 ? 0.239 -11.234 -15.703 1 83.38 275 ASN B N 1
ATOM 5387 C CA . ASN B 1 275 ? 0.869 -12.359 -16.391 1 83.38 275 ASN B CA 1
ATOM 5388 C C . ASN B 1 275 ? 0.29 -13.695 -15.922 1 83.38 275 ASN B C 1
ATOM 5390 O O . ASN B 1 275 ? 0.206 -14.648 -16.703 1 83.38 275 ASN B O 1
ATOM 5394 N N . SER B 1 276 ? -0.152 -13.758 -14.734 1 89.56 276 SER B N 1
ATOM 5395 C CA . SER B 1 276 ? -0.55 -15.047 -14.164 1 89.56 276 SER B CA 1
ATOM 5396 C C . SER B 1 276 ? -1.817 -15.57 -14.82 1 89.56 276 SER B C 1
ATOM 5398 O O . SER B 1 276 ? -2.166 -16.75 -14.664 1 89.56 276 SER B O 1
ATOM 5400 N N . THR B 1 277 ? -2.492 -14.68 -15.562 1 89.69 277 THR B N 1
ATOM 5401 C CA . THR B 1 277 ? -3.697 -15.117 -16.25 1 89.69 277 THR B CA 1
ATOM 5402 C C . THR B 1 277 ? -3.615 -14.789 -17.75 1 89.69 277 THR B C 1
ATOM 5404 O O . THR B 1 277 ? -4.633 -14.781 -18.438 1 89.69 277 THR B O 1
ATOM 5407 N N . ASP B 1 278 ? -2.49 -14.398 -18.203 1 78.75 278 ASP B N 1
ATOM 5408 C CA . ASP B 1 278 ? -2.316 -14.102 -19.609 1 78.75 278 ASP B CA 1
ATOM 5409 C C . ASP B 1 278 ? -2.326 -15.391 -20.453 1 78.75 278 ASP B C 1
ATOM 5411 O O . ASP B 1 278 ? -1.348 -15.695 -21.125 1 78.75 278 ASP B O 1
ATOM 5415 N N . TYR B 1 279 ? -3.34 -15.984 -20.406 1 71.75 279 TYR B N 1
ATOM 5416 C CA . TYR B 1 279 ? -3.561 -17.281 -21.016 1 71.75 279 TYR B CA 1
ATOM 5417 C C . TYR B 1 279 ? -3.664 -17.172 -22.531 1 71.75 279 TYR B C 1
ATOM 5419 O O . TYR B 1 279 ? -4.289 -16.234 -23.047 1 71.75 279 TYR B O 1
ATOM 5427 N N . ARG B 1 280 ? -2.855 -17.812 -23.281 1 66.94 280 ARG B N 1
ATOM 5428 C CA . ARG B 1 280 ? -2.855 -17.766 -24.734 1 66.94 280 ARG B CA 1
ATOM 5429 C C . ARG B 1 280 ? -3.354 -19.078 -25.328 1 66.94 280 ARG B C 1
ATOM 5431 O O . ARG B 1 280 ? -3.383 -19.25 -26.547 1 66.94 280 ARG B O 1
ATOM 5438 N N . SER B 1 281 ? -4.105 -19.75 -24.719 1 66.88 281 SER B N 1
ATOM 5439 C CA . SER B 1 281 ? -4.684 -21.016 -25.141 1 66.88 281 SER B CA 1
ATOM 5440 C C . SER B 1 281 ? -3.684 -21.844 -25.938 1 66.88 281 SER B C 1
ATOM 5442 O O . SER B 1 281 ? -3.916 -22.141 -27.109 1 66.88 281 SER B O 1
ATOM 5444 N N . LEU B 1 282 ? -2.525 -21.969 -25.656 1 74.12 282 LEU B N 1
ATOM 5445 C CA . LEU B 1 282 ? -1.51 -22.812 -26.297 1 74.12 282 LEU B CA 1
ATOM 5446 C C . LEU B 1 282 ? -1.75 -24.281 -26 1 74.12 282 LEU B C 1
ATOM 5448 O O . LEU B 1 282 ? -2.152 -24.625 -24.875 1 74.12 282 LEU B O 1
ATOM 5452 N N . THR B 1 283 ? -1.632 -25.078 -27.047 1 76.75 283 THR B N 1
ATOM 5453 C CA . THR B 1 283 ? -1.897 -26.5 -26.875 1 76.75 283 THR B CA 1
ATOM 5454 C C . THR B 1 283 ? -0.625 -27.328 -27.078 1 76.75 283 THR B C 1
ATOM 5456 O O . THR B 1 283 ? -0.486 -28.406 -26.516 1 76.75 283 THR B O 1
ATOM 5459 N N . ASP B 1 284 ? 0.33 -26.859 -27.781 1 83.44 284 ASP B N 1
ATOM 5460 C CA . ASP B 1 284 ? 1.569 -27.578 -28.078 1 83.44 284 ASP B CA 1
ATOM 5461 C C . ASP B 1 284 ? 2.516 -27.547 -26.875 1 83.44 284 ASP B C 1
ATOM 5463 O O . ASP B 1 284 ? 2.938 -26.469 -26.453 1 83.44 284 ASP B O 1
ATOM 5467 N N . PRO B 1 285 ? 2.82 -28.641 -26.344 1 83.88 285 PRO B N 1
ATOM 5468 C CA . PRO B 1 285 ? 3.645 -28.688 -25.141 1 83.88 285 PRO B CA 1
ATOM 5469 C C . PRO B 1 285 ? 5.016 -28.047 -25.328 1 83.88 285 PRO B C 1
ATOM 5471 O O . PRO B 1 285 ? 5.539 -27.422 -24.391 1 83.88 285 PRO B O 1
ATOM 5474 N N . LEU B 1 286 ? 5.512 -28.297 -26.484 1 88.06 286 LEU B N 1
ATOM 5475 C CA . LEU B 1 286 ? 6.828 -27.719 -26.734 1 88.06 286 LEU B CA 1
ATOM 5476 C C . LEU B 1 286 ? 6.762 -26.203 -26.766 1 88.06 286 LEU B C 1
ATOM 5478 O O . LEU B 1 286 ? 7.664 -25.516 -26.266 1 88.06 286 LEU B O 1
ATOM 5482 N N . VAL B 1 287 ? 5.703 -25.672 -27.344 1 88.25 287 VAL B N 1
ATOM 5483 C CA . VAL B 1 287 ? 5.508 -24.234 -27.406 1 88.25 287 VAL B CA 1
ATOM 5484 C C . VAL B 1 287 ? 5.254 -23.688 -26 1 88.25 287 VAL B C 1
ATOM 5486 O O . VAL B 1 287 ? 5.773 -22.625 -25.641 1 88.25 287 VAL B O 1
ATOM 5489 N N . ILE B 1 288 ? 4.562 -24.438 -25.266 1 83.38 288 ILE B N 1
ATOM 5490 C CA . ILE B 1 288 ? 4.254 -24.047 -23.891 1 83.38 288 ILE B CA 1
ATOM 5491 C C . ILE B 1 288 ? 5.547 -23.938 -23.078 1 83.38 288 ILE B C 1
ATOM 5493 O O . ILE B 1 288 ? 5.773 -22.953 -22.391 1 83.38 288 ILE B O 1
ATOM 5497 N N . GLN B 1 289 ? 6.359 -24.891 -23.188 1 85.62 289 GLN B N 1
ATOM 5498 C CA . GLN B 1 289 ? 7.629 -24.891 -22.469 1 85.62 289 GLN B CA 1
ATOM 5499 C C . GLN B 1 289 ? 8.547 -23.781 -22.953 1 85.62 289 GLN B C 1
ATOM 5501 O O . GLN B 1 289 ? 9.273 -23.172 -22.156 1 85.62 289 GLN B O 1
ATOM 5506 N N . ALA B 1 290 ? 8.539 -23.594 -24.25 1 88.94 290 ALA B N 1
ATOM 5507 C CA . ALA B 1 290 ? 9.352 -22.531 -24.828 1 88.94 290 ALA B CA 1
ATOM 5508 C C . ALA B 1 290 ? 8.93 -21.172 -24.266 1 88.94 290 ALA B C 1
ATOM 5510 O O . ALA B 1 290 ? 9.773 -20.359 -23.891 1 88.94 290 ALA B O 1
ATOM 5511 N N . MET B 1 291 ? 7.652 -20.984 -24.234 1 85.5 291 MET B N 1
ATOM 5512 C CA . MET B 1 291 ? 7.109 -19.734 -23.734 1 85.5 291 MET B CA 1
ATOM 5513 C C . MET B 1 291 ? 7.496 -19.516 -22.281 1 85.5 291 MET B C 1
ATOM 5515 O O . MET B 1 291 ? 7.848 -18.391 -21.875 1 85.5 291 MET B O 1
ATOM 5519 N N . HIS B 1 292 ? 7.367 -20.562 -21.531 1 81.12 292 HIS B N 1
ATOM 5520 C CA . HIS B 1 292 ? 7.75 -20.5 -20.125 1 81.12 292 HIS B CA 1
ATOM 5521 C C . HIS B 1 292 ? 9.211 -20.109 -19.969 1 81.12 292 HIS B C 1
ATOM 5523 O O . HIS B 1 292 ? 9.547 -19.234 -19.156 1 81.12 292 HIS B O 1
ATOM 5529 N N . TYR B 1 293 ? 10.055 -20.75 -20.75 1 84.88 293 TYR B N 1
ATOM 5530 C CA . TYR B 1 293 ? 11.484 -20.469 -20.734 1 84.88 293 TYR B CA 1
ATOM 5531 C C . TYR B 1 293 ? 11.758 -19.016 -21.125 1 84.88 293 TYR B C 1
ATOM 5533 O O . TYR B 1 293 ? 12.539 -18.328 -20.453 1 84.88 293 TYR B O 1
ATOM 5541 N N . ILE B 1 294 ? 11.117 -18.531 -22.109 1 86.5 294 ILE B N 1
ATOM 5542 C CA . ILE B 1 294 ? 11.336 -17.188 -22.625 1 86.5 294 ILE B CA 1
ATOM 5543 C C . ILE B 1 294 ? 10.875 -16.156 -21.594 1 86.5 294 ILE B C 1
ATOM 5545 O O . ILE B 1 294 ? 11.57 -15.172 -21.328 1 86.5 294 ILE B O 1
ATOM 5549 N N . ARG B 1 295 ? 9.742 -16.375 -21.016 1 79.94 295 ARG B N 1
ATOM 5550 C CA . ARG B 1 295 ? 9.18 -15.445 -20.031 1 79.94 295 ARG B CA 1
ATOM 5551 C C . ARG B 1 295 ? 10.133 -15.25 -18.859 1 79.94 295 ARG B C 1
ATOM 5553 O O . ARG B 1 295 ? 10.227 -14.156 -18.312 1 79.94 295 ARG B O 1
ATOM 5560 N N . HIS B 1 296 ? 10.883 -16.281 -18.547 1 74.81 296 HIS B N 1
ATOM 5561 C CA . HIS B 1 296 ? 11.719 -16.25 -17.344 1 74.81 296 HIS B CA 1
ATOM 5562 C C . HIS B 1 296 ? 13.141 -15.797 -17.688 1 74.81 296 HIS B C 1
ATOM 5564 O O . HIS B 1 296 ? 13.875 -15.344 -16.812 1 74.81 296 HIS B O 1
ATOM 5570 N N . ARG B 1 297 ? 13.508 -15.859 -19.031 1 81.31 297 ARG B N 1
ATOM 5571 C CA . ARG B 1 297 ? 14.922 -15.68 -19.328 1 81.31 297 ARG B CA 1
ATOM 5572 C C . ARG B 1 297 ? 15.125 -14.641 -20.422 1 81.31 297 ARG B C 1
ATOM 5574 O O . ARG B 1 297 ? 16.266 -14.359 -20.812 1 81.31 297 ARG B O 1
ATOM 5581 N N . ALA B 1 298 ? 14.102 -14.07 -20.906 1 82.88 298 ALA B N 1
ATOM 5582 C CA . ALA B 1 298 ? 14.211 -13.133 -22.016 1 82.88 298 ALA B CA 1
ATOM 5583 C C . ALA B 1 298 ? 15.172 -11.992 -21.672 1 82.88 298 ALA B C 1
ATOM 5585 O O . ALA B 1 298 ? 15.922 -11.531 -22.531 1 82.88 298 ALA B O 1
ATOM 5586 N N . CYS B 1 299 ? 15.234 -11.625 -20.453 1 80.69 299 CYS B N 1
ATOM 5587 C CA . CYS B 1 299 ? 16.016 -10.461 -20.062 1 80.69 299 CYS B CA 1
ATOM 5588 C C . CYS B 1 299 ? 17.469 -10.852 -19.766 1 80.69 299 CYS B C 1
ATOM 5590 O O . CYS B 1 299 ? 18.312 -9.992 -19.516 1 80.69 299 CYS B O 1
ATOM 5592 N N . HIS B 1 300 ? 17.75 -12.133 -19.766 1 79.06 300 HIS B N 1
ATOM 5593 C CA . HIS B 1 300 ? 19.109 -12.617 -19.625 1 79.06 300 HIS B CA 1
ATOM 5594 C C . HIS B 1 300 ? 19.797 -12.734 -20.969 1 79.06 300 HIS B C 1
ATOM 5596 O O . HIS B 1 300 ? 20.688 -13.57 -21.156 1 79.06 300 HIS B O 1
ATOM 5602 N N . ARG B 1 301 ? 19.438 -12.008 -22.016 1 81.5 301 ARG B N 1
ATOM 5603 C CA . ARG B 1 301 ? 20.047 -11.883 -23.344 1 81.5 301 ARG B CA 1
ATOM 5604 C C . ARG B 1 301 ? 20.062 -13.227 -24.062 1 81.5 301 ARG B C 1
ATOM 5606 O O . ARG B 1 301 ? 21.062 -13.609 -24.656 1 81.5 301 ARG B O 1
ATOM 5613 N N . ILE B 1 302 ? 18.906 -13.859 -23.75 1 85.38 302 ILE B N 1
ATOM 5614 C CA . ILE B 1 302 ? 18.844 -15.141 -24.453 1 85.38 302 ILE B CA 1
ATOM 5615 C C . ILE B 1 302 ? 18.562 -14.898 -25.938 1 85.38 302 ILE B C 1
ATOM 5617 O O . ILE B 1 302 ? 18 -13.867 -26.312 1 85.38 302 ILE B O 1
ATOM 5621 N N . LYS B 1 303 ? 19.094 -15.859 -26.812 1 91.31 303 LYS B N 1
ATOM 5622 C CA . LYS B 1 303 ? 18.781 -15.945 -28.234 1 91.31 303 LYS B CA 1
ATOM 5623 C C . LYS B 1 303 ? 17.984 -17.203 -28.547 1 91.31 303 LYS B C 1
ATOM 5625 O O . LYS B 1 303 ? 17.703 -18 -27.641 1 91.31 303 LYS B O 1
ATOM 5630 N N . VAL B 1 304 ? 17.594 -17.203 -29.734 1 93.62 304 VAL B N 1
ATOM 5631 C CA . VAL B 1 304 ? 16.797 -18.344 -30.172 1 93.62 304 VAL B CA 1
ATOM 5632 C C . VAL B 1 304 ? 17.562 -19.641 -29.891 1 93.62 304 VAL B C 1
ATOM 5634 O O . VAL B 1 304 ? 16.969 -20.641 -29.5 1 93.62 304 VAL B O 1
ATOM 5637 N N . GLY B 1 305 ? 18.812 -19.578 -30 1 93.06 305 GLY B N 1
ATOM 5638 C CA . GLY B 1 305 ? 19.641 -20.766 -29.781 1 93.06 305 GLY B CA 1
ATOM 5639 C C . GLY B 1 305 ? 19.5 -21.328 -28.375 1 93.06 305 GLY B C 1
ATOM 5640 O O . GLY B 1 305 ? 19.453 -22.547 -28.203 1 93.06 305 GLY B O 1
ATOM 5641 N N . GLN B 1 306 ? 19.5 -20.484 -27.359 1 92.88 306 GLN B N 1
ATOM 5642 C CA . GLN B 1 306 ? 19.391 -20.938 -25.969 1 92.88 306 GLN B CA 1
ATOM 5643 C C . GLN B 1 306 ? 18.047 -21.609 -25.703 1 92.88 306 GLN B C 1
ATOM 5645 O O . GLN B 1 306 ? 17.953 -22.531 -24.906 1 92.88 306 GLN B O 1
ATOM 5650 N N . VAL B 1 307 ? 17.016 -21.109 -26.406 1 93.81 307 VAL B N 1
ATOM 5651 C CA . VAL B 1 307 ? 15.695 -21.719 -26.266 1 93.81 307 VAL B CA 1
ATOM 5652 C C . VAL B 1 307 ? 15.719 -23.141 -26.844 1 93.81 307 VAL B C 1
ATOM 5654 O O . VAL B 1 307 ? 15.219 -24.078 -26.234 1 93.81 307 VAL B O 1
ATOM 5657 N N . LEU B 1 308 ? 16.344 -23.281 -27.969 1 94.06 308 LEU B N 1
ATOM 5658 C CA . LEU B 1 308 ? 16.438 -24.562 -28.641 1 94.06 308 LEU B CA 1
ATOM 5659 C C . LEU B 1 308 ? 17.266 -25.547 -27.828 1 94.06 308 LEU B C 1
ATOM 5661 O O . LEU B 1 308 ? 16.906 -26.734 -27.719 1 94.06 308 LEU B O 1
ATOM 5665 N N . ASP B 1 309 ? 18.344 -25.078 -27.25 1 93.56 309 ASP B N 1
ATOM 5666 C CA . ASP B 1 309 ? 19.203 -25.906 -26.406 1 93.56 309 ASP B CA 1
ATOM 5667 C C . ASP B 1 309 ? 18.438 -26.422 -25.188 1 93.56 309 ASP B C 1
ATOM 5669 O O . ASP B 1 309 ? 18.578 -27.578 -24.797 1 93.56 309 ASP B O 1
ATOM 5673 N N . HIS B 1 310 ? 17.703 -25.531 -24.641 1 90.25 310 HIS B N 1
ATOM 5674 C CA . HIS B 1 310 ? 16.953 -25.891 -23.453 1 90.25 310 HIS B CA 1
ATOM 5675 C C . HIS B 1 310 ? 15.914 -26.953 -23.734 1 90.25 310 HIS B C 1
ATOM 5677 O O . HIS B 1 310 ? 15.695 -27.859 -22.922 1 90.25 310 HIS B O 1
ATOM 5683 N N . LEU B 1 311 ? 15.297 -26.828 -24.859 1 91.56 311 LEU B N 1
ATOM 5684 C CA . LEU B 1 311 ? 14.203 -27.734 -25.203 1 91.56 311 LEU B CA 1
ATOM 5685 C C . LEU B 1 311 ? 14.719 -28.922 -26 1 91.56 311 LEU B C 1
ATOM 5687 O O . LEU B 1 311 ? 13.984 -29.875 -26.25 1 91.56 311 LEU B O 1
ATOM 5691 N N . GLU B 1 312 ? 15.984 -28.891 -26.344 1 91.81 312 GLU B N 1
ATOM 5692 C CA . GLU B 1 312 ? 16.609 -29.969 -27.125 1 91.81 312 GLU B CA 1
ATOM 5693 C C . GLU B 1 312 ? 15.82 -30.266 -28.391 1 91.81 312 GLU B C 1
ATOM 5695 O O . GLU B 1 312 ? 15.438 -31.406 -28.625 1 91.81 312 GLU B O 1
ATOM 5700 N N . THR B 1 313 ? 15.594 -29.281 -29.172 1 93.56 313 THR B N 1
ATOM 5701 C CA . THR B 1 313 ? 14.828 -29.406 -30.406 1 93.56 313 THR B CA 1
ATOM 5702 C C . THR B 1 313 ? 15.461 -28.578 -31.516 1 93.56 313 THR B C 1
ATOM 5704 O O . THR B 1 313 ? 16.359 -27.781 -31.266 1 93.56 313 THR B O 1
ATOM 5707 N N . SER B 1 314 ? 15.07 -28.875 -32.75 1 93.19 314 SER B N 1
ATOM 5708 C CA . SER B 1 314 ? 15.617 -28.156 -33.875 1 93.19 314 SER B CA 1
ATOM 5709 C C . SER B 1 314 ? 14.883 -26.844 -34.125 1 93.19 314 SER B C 1
ATOM 5711 O O . SER B 1 314 ? 13.742 -26.688 -33.688 1 93.19 314 SER B O 1
ATOM 5713 N N . ARG B 1 315 ? 15.625 -25.875 -34.719 1 93.75 315 ARG B N 1
ATOM 5714 C CA . ARG B 1 315 ? 15.055 -24.562 -35 1 93.75 315 ARG B CA 1
ATOM 5715 C C . ARG B 1 315 ? 13.836 -24.672 -35.906 1 93.75 315 ARG B C 1
ATOM 5717 O O . ARG B 1 315 ? 12.812 -24.031 -35.656 1 93.75 315 ARG B O 1
ATOM 5724 N N . SER B 1 316 ? 13.969 -25.484 -36.938 1 93.94 316 SER B N 1
ATOM 5725 C CA . SER B 1 316 ? 12.883 -25.656 -37.906 1 93.94 316 SER B CA 1
ATOM 5726 C C . SER B 1 316 ? 11.633 -26.203 -37.219 1 93.94 316 SER B C 1
ATOM 5728 O O . SER B 1 316 ? 10.523 -25.719 -37.469 1 93.94 316 SER B O 1
ATOM 5730 N N . ASN B 1 317 ? 11.781 -27.156 -36.406 1 94.44 317 ASN B N 1
ATOM 5731 C CA . ASN B 1 317 ? 10.672 -27.797 -35.719 1 94.44 317 ASN B CA 1
ATOM 5732 C C . ASN B 1 317 ? 9.953 -26.797 -34.812 1 94.44 317 ASN B C 1
ATOM 5734 O O . ASN B 1 317 ? 8.727 -26.672 -34.844 1 94.44 317 ASN B O 1
ATOM 5738 N N . LEU B 1 318 ? 10.711 -26.156 -34 1 94.75 318 LEU B N 1
ATOM 5739 C CA . LEU B 1 318 ? 10.109 -25.25 -33 1 94.75 318 LEU B CA 1
ATOM 5740 C C . LEU B 1 318 ? 9.492 -24.047 -33.688 1 94.75 318 LEU B C 1
ATOM 5742 O O . LEU B 1 318 ? 8.43 -23.562 -33.281 1 94.75 318 LEU B O 1
ATOM 5746 N N . GLU B 1 319 ? 10.125 -23.516 -34.656 1 94.5 319 GLU B N 1
ATOM 5747 C CA . GLU B 1 319 ? 9.609 -22.375 -35.406 1 94.5 319 GLU B CA 1
ATOM 5748 C C . GLU B 1 319 ? 8.266 -22.688 -36.062 1 94.5 319 GLU B C 1
ATOM 5750 O O . GLU B 1 319 ? 7.359 -21.859 -36.062 1 94.5 319 GLU B O 1
ATOM 5755 N N . GLN B 1 320 ? 8.219 -23.859 -36.594 1 94.19 320 GLN B N 1
ATOM 5756 C CA . GLN B 1 320 ? 6.965 -24.281 -37.219 1 94.19 320 GLN B CA 1
ATOM 5757 C C . GLN B 1 320 ? 5.848 -24.359 -36.188 1 94.19 320 GLN B C 1
ATOM 5759 O O . GLN B 1 320 ? 4.719 -23.938 -36.438 1 94.19 320 GLN B O 1
ATOM 5764 N N . ARG B 1 321 ? 6.117 -24.844 -35.094 1 92.25 321 ARG B N 1
ATOM 5765 C CA . ARG B 1 321 ? 5.145 -24.984 -34 1 92.25 321 ARG B CA 1
ATOM 5766 C C . ARG B 1 321 ? 4.703 -23.625 -33.5 1 92.25 321 ARG B C 1
ATOM 5768 O O . ARG B 1 321 ? 3.525 -23.406 -33.188 1 92.25 321 ARG B O 1
ATOM 5775 N N . PHE B 1 322 ? 5.672 -22.734 -33.344 1 92.38 322 PHE B N 1
ATOM 5776 C CA . PHE B 1 322 ? 5.352 -21.375 -32.938 1 92.38 322 PHE B CA 1
ATOM 5777 C C . PHE B 1 322 ? 4.434 -20.719 -33.969 1 92.38 322 PHE B C 1
ATOM 5779 O O . PHE B 1 322 ? 3.461 -20.047 -33.594 1 92.38 322 PHE B O 1
ATOM 5786 N N . LYS B 1 323 ? 4.758 -20.922 -35.188 1 91.25 323 LYS B N 1
ATOM 5787 C CA . LYS B 1 323 ? 3.945 -20.359 -36.25 1 91.25 323 LYS B CA 1
ATOM 5788 C C . LYS B 1 323 ? 2.523 -20.922 -36.219 1 91.25 323 LYS B C 1
ATOM 5790 O O . LYS B 1 323 ? 1.554 -20.172 -36.344 1 91.25 323 LYS B O 1
ATOM 5795 N N . ASN B 1 324 ? 2.457 -22.125 -36.031 1 89.5 324 ASN B N 1
ATOM 5796 C CA . ASN B 1 324 ? 1.158 -22.797 -36 1 89.5 324 ASN B CA 1
ATOM 5797 C C . ASN B 1 324 ? 0.318 -22.328 -34.812 1 89.5 324 ASN B C 1
ATOM 5799 O O . ASN B 1 324 ? -0.89 -22.125 -34.969 1 89.5 324 ASN B O 1
ATOM 5803 N N . GLU B 1 325 ? 1.03 -22.172 -33.719 1 84.5 325 GLU B N 1
ATOM 5804 C CA . GLU B 1 325 ? 0.307 -21.906 -32.469 1 84.5 325 GLU B CA 1
ATOM 5805 C C . GLU B 1 325 ? 0.059 -20.406 -32.281 1 84.5 325 GLU B C 1
ATOM 5807 O O . GLU B 1 325 ? -0.965 -20 -31.734 1 84.5 325 GLU B O 1
ATOM 5812 N N . MET B 1 326 ? 0.993 -19.516 -32.656 1 85.88 326 MET B N 1
ATOM 5813 C CA . MET B 1 326 ? 0.92 -18.109 -32.25 1 85.88 326 MET B CA 1
ATOM 5814 C C . MET B 1 326 ? 1.129 -17.203 -33.469 1 85.88 326 MET B C 1
ATOM 5816 O O . MET B 1 326 ? 0.971 -15.984 -33.344 1 85.88 326 MET B O 1
ATOM 5820 N N . ASN B 1 327 ? 1.409 -17.766 -34.656 1 90 327 ASN B N 1
ATOM 5821 C CA . ASN B 1 327 ? 1.747 -16.984 -35.844 1 90 327 ASN B CA 1
ATOM 5822 C C . ASN B 1 327 ? 2.846 -15.969 -35.562 1 90 327 ASN B C 1
ATOM 5824 O O . ASN B 1 327 ? 2.732 -14.805 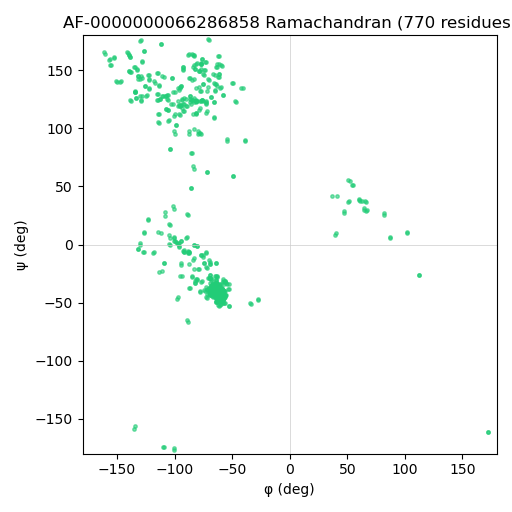-35.938 1 90 327 ASN B O 1
ATOM 5828 N N . LYS B 1 328 ? 3.809 -16.359 -34.719 1 92.12 328 LYS B N 1
ATOM 5829 C CA . LYS B 1 328 ? 4.977 -15.547 -34.375 1 92.12 328 LYS B CA 1
ATOM 5830 C C . LYS B 1 328 ? 6.25 -16.391 -34.406 1 92.12 328 LYS B C 1
ATOM 5832 O O . LYS B 1 328 ? 6.195 -17.609 -34.312 1 92.12 328 LYS B O 1
ATOM 5837 N N . THR B 1 329 ? 7.328 -15.75 -34.656 1 93.44 329 THR B N 1
ATOM 5838 C CA . THR B 1 329 ? 8.617 -16.422 -34.531 1 93.44 329 THR B CA 1
ATOM 5839 C C . THR B 1 329 ? 9.109 -16.422 -33.094 1 93.44 329 THR B C 1
ATOM 5841 O O . THR B 1 329 ? 8.617 -15.656 -32.281 1 93.44 329 THR B O 1
ATOM 5844 N N . ILE B 1 330 ? 10.047 -17.297 -32.875 1 93.94 330 ILE B N 1
ATOM 5845 C CA . ILE B 1 330 ? 10.656 -17.375 -31.562 1 93.94 330 ILE B CA 1
ATOM 5846 C C . ILE B 1 330 ? 11.305 -16.031 -31.203 1 93.94 330 ILE B C 1
ATOM 5848 O O . ILE B 1 330 ? 11.18 -15.547 -30.078 1 93.94 330 ILE B O 1
ATOM 5852 N N . HIS B 1 331 ? 11.938 -15.469 -32.188 1 93.38 331 HIS B N 1
ATOM 5853 C CA . HIS B 1 331 ? 12.609 -14.188 -31.984 1 93.38 331 HIS B CA 1
ATOM 5854 C C . HIS B 1 331 ? 11.617 -13.094 -31.594 1 93.38 331 HIS B C 1
ATOM 5856 O O . HIS B 1 331 ? 11.891 -12.297 -30.703 1 93.38 331 HIS B O 1
ATOM 5862 N N . GLN B 1 332 ? 10.523 -13.062 -32.25 1 93 332 GLN B N 1
ATOM 5863 C CA . GLN B 1 332 ? 9.484 -12.07 -31.969 1 93 332 GLN B CA 1
ATOM 5864 C C . GLN B 1 332 ? 8.969 -12.211 -30.531 1 93 332 GLN B C 1
ATOM 5866 O O . GLN B 1 332 ? 8.734 -11.203 -29.859 1 93 332 GLN B O 1
ATOM 5871 N N . VAL B 1 333 ? 8.797 -13.422 -30.156 1 91.56 333 VAL B N 1
ATOM 5872 C CA . VAL B 1 333 ? 8.266 -13.688 -28.812 1 91.56 333 VAL B CA 1
ATOM 5873 C C . VAL B 1 333 ? 9.266 -13.227 -27.766 1 91.56 333 VAL B C 1
ATOM 5875 O O . VAL B 1 333 ? 8.883 -12.633 -26.75 1 91.56 333 VAL B O 1
ATOM 5878 N N . ILE B 1 334 ? 10.531 -13.484 -27.984 1 92.81 334 ILE B N 1
ATOM 5879 C CA . ILE B 1 334 ? 11.578 -13.055 -27.062 1 92.81 334 ILE B CA 1
ATOM 5880 C C . ILE B 1 334 ? 11.578 -11.531 -26.953 1 92.81 334 ILE B C 1
ATOM 5882 O O . ILE B 1 334 ? 11.633 -10.977 -25.859 1 92.81 334 ILE B O 1
ATOM 5886 N N . HIS B 1 335 ? 11.453 -10.938 -28.078 1 92.31 335 HIS B N 1
ATOM 5887 C CA . HIS B 1 335 ? 11.438 -9.477 -28.141 1 92.31 335 HIS B CA 1
ATOM 5888 C C . HIS B 1 335 ? 10.234 -8.914 -27.391 1 92.31 335 HIS B C 1
ATOM 5890 O O . HIS B 1 335 ? 10.367 -7.969 -26.609 1 92.31 335 HIS B O 1
ATOM 5896 N N . GLU B 1 336 ? 9.094 -9.453 -27.641 1 90.56 336 GLU B N 1
ATOM 5897 C CA . GLU B 1 336 ? 7.855 -8.992 -27.031 1 90.56 336 GLU B CA 1
ATOM 5898 C C . GLU B 1 336 ? 7.898 -9.133 -25.516 1 90.56 336 GLU B C 1
ATOM 5900 O O . GLU B 1 336 ? 7.402 -8.266 -24.797 1 90.56 336 GLU B O 1
ATOM 5905 N N . GLU B 1 337 ? 8.5 -10.195 -25.094 1 88.06 337 GLU B N 1
ATOM 5906 C CA . GLU B 1 337 ? 8.617 -10.422 -23.656 1 88.06 337 GLU B CA 1
ATOM 5907 C C . GLU B 1 337 ? 9.531 -9.383 -23 1 88.06 337 GLU B C 1
ATOM 5909 O O . GLU B 1 337 ? 9.234 -8.883 -21.922 1 88.06 337 GLU B O 1
ATOM 5914 N N . LYS B 1 338 ? 10.602 -9.125 -23.672 1 89.62 338 LYS B N 1
ATOM 5915 C CA . LYS B 1 338 ? 11.578 -8.164 -23.156 1 89.62 338 LYS B CA 1
ATOM 5916 C C . LYS B 1 338 ? 10.977 -6.766 -23.062 1 89.62 338 LYS B C 1
ATOM 5918 O O . LYS B 1 338 ? 11.086 -6.102 -22.031 1 89.62 338 LYS B O 1
ATOM 5923 N N . ILE B 1 339 ? 10.398 -6.391 -24.109 1 91.44 339 ILE B N 1
ATOM 5924 C CA . ILE B 1 339 ? 9.891 -5.023 -24.172 1 91.44 339 ILE B CA 1
ATOM 5925 C C . ILE B 1 339 ? 8.711 -4.863 -23.219 1 91.44 339 ILE B C 1
ATOM 5927 O O . ILE B 1 339 ? 8.523 -3.797 -22.641 1 91.44 339 ILE B O 1
ATOM 5931 N N . SER B 1 340 ? 7.875 -5.891 -23.125 1 87.62 340 SER B N 1
ATOM 5932 C CA . SER B 1 340 ? 6.762 -5.867 -22.188 1 87.62 340 SER B CA 1
ATOM 5933 C C . SER B 1 340 ? 7.25 -5.695 -20.75 1 87.62 340 SER B C 1
ATOM 5935 O O . SER B 1 340 ? 6.617 -4.996 -19.953 1 87.62 340 SER B O 1
ATOM 5937 N N . ARG B 1 341 ? 8.289 -6.344 -20.438 1 84.5 341 ARG B N 1
ATOM 5938 C CA . ARG B 1 341 ? 8.891 -6.219 -19.109 1 84.5 341 ARG B CA 1
ATOM 5939 C C . ARG B 1 341 ? 9.383 -4.797 -18.859 1 84.5 341 ARG B C 1
ATOM 5941 O O . ARG B 1 341 ? 9.195 -4.242 -17.781 1 84.5 341 ARG B O 1
ATOM 5948 N N . ALA B 1 342 ? 10.07 -4.324 -19.812 1 87.69 342 ALA B N 1
ATOM 5949 C CA . ALA B 1 342 ? 10.555 -2.951 -19.703 1 87.69 342 ALA B CA 1
ATOM 5950 C C . ALA B 1 342 ? 9.406 -1.976 -19.484 1 87.69 342 ALA B C 1
ATOM 5952 O O . ALA B 1 342 ? 9.5 -1.074 -18.641 1 87.69 342 ALA B O 1
ATOM 5953 N N . LYS B 1 343 ? 8.383 -2.203 -20.234 1 87.69 343 LYS B N 1
ATOM 5954 C CA . LYS B 1 343 ? 7.188 -1.374 -20.094 1 87.69 343 LYS B CA 1
ATOM 5955 C C . LYS B 1 343 ? 6.629 -1.455 -18.672 1 87.69 343 LYS B C 1
ATOM 5957 O O . LYS B 1 343 ? 6.289 -0.432 -18.078 1 87.69 343 LYS B O 1
ATOM 5962 N N . ASN B 1 344 ? 6.605 -2.609 -18.203 1 80.62 344 ASN B N 1
ATOM 5963 C CA . ASN B 1 344 ? 6.078 -2.836 -16.859 1 80.62 344 ASN B CA 1
ATOM 5964 C C . ASN B 1 344 ? 6.926 -2.145 -15.797 1 80.62 344 ASN B C 1
ATOM 5966 O O . ASN B 1 344 ? 6.395 -1.568 -14.844 1 80.62 344 ASN B O 1
ATOM 5970 N N . LEU B 1 345 ? 8.211 -2.279 -15.938 1 82.19 345 LEU B N 1
ATOM 5971 C CA . LEU B 1 345 ? 9.125 -1.651 -14.984 1 82.19 345 LEU B CA 1
ATOM 5972 C C . LEU B 1 345 ? 9 -0.133 -15.031 1 82.19 345 LEU B C 1
ATOM 5974 O O . LEU B 1 345 ? 9.031 0.53 -13.992 1 82.19 345 LEU B O 1
ATOM 5978 N N . LEU B 1 346 ? 8.836 0.402 -16.219 1 84.62 346 LEU B N 1
ATOM 5979 C CA . LEU B 1 346 ? 8.664 1.842 -16.375 1 84.62 346 LEU B CA 1
ATOM 5980 C C . LEU B 1 346 ? 7.395 2.326 -15.695 1 84.62 346 LEU B C 1
ATOM 5982 O O . LEU B 1 346 ? 7.363 3.426 -15.141 1 84.62 346 LEU B O 1
ATOM 5986 N N . GLN B 1 347 ? 6.406 1.475 -15.727 1 79.25 347 GLN B N 1
ATOM 5987 C CA . GLN B 1 347 ? 5.09 1.835 -15.211 1 79.25 347 GLN B CA 1
ATOM 5988 C C . GLN B 1 347 ? 5.023 1.658 -13.703 1 79.25 347 GLN B C 1
ATOM 5990 O O . GLN B 1 347 ? 4.379 2.445 -13.008 1 79.25 347 GLN B O 1
ATOM 5995 N N . GLN B 1 348 ? 5.734 0.679 -13.242 1 70.88 348 GLN B N 1
ATOM 5996 C CA . GLN B 1 348 ? 5.438 0.245 -11.883 1 70.88 348 GLN B CA 1
ATOM 5997 C C . GLN B 1 348 ? 6.559 0.631 -10.93 1 70.88 348 GLN B C 1
ATOM 5999 O O . GLN B 1 348 ? 6.395 0.565 -9.703 1 70.88 348 GLN B O 1
ATOM 6004 N N . THR B 1 349 ? 7.758 0.996 -11.469 1 73.06 349 THR B N 1
ATOM 6005 C CA . THR B 1 349 ? 8.898 1.255 -10.602 1 73.06 349 THR B CA 1
ATOM 6006 C C . THR B 1 349 ? 9.5 2.631 -10.883 1 73.06 349 THR B C 1
ATOM 6008 O O . THR B 1 349 ? 9.125 3.285 -11.859 1 73.06 349 THR B O 1
ATOM 6011 N N . ASP B 1 350 ? 10.367 3.082 -9.969 1 73 350 ASP B N 1
ATOM 6012 C CA . ASP B 1 350 ? 11.086 4.34 -10.156 1 73 350 ASP B CA 1
ATOM 6013 C C . ASP B 1 350 ? 12.539 4.094 -10.555 1 73 350 ASP B C 1
ATOM 6015 O O . ASP B 1 350 ? 13.375 4.992 -10.461 1 73 350 ASP B O 1
ATOM 6019 N N . ILE B 1 351 ? 12.773 2.891 -10.984 1 77.5 351 ILE B N 1
ATOM 6020 C CA . ILE B 1 351 ? 14.125 2.527 -11.398 1 77.5 351 ILE B CA 1
ATOM 6021 C C . ILE B 1 351 ? 14.516 3.342 -12.633 1 77.5 351 ILE B C 1
ATOM 6023 O O . ILE B 1 351 ? 13.688 3.604 -13.508 1 77.5 351 ILE B O 1
ATOM 6027 N N . SER B 1 352 ? 15.742 3.797 -12.617 1 82.69 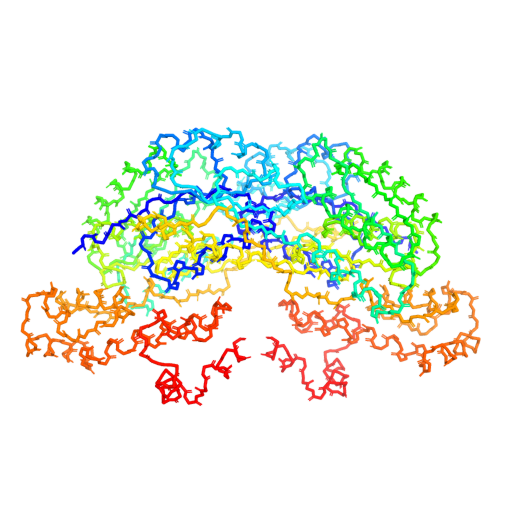352 SER B N 1
ATOM 6028 C CA . SER B 1 352 ? 16.203 4.617 -13.734 1 82.69 352 SER B CA 1
ATOM 6029 C C . SER B 1 352 ? 16.094 3.871 -15.055 1 82.69 352 SER B C 1
ATOM 6031 O O . SER B 1 352 ? 16.172 2.643 -15.094 1 82.69 352 SER B O 1
ATOM 6033 N N . ILE B 1 353 ? 15.953 4.617 -16.156 1 88.94 353 ILE B N 1
ATOM 6034 C CA . ILE B 1 353 ? 15.836 4.031 -17.484 1 88.94 353 ILE B CA 1
ATOM 6035 C C . ILE B 1 353 ? 17.125 3.293 -17.844 1 88.94 353 ILE B C 1
ATOM 6037 O O . ILE B 1 353 ? 17.094 2.242 -18.484 1 88.94 353 ILE B O 1
ATOM 6041 N N . LYS B 1 354 ? 18.219 3.898 -17.344 1 88.19 354 LYS B N 1
ATOM 6042 C CA . LYS B 1 354 ? 19.516 3.244 -17.578 1 88.19 354 LYS B CA 1
ATOM 6043 C C . LYS B 1 354 ? 19.531 1.856 -16.938 1 88.19 354 LYS B C 1
ATOM 6045 O O . LYS B 1 354 ? 19.969 0.887 -17.562 1 88.19 354 LYS B O 1
ATOM 6050 N N . GLU B 1 355 ? 19.078 1.768 -15.789 1 83.31 355 GLU B N 1
ATOM 6051 C CA . GLU B 1 355 ? 19.062 0.495 -15.07 1 83.31 355 GLU B CA 1
ATOM 6052 C C . GLU B 1 355 ? 18.078 -0.481 -15.711 1 83.31 355 GLU B C 1
ATOM 6054 O O . GLU B 1 355 ? 18.344 -1.683 -15.781 1 83.31 355 GLU B O 1
ATOM 6059 N N . ILE B 1 356 ? 16.938 0.026 -16.109 1 87.44 356 ILE B N 1
ATOM 6060 C CA . ILE B 1 356 ? 15.945 -0.807 -16.781 1 87.44 356 ILE B CA 1
ATOM 6061 C C . ILE B 1 356 ? 16.547 -1.411 -18.047 1 87.44 356 ILE B C 1
ATOM 6063 O O . ILE B 1 356 ? 16.328 -2.588 -18.344 1 87.44 356 ILE B O 1
ATOM 6067 N N . THR B 1 357 ? 17.375 -0.621 -18.75 1 90 357 THR B N 1
ATOM 6068 C CA . THR B 1 357 ? 18.047 -1.082 -19.953 1 90 357 THR B CA 1
ATOM 6069 C C . THR B 1 357 ? 18.953 -2.277 -19.641 1 90 357 THR B C 1
ATOM 6071 O O . THR B 1 357 ? 18.953 -3.266 -20.391 1 90 357 THR B O 1
ATOM 6074 N N . GLU B 1 358 ? 19.578 -2.146 -18.562 1 83.88 358 GLU B N 1
ATOM 6075 C CA . GLU B 1 358 ? 20.5 -3.197 -18.156 1 83.88 358 GLU B CA 1
ATOM 6076 C C . GLU B 1 358 ? 19.766 -4.438 -17.672 1 83.88 358 GL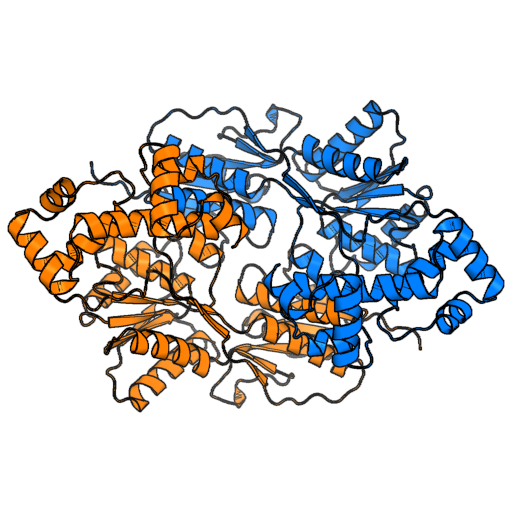U B C 1
ATOM 6078 O O . GLU B 1 358 ? 20.094 -5.559 -18.062 1 83.88 358 GLU B O 1
ATOM 6083 N N . ILE B 1 359 ? 18.75 -4.242 -16.984 1 80.38 359 ILE B N 1
ATOM 6084 C CA . ILE B 1 359 ? 17.984 -5.32 -16.359 1 80.38 35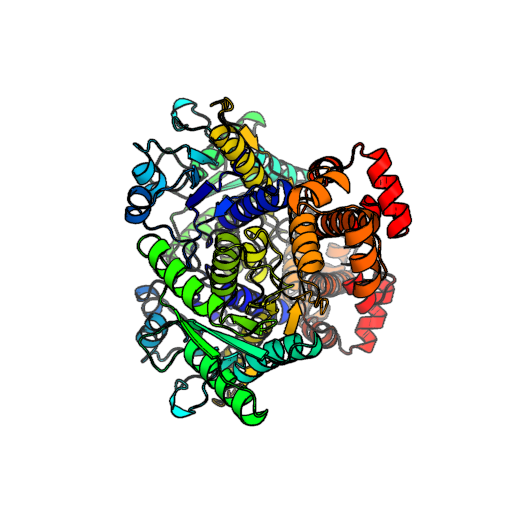9 ILE B CA 1
ATOM 6085 C C . ILE B 1 359 ? 17.25 -6.117 -17.422 1 80.38 359 ILE B C 1
ATOM 6087 O O . ILE B 1 359 ? 17.109 -7.34 -17.312 1 80.38 359 ILE B O 1
ATOM 6091 N N . CYS B 1 360 ? 16.75 -5.387 -18.406 1 87.62 360 CYS B N 1
ATOM 6092 C CA . CYS B 1 360 ? 15.969 -6.039 -19.453 1 87.62 360 CYS B CA 1
ATOM 6093 C C . CYS B 1 360 ? 16.875 -6.645 -20.516 1 87.62 360 CYS B C 1
ATOM 6095 O O . CYS B 1 360 ? 16.406 -7.297 -21.438 1 87.62 360 CYS B O 1
ATOM 6097 N N . GLY B 1 361 ? 18.156 -6.5 -20.359 1 86.69 361 GLY B N 1
ATOM 6098 C CA . GLY B 1 361 ? 19.125 -7.195 -21.203 1 86.69 361 GLY B CA 1
ATOM 6099 C C . GLY B 1 361 ? 19.359 -6.5 -22.531 1 86.69 361 GLY B C 1
ATOM 6100 O O . GLY B 1 361 ? 19.672 -7.152 -23.531 1 86.69 361 GLY B O 1
ATOM 6101 N N . TYR B 1 362 ? 19.156 -5.211 -22.562 1 91.25 362 TYR B N 1
ATOM 6102 C CA . TYR B 1 362 ? 19.484 -4.469 -23.781 1 91.25 362 TYR B CA 1
ATOM 6103 C C . TYR B 1 362 ? 20.953 -4.082 -23.797 1 91.25 362 TYR B C 1
ATOM 6105 O O . TYR B 1 362 ? 21.531 -3.758 -22.75 1 91.25 362 TYR B O 1
ATOM 6113 N N . PRO B 1 363 ? 21.547 -4.156 -24.938 1 89.88 363 PRO B N 1
ATOM 6114 C CA . PRO B 1 363 ? 23 -3.924 -25 1 89.88 363 PRO B CA 1
ATOM 6115 C C . PRO B 1 363 ? 23.375 -2.477 -24.688 1 89.88 363 PRO B C 1
ATOM 6117 O O . PRO B 1 363 ? 24.484 -2.211 -24.219 1 89.88 363 PRO B O 1
ATOM 6120 N N . SER B 1 364 ? 22.469 -1.521 -25 1 92.19 364 SER B N 1
ATOM 6121 C CA . SER B 1 364 ? 22.734 -0.11 -24.734 1 92.19 364 SER B CA 1
ATOM 6122 C C . SER B 1 364 ? 21.453 0.668 -24.531 1 92.19 364 SER B C 1
ATOM 6124 O O . SER B 1 364 ? 20.391 0.246 -24.984 1 92.19 364 SER B O 1
ATOM 6126 N N . ILE B 1 365 ? 21.656 1.756 -23.922 1 93.5 365 ILE B N 1
ATOM 6127 C CA . ILE B 1 365 ? 20.5 2.613 -23.672 1 93.5 365 ILE B CA 1
ATOM 6128 C C . ILE B 1 365 ? 19.969 3.166 -24.984 1 93.5 365 ILE B C 1
ATOM 6130 O O . ILE B 1 365 ? 18.766 3.336 -25.156 1 93.5 365 ILE B O 1
ATOM 6134 N N . GLN B 1 366 ? 20.875 3.457 -25.875 1 92.69 366 GLN B N 1
ATOM 6135 C CA . GLN B 1 366 ? 20.484 3.971 -27.188 1 92.69 366 GLN B CA 1
ATOM 6136 C C . GLN B 1 366 ? 19.625 2.955 -27.938 1 92.69 366 GLN B C 1
ATOM 6138 O O . GLN B 1 366 ? 18.625 3.314 -28.547 1 92.69 366 GLN B O 1
ATOM 6143 N N . TYR B 1 367 ? 20.094 1.724 -27.891 1 93.56 367 TYR B N 1
ATOM 6144 C CA . TYR B 1 367 ? 19.344 0.658 -28.547 1 93.56 367 TYR B CA 1
ATOM 6145 C C . TYR B 1 367 ? 17.969 0.496 -27.922 1 93.56 367 TYR B C 1
ATOM 6147 O O . TYR B 1 367 ? 16.969 0.317 -28.625 1 93.56 367 TYR B O 1
ATOM 6155 N N . PHE B 1 368 ? 17.906 0.543 -26.641 1 95.19 368 PHE B N 1
ATOM 6156 C CA . PHE B 1 368 ? 16.641 0.423 -25.922 1 95.19 368 PHE B CA 1
ATOM 6157 C C . PHE B 1 368 ? 15.68 1.521 -26.344 1 95.19 368 PHE B C 1
ATOM 6159 O O . PHE B 1 368 ? 14.508 1.251 -26.609 1 95.19 368 PHE B O 1
ATOM 6166 N N . TYR B 1 369 ? 16.188 2.717 -26.391 1 93.62 369 TYR B N 1
ATOM 6167 C CA . TYR B 1 369 ? 15.352 3.842 -26.812 1 93.62 369 TYR B CA 1
ATOM 6168 C C . TYR B 1 369 ? 14.797 3.621 -28.203 1 93.62 369 TYR B C 1
ATOM 6170 O O . TYR B 1 369 ? 13.625 3.898 -28.469 1 93.62 369 TYR B O 1
ATOM 6178 N N . SER B 1 370 ? 15.633 3.148 -29.109 1 94.56 370 SER B N 1
ATOM 6179 C CA . SER B 1 370 ? 15.234 2.912 -30.5 1 94.56 370 SER B CA 1
ATOM 6180 C C . SER B 1 370 ? 14.141 1.854 -30.578 1 94.56 370 SER B C 1
ATOM 6182 O O . SER B 1 370 ? 13.141 2.041 -31.281 1 94.56 370 SER B O 1
ATOM 6184 N N . VAL B 1 371 ? 14.367 0.769 -29.875 1 94.25 371 VAL B N 1
ATOM 6185 C CA . VAL B 1 371 ? 13.438 -0.351 -29.906 1 94.25 371 VAL B CA 1
ATOM 6186 C C . VAL B 1 371 ? 12.102 0.074 -29.297 1 94.25 371 VAL B C 1
ATOM 6188 O O . VAL B 1 371 ? 11.039 -0.254 -29.828 1 94.25 371 VAL B O 1
ATOM 6191 N N . PHE B 1 372 ? 12.148 0.743 -28.203 1 95.25 372 PHE B N 1
ATOM 6192 C CA . PHE B 1 372 ? 10.953 1.177 -27.5 1 95.25 372 PHE B CA 1
ATOM 6193 C C . PHE B 1 372 ? 10.141 2.146 -28.344 1 95.25 372 PHE B C 1
ATOM 6195 O O . PHE B 1 372 ? 8.914 2.045 -28.422 1 95.25 372 PHE B O 1
ATOM 6202 N N . LYS B 1 373 ? 10.82 3.072 -28.922 1 93.69 373 LYS B N 1
ATOM 6203 C CA . LYS B 1 373 ? 10.148 4.043 -29.781 1 93.69 373 LYS B CA 1
ATOM 6204 C C . LYS B 1 373 ? 9.477 3.357 -30.969 1 93.69 373 LYS B C 1
ATOM 6206 O O . LYS B 1 373 ? 8.375 3.736 -31.375 1 93.69 373 LYS B O 1
ATOM 6211 N N . LYS B 1 374 ? 10.133 2.459 -31.516 1 93.12 374 LYS B N 1
ATOM 6212 C CA . LYS B 1 374 ? 9.578 1.708 -32.625 1 93.12 374 LYS B CA 1
ATOM 6213 C C . LYS B 1 374 ? 8.312 0.962 -32.219 1 93.12 374 LYS B C 1
ATOM 6215 O O . LYS B 1 374 ? 7.34 0.922 -32.969 1 93.12 374 LYS B O 1
ATOM 6220 N N . GLU B 1 375 ? 8.352 0.395 -31.016 1 91.69 375 GLU B N 1
ATOM 6221 C CA . GLU B 1 375 ? 7.262 -0.452 -30.547 1 91.69 375 GLU B CA 1
ATOM 6222 C C . GLU B 1 375 ? 6.082 0.386 -30.078 1 91.69 375 GLU B C 1
ATOM 6224 O O . GLU B 1 375 ? 4.926 0.039 -30.328 1 91.69 375 GLU B O 1
ATOM 6229 N N . PHE B 1 376 ? 6.297 1.506 -29.359 1 91.19 376 PHE B N 1
ATOM 6230 C CA . PHE B 1 376 ? 5.227 2.211 -28.672 1 91.19 376 PHE B CA 1
ATOM 6231 C C . PHE B 1 376 ? 5.062 3.621 -29.219 1 91.19 376 PHE B C 1
ATOM 6233 O O . PHE B 1 376 ? 4.188 4.367 -28.781 1 91.19 376 PHE B O 1
ATOM 6240 N N . GLU B 1 377 ? 5.93 4.074 -30.094 1 91.06 377 GLU B N 1
ATOM 6241 C CA . GLU B 1 377 ? 5.875 5.371 -30.75 1 91.06 377 GLU B CA 1
ATOM 6242 C C . GLU B 1 377 ? 6.082 6.512 -29.766 1 91.06 377 GLU B C 1
ATOM 6244 O O . GLU B 1 377 ? 5.473 7.574 -29.891 1 91.06 377 GLU B O 1
ATOM 6249 N N . MET B 1 378 ? 6.805 6.203 -28.75 1 90.38 378 MET B N 1
ATOM 6250 C CA . MET B 1 378 ? 7.227 7.188 -27.766 1 90.38 378 MET B CA 1
ATOM 6251 C C . MET B 1 378 ? 8.492 6.73 -27.047 1 90.38 378 MET B C 1
ATOM 6253 O O . MET B 1 378 ? 8.82 5.547 -27.047 1 90.38 378 MET B O 1
ATOM 6257 N N . THR B 1 379 ? 9.18 7.707 -26.469 1 91.62 379 THR B N 1
ATOM 6258 C CA . THR B 1 379 ? 10.383 7.359 -25.734 1 91.62 379 THR B CA 1
ATOM 6259 C C . THR B 1 379 ? 10.031 6.758 -24.375 1 91.62 379 THR B C 1
ATOM 6261 O O . THR B 1 379 ? 8.93 6.969 -23.859 1 91.62 379 THR B O 1
ATOM 6264 N N . PRO B 1 380 ? 10.961 5.945 -23.844 1 91.38 380 PRO B N 1
ATOM 6265 C CA . PRO B 1 380 ? 10.734 5.422 -22.484 1 91.38 380 PRO B CA 1
ATOM 6266 C C . PRO B 1 380 ? 10.43 6.523 -21.469 1 91.38 380 PRO B C 1
ATOM 6268 O O . PRO B 1 380 ? 9.586 6.336 -20.594 1 91.38 380 PRO B O 1
ATOM 6271 N N . LYS B 1 381 ? 11.109 7.617 -21.625 1 89.19 381 LYS B N 1
ATOM 6272 C CA . LYS B 1 381 ? 10.891 8.742 -20.734 1 89.19 381 LYS B CA 1
ATOM 6273 C C . LYS B 1 381 ? 9.477 9.289 -20.859 1 89.19 381 LYS B C 1
ATOM 6275 O O . LY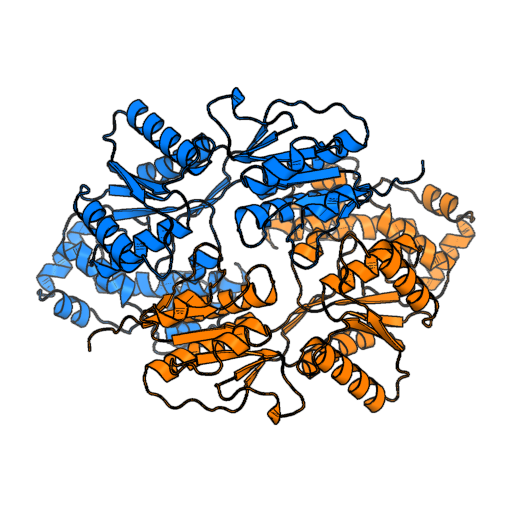S B 1 381 ? 8.812 9.562 -19.859 1 89.19 381 LYS B O 1
ATOM 6280 N N . GLU B 1 382 ? 9.086 9.461 -22.047 1 86.38 382 GLU B N 1
ATOM 6281 C CA . GLU B 1 382 ? 7.738 9.938 -22.328 1 86.38 382 GLU B CA 1
ATOM 6282 C C . GLU B 1 382 ? 6.691 8.961 -21.797 1 86.38 382 GLU B C 1
ATOM 6284 O O . GLU B 1 382 ? 5.668 9.375 -21.25 1 86.38 382 GLU B O 1
ATOM 6289 N N . PHE B 1 383 ? 7 7.73 -22.078 1 88.44 383 PHE B N 1
ATOM 6290 C CA . PHE B 1 383 ? 6.078 6.699 -21.625 1 88.44 383 PHE B CA 1
ATOM 6291 C C . PHE B 1 383 ? 5.883 6.773 -20.109 1 88.44 383 PHE B C 1
ATOM 6293 O O . PHE B 1 383 ? 4.754 6.711 -19.625 1 88.44 383 PHE B O 1
ATOM 6300 N N . ARG B 1 384 ? 6.887 6.898 -19.297 1 85.06 384 ARG B N 1
ATOM 6301 C CA . ARG B 1 384 ? 6.84 6.961 -17.844 1 85.06 384 ARG B CA 1
ATOM 6302 C C . ARG B 1 384 ? 6.098 8.211 -17.375 1 85.06 384 ARG B C 1
ATOM 6304 O O . ARG B 1 384 ? 5.379 8.164 -16.375 1 85.06 384 ARG B O 1
ATOM 6311 N N . LEU B 1 385 ? 6.324 9.258 -18.016 1 76.38 385 LEU B N 1
ATOM 6312 C CA . LEU B 1 385 ? 5.648 10.5 -17.656 1 76.38 385 LEU B CA 1
ATOM 6313 C C . LEU B 1 385 ? 4.141 10.375 -17.859 1 76.38 385 LEU B C 1
ATOM 6315 O O . LEU B 1 385 ? 3.367 11.078 -17.203 1 76.38 385 LEU B O 1
ATOM 6319 N N . ASN B 1 386 ? 3.809 9.492 -18.797 1 68.56 386 ASN B N 1
ATOM 6320 C CA . ASN B 1 386 ? 2.398 9.32 -19.125 1 68.56 386 ASN B CA 1
ATOM 6321 C C . ASN B 1 386 ? 1.737 8.273 -18.219 1 68.56 386 ASN B C 1
ATOM 6323 O O . ASN B 1 386 ? 0.539 8.016 -18.344 1 68.56 386 ASN B O 1
ATOM 6327 N N . CYS B 1 387 ? 2.445 7.656 -17.484 1 66.38 387 CYS B N 1
ATOM 6328 C CA . CYS B 1 387 ? 1.903 6.641 -16.594 1 66.38 387 CYS B CA 1
ATOM 6329 C C . CYS B 1 387 ? 1.437 7.258 -15.281 1 66.38 387 CYS B C 1
ATOM 6331 O O . CYS B 1 387 ? 2.041 8.211 -14.789 1 66.38 387 CYS B O 1
#

pLDDT: mean 86.42, std 11.47, range [32.22, 98.44]

Organism: Haemophilus influenzae (strain ATCC 51907 / DSM 11121 / KW20 / Rd) (NCBI:txid71421)

Solvent-accessible surface area (backbone atoms only — not comparable to full-atom values): 40945 Å² total; per-residue (Å²): 129,79,84,71,73,39,33,32,40,57,44,42,53,48,60,34,64,64,38,36,36,19,51,45,12,29,11,50,37,37,56,45,65,63,55,56,60,46,64,50,60,42,86,68,40,55,69,60,74,76,38,59,79,72,33,86,54,55,32,37,43,34,42,54,72,38,66,69,50,42,65,68,49,69,79,59,84,55,54,50,30,36,31,37,57,40,66,89,54,71,83,74,56,70,95,39,32,32,37,19,42,28,36,53,52,41,45,49,51,52,50,48,51,41,43,73,52,67,40,85,38,53,33,37,40,40,57,54,68,96,56,84,88,36,55,54,50,40,33,50,50,36,45,52,51,51,26,58,74,67,72,44,73,86,43,79,44,64,42,67,82,64,39,69,86,46,38,67,60,51,39,50,54,48,41,56,54,59,70,68,49,67,83,43,24,32,31,41,20,68,28,40,69,52,31,49,54,49,52,50,36,28,57,76,68,68,48,45,68,21,58,39,33,23,42,32,20,30,56,54,45,64,67,56,46,31,59,32,90,60,42,60,12,16,32,26,58,34,34,36,58,45,16,24,49,44,42,50,50,44,51,38,44,74,71,69,41,88,72,70,61,64,68,43,70,36,54,45,70,51,70,48,84,34,51,23,47,59,43,72,82,65,79,52,66,68,54,43,52,48,50,48,50,37,72,76,35,28,33,70,60,57,52,66,63,56,55,30,61,73,67,68,53,56,69,70,60,50,40,51,47,30,36,73,74,68,70,41,48,64,62,54,50,38,48,52,49,25,52,51,49,44,51,46,44,47,65,74,45,88,69,52,69,66,54,47,25,55,39,36,37,39,94,36,60,69,55,43,42,51,54,39,24,71,75,68,73,40,43,64,68,56,50,39,70,71,92,129,80,83,71,73,38,34,32,40,56,44,40,54,47,63,35,64,63,38,38,36,19,51,45,12,29,12,49,37,38,56,45,65,62,53,55,59,45,64,50,62,45,84,65,40,55,68,60,76,77,37,58,80,72,32,88,55,57,31,36,43,34,40,55,71,37,66,69,50,41,65,68,51,68,82,58,85,54,53,50,28,36,32,36,58,43,66,89,54,72,84,73,57,71,96,40,32,32,39,19,41,28,36,54,52,43,45,48,50,51,49,49,52,42,42,72,53,67,42,85,38,51,33,38,41,40,56,53,69,95,57,82,90,38,54,51,51,41,34,50,52,35,45,52,52,52,27,58,75,68,71,44,74,86,44,80,44,64,42,67,84,65,40,68,86,46,37,68,60,52,38,50,54,50,40,55,54,58,70,68,50,66,82,44,24,32,31,42,21,69,28,40,69,51,31,50,54,50,52,50,34,28,58,73,67,69,48,45,68,21,61,40,34,24,42,35,20,28,57,55,47,64,67,57,47,30,57,31,90,60,42,60,12,17,31,27,57,34,34,36,57,45,16,25,50,44,42,50,52,43,52,38,46,75,69,68,42,90,74,69,61,66,68,44,71,36,53,44,70,50,71,48,83,34,51,22,47,58,44,72,83,67,81,52,65,69,52,43,51,48,50,48,51,36,72,74,34,28,34,71,60,58,51,66,64,56,56,30,60,74,67,69,52,55,69,70,61,51,40,50,48,30,35,73,74,68,71,40,49,64,62,55,51,36,49,52,48,26,52,50,48,45,52,47,45,46,64,74,46,87,69,50,69,67,55,47,24,55,41,36,36,40,96,37,59,68,56,42,42,52,52,39,25,70,74,69,73,39,43,65,67,57,50,39,71,71,93

Sequence (774 aa):
MTEQYYKIALLFNANKVYDRQVVEGIGQYIQASQCMWDIFVEDEFIYHTDTINQLSIDGIIADFDDPKTVELLQHTLIPTIAVGGSYKQADFYPHFPYIATDNMALVEMALSHLQEKGLSQFAFYGLQVNTHKHWSIERRDAFVELMEKNHYPIYLYEGVQVHAQNWLEEQQKLIVWLKSLPSHTGIIAVTDARARHLLQACEYSKIAVPEELCVVGIDNEELIQYLSRMSLSSVEQGTREIGYQAAKLLHKLLNGQKVSHTPILIPPITVHSRNSTDYRSLTDPLVIQAMHYIRHRACHRIKVGQVLDHLETSRSNLEQRFKNEMNKTIHQVIHEEKISRAKNLLQQTDISIKEITEICGYPSIQYFYSVFKKEFEMTPKEFRLNCMTEQYYKIALLFNANKVYDRQVVEGIGQYIQASQCMWDIFVEDEFIYHTDTINQLSIDGIIADFDDPKTVELLQHTLIPTIAVGGSYKQADFYPHFPYIATDNMALVEMALSHLQEKGLSQFAFYGLQVNTHKHWSIERRDAFVELMEKNHYPIYLYEGVQVHAQNWLEEQQKLIVWLKSLPSHTGIIAVTDARARHLLQACEYSKIAVPEELCVVGIDNEELIQYLSRMSLSSVEQGTREIGYQAAKLLHKLLNGQKVSHTPILIPPITVHSRNSTDYRSLTDPLVIQAMHYIRHRACHRIKVGQVLDHLETSRSNLEQRFKNEMNKTIHQVIHEEKISRAKNLLQQTDISIKEITEICGYPSIQYFYSVFKKEFEMTPKEFRLNC

InterPro domains:
  IPR009057 Homedomain-like superfamily [SSF46689] (338-385)
  IPR018060 AraC-like, DNA binding HTH domain [PF12833] (309-384)
  IPR018060 AraC-like, DNA binding HTH domain [PS01124] (288-386)
  IPR018060 AraC-like, DNA binding HTH domain [SM00342] (301-384)
  IPR018062 HTH domain AraC-type, conserved site [PS00041] (338-380)
  IPR020449 Transcription regulator HTH, AraC- type, HTH domain [PR00032] (353-368)
  IPR020449 Transcription regulator HTH, AraC- type, HTH domain [PR00032] (368-384)
  IPR028082 Periplasmic binding protein-like I [SSF53822] (11-299)
  IPR046335 Transcriptional regulator LacI/GalR-like, sensor domain [PF13377] (112-277)
  IPR054031 Xylose operon regulatory protein, N-terminal domain [PF22177] (7-104)

Radius of gyration: 27.96 Å; Cα contacts (8 Å, |Δi|>4): 1441; chains: 2; bounding box: 64×82×67 Å

Secondary structure (DSSP, 8-state):
-----EEEEEE--TTSHHHHHHHHHHHHHHHHHT--EEEE--TTS---HHHHHHTT--EEEEETTSHHHHHHHTT--S-EEEEEE--SSGGGS-SS-EEEE-HHHHHHHHHHHHHHTT--EEEEEEE--S-SS-HHHHHHHHHHHHHHHTT---EEEEEPPP-TTTHHHHHHHHHHHHHHSPTTEEEEESSHHHHHHHHHHHHHTT--TTTTEEEEEES--HHHHHH-SSPPEEEEP-HHHHHHHHHHHHHHHHTT-----SPEEEPP-EEE--GGG-------HHHHHHHHHHHHHGGGT--HHHHHHHHT--HHHHHHHHHHHHS--HHHHHHHHHHHHHHHHHHH----HHHHHHHTT-S-HHHHHHHHHHHHSS-HHHHHHT-/-----EEEEEE--TTSHHHHHHHHHHHHHHHHHT--EEEE--TTS---HHHHHHS---EEEEETTSHHHHHHHTT--S-EEEEEE--SSGGGS-SS-EEEE-HHHHHHHHHHHHHHTT--EEEEEEE--S-SS-HHHHHHHHHHHHHHHTT---EEEEEPPP-TTTHHHHHHHHHHHHHHSPTTEEEEESSHHHHHHHHHHHHHTT--TTTTEEEEEES--HHHHHH-SSPPEEEEP-HHHHHHHHHHHHHHHHTT-----SPEEEPP-EEE--GGG-------HHHHHHHHHHHHHGGGT--HHHHHHHHT--HHHHHHHHHHHHS--HHHHHHHHHHHHHHHHHHH----HHHHHHHTT-S-HHHHHHHHHHHHSS-HHHHHHT-